Protein AF-A0A917N630-F1 (afdb_monomer_lite)

Sequence (444 aa):
MKKNELKNTNPLFKIFIVFCVVVASSWSIFTVAGTVKESNLKDRLVEKQTMLTKEVNQLFDEEVLEELTIEETQEKLTLLASQMDKIQNEMKNLTDKNQETLRQESDKIVANIQMMEDLVKIRQLQDSLFTVAVFDESGLNKEAQVKEDVTLAKIEEVQKAIEQNPQAEKLVKETKMVMDFAKKQVETKAAVDSWLAKNKNKYTEKNYEAFEKLVKAVTPKAAQEAYKKPLADFKKAVDKQIKKEKEEAKKKAEAKKKAEAEAKEEQQQAAASSRNNQSATGSNAPSSQAPSAGNQSSANGSATNQQKPANQAVQNQAPAAPPVQPAPAPRTDGFNFKGQHFDLSSFSGVGAVPQWTPYIYQWSDDPSHYLIEKASNAGSAIWSVGIGDQVVINGQTYTVFNMMSNVPNDDNAYGILKSQGATVTWQTCDSANPNSTLTLWFAA

pLDDT: mean 77.46, std 22.19, range [26.22, 98.31]

Foldseek 3Di:
DDDDDDDDDDPVVVVVVVVVVVVVVVVVVVVVVLVVVQVVLLVVLVVLLVVLVVLLVCCVDVVSVLVDDLVRLVVSLVVSVVSLVVSLVSLVSHPPVSSVVSVVSSVVSVVSSVLSVLVSVLQVLLCVQWPGRQQDSVGGDQQTAGDPPDDLVSLVVSVVSVVVRVVCPVCPVSSVVSSVLSVQQVVLVCVLVVLCVVCVPPQAPVSLVVNVVSLVSHGDVVVSVVCPVVSVVSVVNNVVVVVVVVVVVVVVVVVVVVVVVVVVVVVVVVVVVPPPDDDDDDDDDDDDDDDDDDDDDDDDDDDDDDDDDDDDDDDDDDDDDDDDDDDDDQDLEAKDFPSDHAHEDEDEDDADDDAADSYWYQYPVHNLEIEDECNYPCVVPCVVDDAQGWMRYRNDIWGWHDKDWQAFPDPCVVVVLVPPPASHKYWYFPDNDRRGTIIMIGID

Structure (mmCIF, N/CA/C/O backbone):
data_AF-A0A917N630-F1
#
_entry.id   AF-A0A917N630-F1
#
loop_
_atom_site.group_PDB
_atom_site.id
_atom_site.type_symbol
_atom_site.label_atom_id
_atom_site.label_alt_id
_atom_site.label_comp_id
_atom_site.label_asym_id
_atom_site.label_entity_id
_atom_site.label_seq_id
_atom_site.pdbx_PDB_ins_code
_atom_site.Cartn_x
_atom_site.Cartn_y
_atom_site.Cartn_z
_atom_site.occupancy
_atom_site.B_iso_or_equiv
_atom_site.auth_seq_id
_atom_site.auth_comp_id
_atom_site.auth_asym_id
_atom_site.auth_atom_id
_atom_site.pdbx_PDB_model_num
ATOM 1 N N . MET A 1 1 ? 77.581 -2.959 -92.129 1.00 39.25 1 MET A N 1
ATOM 2 C CA . MET A 1 1 ? 77.876 -3.872 -90.998 1.00 39.25 1 MET A CA 1
ATOM 3 C C . MET A 1 1 ? 76.586 -4.184 -90.244 1.00 39.25 1 MET A C 1
ATOM 5 O O . MET A 1 1 ? 75.778 -3.284 -90.101 1.00 39.25 1 MET A O 1
ATOM 9 N N . LYS A 1 2 ? 76.429 -5.443 -89.804 1.00 37.84 2 LYS A N 1
ATOM 10 C CA . LYS A 1 2 ? 75.503 -5.990 -88.781 1.00 37.84 2 LYS A CA 1
ATOM 11 C C . LYS A 1 2 ? 74.041 -5.491 -88.706 1.00 37.84 2 LYS A C 1
ATOM 13 O O . LYS A 1 2 ? 73.730 -4.497 -88.062 1.00 37.84 2 LYS A O 1
ATOM 18 N N . LYS A 1 3 ? 73.140 -6.342 -89.219 1.00 41.97 3 LYS A N 1
ATOM 19 C CA . LYS A 1 3 ? 71.832 -6.632 -88.594 1.00 41.97 3 LYS A CA 1
ATOM 20 C C . LYS A 1 3 ? 72.036 -7.290 -87.215 1.00 41.97 3 LYS A C 1
ATOM 22 O O . LYS A 1 3 ? 73.036 -7.976 -87.043 1.00 41.97 3 LYS A O 1
ATOM 27 N N . ASN A 1 4 ? 71.042 -7.156 -86.337 1.00 38.00 4 ASN A N 1
ATOM 28 C CA . ASN A 1 4 ? 70.603 -8.088 -85.278 1.00 38.00 4 ASN A CA 1
ATOM 29 C C . ASN A 1 4 ? 69.125 -7.702 -85.041 1.00 38.00 4 ASN A C 1
ATOM 31 O O . ASN A 1 4 ? 68.862 -6.580 -84.630 1.00 38.00 4 ASN A O 1
ATOM 35 N N . GLU A 1 5 ? 68.103 -8.419 -85.512 1.00 45.88 5 GLU A N 1
ATOM 36 C CA . GLU A 1 5 ? 67.602 -9.695 -84.973 1.00 45.88 5 GLU A CA 1
ATOM 37 C C . GLU A 1 5 ? 67.788 -9.872 -83.459 1.00 45.88 5 GLU A C 1
ATOM 39 O O . GLU A 1 5 ? 68.876 -10.179 -82.981 1.00 45.88 5 GLU A O 1
ATOM 44 N N . LEU A 1 6 ? 66.671 -9.780 -82.733 1.00 38.41 6 LEU A N 1
ATOM 45 C CA . LEU A 1 6 ? 66.460 -10.493 -81.477 1.00 38.41 6 LEU A CA 1
ATOM 46 C C . LEU A 1 6 ? 64.997 -10.961 -81.440 1.00 38.41 6 LEU A C 1
ATOM 48 O O . LEU A 1 6 ? 64.073 -10.221 -81.109 1.00 38.41 6 LEU A O 1
ATOM 52 N N . LYS A 1 7 ? 64.795 -12.198 -81.900 1.00 45.91 7 LYS A N 1
ATOM 53 C CA . LYS A 1 7 ? 63.532 -12.937 -81.797 1.00 45.91 7 LYS A CA 1
ATOM 54 C C . LYS A 1 7 ? 63.354 -13.484 -80.376 1.00 45.91 7 LYS A C 1
ATOM 56 O O . LYS A 1 7 ? 64.311 -13.595 -79.618 1.00 45.91 7 LYS A O 1
ATOM 61 N N . ASN A 1 8 ? 62.145 -13.993 -80.134 1.00 45.25 8 ASN A N 1
ATOM 62 C CA . ASN A 1 8 ? 61.827 -15.019 -79.137 1.00 45.25 8 ASN A CA 1
ATOM 63 C C . ASN A 1 8 ? 61.597 -14.528 -77.690 1.00 45.25 8 ASN A C 1
ATOM 65 O O . ASN A 1 8 ? 62.414 -14.734 -76.796 1.00 45.25 8 ASN A O 1
ATOM 69 N N . THR A 1 9 ? 60.412 -13.955 -77.440 1.00 43.09 9 THR A N 1
ATOM 70 C CA . THR A 1 9 ? 59.825 -13.935 -76.088 1.00 43.09 9 THR A CA 1
ATOM 71 C C . THR A 1 9 ? 59.005 -15.207 -75.865 1.00 43.09 9 THR A C 1
ATOM 73 O O . THR A 1 9 ? 58.130 -15.556 -76.655 1.00 43.09 9 THR A O 1
ATOM 76 N N . ASN A 1 10 ? 59.329 -15.913 -74.783 1.00 40.59 10 ASN A N 1
ATOM 77 C CA . ASN A 1 10 ? 58.848 -17.254 -74.458 1.00 40.59 10 ASN A CA 1
ATOM 78 C C . ASN A 1 10 ? 57.319 -17.270 -74.186 1.00 40.59 10 ASN A C 1
ATOM 80 O O . ASN A 1 10 ? 56.863 -16.494 -73.338 1.00 40.59 10 ASN A O 1
ATOM 84 N N . PRO A 1 11 ? 56.508 -18.131 -74.845 1.00 43.25 11 PRO A N 1
ATOM 85 C CA . PRO A 1 11 ? 55.047 -18.129 -74.689 1.00 43.25 11 PRO A CA 1
ATOM 86 C C . PRO A 1 11 ? 54.572 -18.423 -73.256 1.00 43.25 11 PRO A C 1
ATOM 88 O O . PRO A 1 11 ? 53.522 -17.924 -72.851 1.00 43.25 11 PRO A O 1
ATOM 91 N N . LEU A 1 12 ? 55.369 -19.141 -72.454 1.00 39.59 12 LEU A N 1
ATOM 92 C CA . LEU A 1 12 ? 55.071 -19.413 -71.041 1.00 39.59 12 LEU A CA 1
ATOM 93 C C . LEU A 1 12 ? 54.988 -18.137 -70.183 1.00 39.59 12 LEU A C 1
ATOM 95 O O . LEU A 1 12 ? 54.205 -18.085 -69.236 1.00 39.59 12 LEU A O 1
ATOM 99 N N . PHE A 1 13 ? 55.728 -17.079 -70.531 1.00 36.12 13 PHE A N 1
ATOM 100 C CA . PHE A 1 13 ? 55.749 -15.842 -69.740 1.00 36.12 13 PHE A CA 1
ATOM 101 C C . PHE A 1 13 ? 54.480 -14.992 -69.931 1.00 36.12 13 PHE A C 1
ATOM 103 O O . PHE A 1 13 ? 54.052 -14.292 -69.016 1.00 36.12 13 PHE A O 1
ATOM 110 N N . LYS A 1 14 ? 53.828 -15.086 -71.101 1.00 36.78 14 LYS A N 1
ATOM 111 C CA . LYS A 1 14 ? 52.550 -14.398 -71.360 1.00 36.78 14 LYS A CA 1
ATOM 112 C C . LYS A 1 14 ? 51.376 -15.062 -70.639 1.00 36.78 14 LYS A C 1
ATOM 114 O O . LYS A 1 14 ? 50.490 -14.355 -70.171 1.00 36.78 14 LYS A O 1
ATOM 119 N N . ILE A 1 15 ? 51.394 -16.389 -70.497 1.00 41.53 15 ILE A N 1
ATOM 120 C CA . ILE A 1 15 ? 50.363 -17.128 -69.750 1.00 41.53 15 ILE A CA 1
ATOM 121 C C . ILE A 1 15 ? 50.407 -16.751 -68.261 1.00 41.53 15 ILE A C 1
ATOM 123 O O . ILE A 1 15 ? 49.362 -16.479 -67.676 1.00 41.53 15 ILE A O 1
ATOM 127 N N . PHE A 1 16 ? 51.603 -16.637 -67.672 1.00 36.91 16 PHE A N 1
ATOM 128 C CA . PHE A 1 16 ? 51.759 -16.275 -66.257 1.00 36.91 16 PHE A CA 1
ATOM 129 C C . PHE A 1 16 ? 51.228 -14.866 -65.931 1.00 36.91 16 PHE A C 1
ATOM 131 O O . PHE A 1 16 ? 50.537 -14.681 -64.933 1.00 36.91 16 PHE A O 1
ATOM 138 N N . ILE A 1 17 ? 51.483 -13.878 -66.798 1.00 39.25 17 ILE A N 1
ATOM 139 C CA . ILE A 1 17 ? 51.006 -12.497 -66.596 1.00 39.25 17 ILE A CA 1
ATOM 140 C C . ILE A 1 17 ? 49.475 -12.407 -66.715 1.00 39.25 17 ILE A C 1
ATOM 142 O O . ILE A 1 17 ? 48.844 -11.734 -65.901 1.00 39.25 17 ILE A O 1
ATOM 146 N N . VAL A 1 18 ? 48.859 -13.120 -67.666 1.00 39.59 18 VAL A N 1
ATOM 147 C CA . VAL A 1 18 ? 47.389 -13.165 -67.784 1.00 39.59 18 VAL A CA 1
ATOM 148 C C . VAL A 1 18 ? 46.759 -13.849 -66.564 1.00 39.59 18 VAL A C 1
ATOM 150 O O . VAL A 1 18 ? 45.770 -13.344 -66.037 1.00 39.59 18 VAL A O 1
ATOM 153 N N . PHE A 1 19 ? 47.355 -14.932 -66.052 1.00 35.06 19 PHE A N 1
ATOM 154 C CA . PHE A 1 19 ? 46.848 -15.609 -64.853 1.00 35.06 19 PHE A CA 1
ATOM 155 C C . PHE A 1 19 ? 46.930 -14.717 -63.602 1.00 35.06 19 PHE A C 1
ATOM 157 O O . PHE A 1 19 ? 45.953 -14.613 -62.863 1.00 35.06 19 PHE A O 1
ATOM 164 N N . CYS A 1 20 ? 48.038 -13.993 -63.398 1.00 34.47 20 CYS A N 1
ATOM 165 C CA . CYS A 1 20 ? 48.174 -13.059 -62.273 1.00 34.47 20 CYS A CA 1
ATOM 166 C C . CYS A 1 20 ? 47.170 -11.893 -62.330 1.00 34.47 20 CYS A C 1
ATOM 168 O O . CYS A 1 20 ? 46.631 -11.509 -61.294 1.00 34.47 20 CYS A O 1
ATOM 170 N N . VAL A 1 21 ? 46.869 -11.351 -63.517 1.00 36.12 21 VAL A N 1
ATOM 171 C CA . VAL A 1 21 ? 45.868 -10.275 -63.672 1.00 36.12 21 VAL A CA 1
ATOM 172 C C . VAL A 1 21 ? 44.441 -10.786 -63.431 1.00 36.12 21 VAL A C 1
ATOM 174 O O . VAL A 1 21 ? 43.641 -10.087 -62.807 1.00 36.12 21 VAL A O 1
ATOM 177 N N . VAL A 1 22 ? 44.113 -12.014 -63.849 1.00 36.94 22 VAL A N 1
ATOM 178 C CA . VAL A 1 22 ? 42.795 -12.629 -63.590 1.00 36.94 22 VAL A CA 1
ATOM 179 C C . VAL A 1 22 ? 42.608 -12.975 -62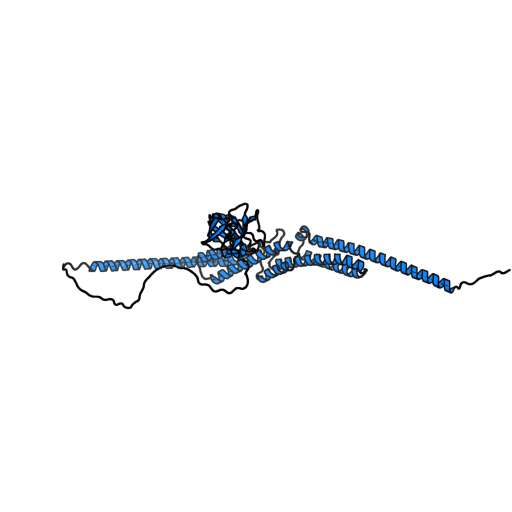.105 1.00 36.94 22 VAL A C 1
ATOM 181 O O . VAL A 1 22 ? 41.539 -12.722 -61.550 1.00 36.94 22 VAL A O 1
ATOM 184 N N . VAL A 1 23 ? 43.642 -13.480 -61.425 1.00 38.56 23 VAL A N 1
ATOM 185 C CA . VAL A 1 23 ? 43.587 -13.757 -59.976 1.00 38.56 23 VAL A CA 1
ATOM 186 C C . VAL A 1 23 ? 43.518 -12.463 -59.154 1.00 38.56 23 VAL A C 1
ATOM 188 O O . VAL A 1 23 ? 42.706 -12.372 -58.238 1.00 38.56 23 VAL A O 1
ATOM 191 N N . ALA A 1 24 ? 44.285 -11.424 -59.501 1.00 35.31 24 ALA A N 1
ATOM 192 C CA . ALA A 1 24 ? 44.219 -10.139 -58.798 1.00 35.31 24 ALA A CA 1
ATOM 193 C C . ALA A 1 24 ? 42.857 -9.440 -58.975 1.00 35.31 24 ALA A C 1
ATOM 195 O O . ALA A 1 24 ? 42.254 -9.004 -57.996 1.00 35.31 24 ALA A O 1
ATOM 196 N N . SER A 1 25 ? 42.338 -9.376 -60.208 1.00 35.00 25 SER A N 1
ATOM 197 C CA . SER A 1 25 ? 41.044 -8.733 -60.490 1.00 35.00 25 SER A CA 1
ATOM 198 C C . SER A 1 25 ? 39.861 -9.468 -59.855 1.00 35.00 25 SER A C 1
ATOM 200 O O . SER A 1 25 ? 38.976 -8.816 -59.303 1.00 35.00 25 SER A O 1
ATOM 202 N N . SER A 1 26 ? 39.861 -10.805 -59.839 1.00 35.97 26 SER A N 1
ATOM 203 C CA . SER A 1 26 ? 38.841 -11.559 -59.099 1.00 35.97 26 SER A CA 1
ATOM 204 C C . SER A 1 26 ? 38.942 -11.335 -57.587 1.00 35.97 26 SER A C 1
ATOM 206 O O . SER A 1 26 ? 37.910 -11.122 -56.956 1.00 35.97 26 SER A O 1
ATOM 208 N N . TRP A 1 27 ? 40.141 -11.266 -56.997 1.00 36.66 27 TRP A N 1
ATOM 209 C CA . TRP A 1 27 ? 40.288 -10.994 -55.558 1.00 36.66 27 TRP A CA 1
ATOM 210 C C . TRP A 1 27 ? 39.802 -9.583 -55.167 1.00 36.66 27 TRP A C 1
ATOM 212 O O . TRP A 1 27 ? 39.151 -9.419 -54.131 1.00 36.66 27 TRP A O 1
ATOM 222 N N . SER A 1 28 ? 40.021 -8.581 -56.029 1.00 37.28 28 SER A N 1
ATOM 223 C CA . SER A 1 28 ? 39.451 -7.231 -55.879 1.00 37.28 28 SER A CA 1
ATOM 224 C C . SER A 1 28 ? 37.923 -7.203 -56.025 1.00 37.28 28 SER A C 1
ATOM 226 O O . SER A 1 28 ? 37.243 -6.528 -55.256 1.00 37.28 28 SER A O 1
ATOM 228 N N . ILE A 1 29 ? 37.353 -7.964 -56.965 1.00 43.03 29 ILE A N 1
ATOM 229 C CA . ILE A 1 29 ? 35.892 -8.078 -57.118 1.00 43.03 29 ILE A CA 1
ATOM 230 C C . ILE A 1 29 ? 35.272 -8.792 -55.907 1.00 43.03 29 ILE A C 1
ATOM 232 O O . ILE A 1 29 ? 34.239 -8.350 -55.412 1.00 43.03 29 ILE A O 1
ATOM 236 N N . PHE A 1 30 ? 35.912 -9.837 -55.371 1.00 43.69 30 PHE A N 1
ATOM 237 C CA . PHE A 1 30 ? 35.454 -10.524 -54.158 1.00 43.69 30 PHE A CA 1
ATOM 238 C C . PHE A 1 30 ? 35.496 -9.626 -52.913 1.00 43.69 30 PHE A C 1
ATOM 240 O O . PHE A 1 30 ? 34.571 -9.680 -52.104 1.00 43.69 30 PHE A O 1
ATOM 247 N N . THR A 1 31 ? 36.512 -8.768 -52.763 1.00 52.59 31 THR A N 1
ATOM 248 C CA . THR A 1 31 ? 36.570 -7.810 -51.642 1.00 52.59 31 THR A CA 1
ATOM 249 C C . THR A 1 31 ? 35.526 -6.700 -51.770 1.00 52.59 31 THR A C 1
ATOM 251 O O . THR A 1 31 ? 34.855 -6.408 -50.784 1.00 52.59 31 THR A O 1
ATOM 254 N N . VAL A 1 32 ? 35.301 -6.142 -52.967 1.00 52.53 32 VAL A N 1
ATOM 255 C CA . VAL A 1 32 ? 34.248 -5.128 -53.194 1.00 52.53 32 VAL A CA 1
ATOM 256 C C . VAL A 1 32 ? 32.836 -5.719 -53.063 1.00 52.53 32 VAL A C 1
ATOM 258 O O . VAL A 1 32 ? 31.959 -5.103 -52.462 1.00 52.53 32 VAL A O 1
ATOM 261 N N . ALA A 1 33 ? 32.594 -6.933 -53.565 1.00 58.03 33 ALA A N 1
ATOM 262 C CA . ALA A 1 33 ? 31.311 -7.614 -53.380 1.00 58.03 33 ALA A CA 1
ATOM 263 C C . ALA A 1 33 ? 31.057 -7.976 -51.905 1.00 58.03 33 ALA A C 1
ATOM 265 O O . ALA A 1 33 ? 29.919 -7.897 -51.438 1.00 58.03 33 ALA A O 1
ATOM 266 N N . GLY A 1 34 ? 32.113 -8.332 -51.163 1.00 62.62 34 GLY A N 1
ATOM 267 C CA . GLY A 1 34 ? 32.062 -8.561 -49.720 1.00 62.62 34 GLY A CA 1
ATOM 268 C C . GLY A 1 34 ? 31.643 -7.311 -48.947 1.00 62.62 34 GLY A C 1
ATOM 269 O O . GLY A 1 34 ? 30.670 -7.366 -48.197 1.00 62.62 34 GLY A O 1
ATOM 270 N N . THR A 1 35 ? 32.304 -6.172 -49.179 1.00 70.75 35 THR A N 1
ATOM 271 C CA . THR A 1 35 ? 32.001 -4.917 -48.468 1.00 70.75 35 THR A CA 1
ATOM 272 C C . THR A 1 35 ? 30.623 -4.349 -4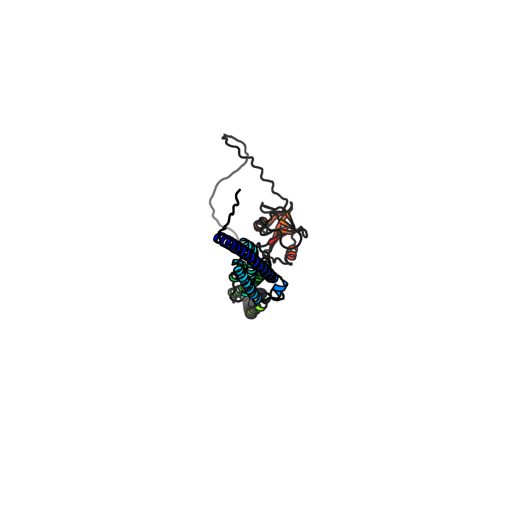8.809 1.00 70.75 35 THR A C 1
ATOM 274 O O . THR A 1 35 ? 29.932 -3.874 -47.911 1.00 70.75 35 THR A O 1
ATOM 277 N N . VAL A 1 36 ? 30.161 -4.455 -50.062 1.00 75.31 36 VAL A N 1
ATOM 278 C CA . VAL A 1 36 ? 28.789 -4.050 -50.437 1.00 75.31 36 VAL A CA 1
ATOM 279 C C . VAL A 1 36 ? 27.740 -4.948 -49.770 1.00 75.31 36 VAL A C 1
ATOM 281 O O . VAL A 1 36 ? 26.742 -4.449 -49.249 1.00 75.31 36 VAL A O 1
ATOM 284 N N . LYS A 1 37 ? 27.961 -6.270 -49.731 1.00 80.62 37 LYS A N 1
ATOM 285 C CA . LYS A 1 37 ? 27.053 -7.208 -49.050 1.00 80.62 37 LYS A CA 1
ATOM 286 C C . LYS A 1 37 ? 27.002 -6.957 -47.539 1.00 80.62 37 LYS A C 1
ATOM 288 O O . LYS A 1 37 ? 25.924 -7.051 -46.955 1.00 80.62 37 LYS A O 1
ATOM 293 N N . GLU A 1 38 ? 28.138 -6.633 -46.924 1.00 82.88 38 GLU A N 1
ATOM 294 C CA . GLU A 1 38 ? 28.218 -6.286 -45.504 1.00 82.88 38 GLU A CA 1
ATOM 295 C C . GLU A 1 38 ? 27.507 -4.960 -45.197 1.00 82.88 38 GLU A C 1
ATOM 297 O O . GLU A 1 38 ? 26.714 -4.917 -44.258 1.00 82.88 38 GLU A O 1
ATOM 302 N N . SER A 1 39 ? 27.705 -3.912 -46.011 1.00 85.06 39 SER A N 1
ATOM 303 C CA . SER A 1 39 ? 26.997 -2.629 -45.845 1.00 85.06 39 SER A CA 1
ATOM 304 C C . SER A 1 39 ? 25.483 -2.820 -45.920 1.00 85.06 39 SER A C 1
ATOM 306 O O . SER A 1 39 ? 24.777 -2.466 -44.984 1.00 85.06 39 SER A O 1
ATOM 308 N N . ASN A 1 40 ? 24.988 -3.504 -46.956 1.00 89.94 40 ASN A N 1
ATOM 309 C CA . ASN A 1 40 ? 23.553 -3.763 -47.114 1.00 89.94 40 ASN A CA 1
ATOM 310 C C . ASN A 1 40 ? 22.963 -4.598 -45.958 1.00 89.94 40 ASN A C 1
ATOM 312 O O . ASN A 1 40 ? 21.795 -4.435 -45.606 1.00 89.94 40 ASN A O 1
ATOM 316 N N . LEU A 1 41 ? 23.743 -5.516 -45.368 1.00 89.81 41 LEU A N 1
ATOM 317 C CA . LEU A 1 41 ? 23.327 -6.250 -44.169 1.00 89.81 41 LEU A CA 1
ATOM 318 C C . LEU A 1 41 ? 23.275 -5.322 -42.948 1.00 89.81 41 LEU A C 1
ATOM 320 O O . LEU A 1 41 ? 22.296 -5.375 -42.207 1.00 89.81 41 LEU A O 1
ATOM 324 N N . LYS A 1 42 ? 24.293 -4.476 -42.759 1.00 89.56 42 LYS A N 1
ATOM 325 C CA . LYS A 1 42 ? 24.368 -3.501 -41.668 1.00 89.56 42 LYS A CA 1
ATOM 326 C C . LYS A 1 42 ? 23.204 -2.514 -41.717 1.00 89.56 42 LYS A C 1
ATOM 328 O O . LYS A 1 42 ? 22.516 -2.373 -40.714 1.00 89.56 42 LYS A O 1
ATOM 333 N N . ASP A 1 43 ? 22.957 -1.885 -42.862 1.00 90.88 43 ASP A N 1
ATOM 334 C CA . ASP A 1 43 ? 21.933 -0.845 -43.010 1.00 90.88 43 ASP A CA 1
ATOM 335 C C . ASP A 1 43 ? 20.530 -1.404 -42.705 1.00 90.88 43 ASP A C 1
ATOM 337 O O . ASP A 1 43 ? 19.774 -0.820 -41.931 1.00 90.88 43 ASP A O 1
ATOM 341 N N . ARG A 1 44 ? 20.235 -2.621 -43.180 1.00 94.19 44 ARG A N 1
ATOM 342 C CA . ARG A 1 44 ? 19.010 -3.362 -42.833 1.00 94.19 44 ARG A CA 1
ATOM 343 C C . ARG A 1 44 ? 18.919 -3.729 -41.345 1.00 94.19 44 ARG A C 1
ATOM 345 O O . ARG A 1 44 ? 17.819 -3.799 -40.803 1.00 94.19 44 ARG A O 1
ATOM 352 N N . LEU A 1 45 ? 20.038 -4.016 -40.677 1.00 92.81 45 LEU A N 1
ATOM 353 C CA . LEU A 1 45 ? 20.044 -4.295 -39.235 1.00 92.81 45 LEU A CA 1
ATOM 354 C C . LEU A 1 45 ? 19.819 -3.018 -38.413 1.00 92.81 45 LEU A C 1
ATOM 356 O O . LEU A 1 45 ? 19.067 -3.077 -37.444 1.00 92.81 45 LEU A O 1
ATOM 360 N N . VAL A 1 46 ? 20.368 -1.872 -38.838 1.00 91.31 46 VAL A N 1
ATOM 361 C CA . VAL A 1 46 ? 20.049 -0.550 -38.263 1.00 91.31 46 VAL A CA 1
ATOM 362 C C . VAL A 1 46 ? 18.559 -0.235 -38.423 1.00 91.31 46 VAL A C 1
ATOM 364 O O . VAL A 1 46 ? 17.919 0.198 -37.468 1.00 91.31 46 VAL A O 1
ATOM 367 N N . GLU A 1 47 ? 17.984 -0.483 -39.602 1.00 92.88 47 GLU A N 1
ATOM 368 C CA . GLU A 1 47 ? 16.555 -0.269 -39.867 1.00 92.88 47 GLU A CA 1
ATOM 369 C C . GLU A 1 47 ? 15.671 -1.141 -38.958 1.00 92.88 47 GLU A C 1
ATOM 371 O O . GLU A 1 47 ? 14.783 -0.623 -38.278 1.00 92.88 47 GLU A O 1
ATOM 376 N N . LYS A 1 48 ? 15.968 -2.447 -38.861 1.00 93.31 48 LYS A N 1
ATOM 377 C CA . LYS A 1 48 ? 15.289 -3.372 -37.935 1.00 93.31 48 LYS A CA 1
ATOM 378 C C . LYS A 1 48 ? 15.393 -2.919 -36.477 1.00 93.31 48 LYS A C 1
ATOM 380 O O . LYS A 1 48 ? 14.382 -2.915 -35.785 1.00 93.31 48 LYS A O 1
ATOM 385 N N . GLN A 1 49 ? 16.581 -2.522 -36.016 1.00 91.81 49 GLN A N 1
ATOM 386 C CA . GLN A 1 49 ? 16.765 -1.989 -34.661 1.00 91.81 49 GLN A CA 1
ATOM 387 C C . GLN A 1 49 ? 15.967 -0.705 -34.442 1.00 91.81 49 GLN A C 1
ATOM 389 O O . GLN A 1 49 ? 15.329 -0.566 -33.412 1.00 91.81 49 GLN A O 1
ATOM 394 N N . THR A 1 50 ? 15.942 0.206 -35.415 1.00 90.62 50 THR A N 1
ATOM 395 C CA . THR A 1 50 ? 15.205 1.477 -35.315 1.00 90.62 50 THR A CA 1
ATOM 396 C C . THR A 1 50 ? 13.697 1.243 -35.194 1.00 90.62 50 THR A C 1
ATOM 398 O O . THR A 1 50 ? 13.042 1.883 -34.371 1.00 90.62 50 THR A O 1
ATOM 401 N N . MET A 1 51 ? 13.143 0.303 -35.970 1.00 90.94 51 MET A N 1
ATOM 402 C CA . MET A 1 51 ? 11.741 -0.111 -35.830 1.00 90.94 51 MET A CA 1
ATOM 403 C C . MET A 1 51 ? 11.485 -0.766 -34.469 1.00 90.94 51 MET A C 1
ATOM 405 O O . MET A 1 51 ? 10.546 -0.378 -33.782 1.00 90.94 51 MET A O 1
ATOM 409 N N . LEU A 1 52 ? 12.357 -1.680 -34.036 1.00 92.06 52 LEU A N 1
ATOM 410 C CA . LEU A 1 52 ? 12.205 -2.389 -32.766 1.00 92.06 52 LEU A CA 1
ATOM 411 C C . LEU A 1 52 ? 12.312 -1.450 -31.551 1.00 92.06 52 LEU A C 1
ATOM 413 O O . LEU A 1 52 ? 11.490 -1.533 -30.645 1.00 92.06 52 LEU A O 1
ATOM 417 N N . THR A 1 53 ? 13.249 -0.496 -31.556 1.00 89.56 53 THR A N 1
ATOM 418 C CA . THR A 1 53 ? 13.339 0.581 -30.555 1.00 89.56 53 THR A CA 1
ATOM 419 C C . THR A 1 53 ? 12.058 1.409 -30.521 1.00 89.56 53 THR A C 1
ATOM 421 O O . THR A 1 53 ? 11.599 1.768 -29.441 1.00 89.56 53 THR A O 1
ATOM 424 N N . LYS A 1 54 ? 11.447 1.703 -31.678 1.00 89.19 54 LYS A N 1
ATOM 425 C CA . LYS A 1 54 ? 10.169 2.421 -31.727 1.00 89.19 54 LYS A CA 1
ATOM 426 C C . LYS A 1 54 ? 9.034 1.595 -31.115 1.00 89.19 54 LYS A C 1
ATOM 428 O O . LYS A 1 54 ? 8.312 2.133 -30.286 1.00 89.19 54 LYS A O 1
ATOM 433 N N . GLU A 1 55 ? 8.891 0.323 -31.487 1.00 90.25 55 GLU A N 1
ATOM 434 C CA . GLU A 1 55 ? 7.845 -0.562 -30.949 1.00 90.25 55 GLU A CA 1
ATOM 435 C C . GLU A 1 55 ? 8.004 -0.782 -29.436 1.00 90.25 55 GLU A C 1
ATOM 437 O O . GLU A 1 55 ? 7.026 -0.701 -28.698 1.00 90.25 55 GLU A O 1
ATOM 442 N N . VAL A 1 56 ? 9.236 -0.967 -28.948 1.00 87.94 56 VAL A N 1
ATOM 443 C CA . VAL A 1 56 ? 9.533 -1.051 -27.509 1.00 87.94 56 VAL A CA 1
ATOM 444 C C . VAL A 1 56 ? 9.204 0.265 -26.803 1.00 87.94 56 VAL A C 1
ATOM 446 O O . VAL A 1 56 ? 8.531 0.243 -25.779 1.00 87.94 56 VAL A O 1
ATOM 449 N N . ASN A 1 57 ? 9.607 1.415 -27.353 1.00 85.31 57 ASN A N 1
ATOM 450 C CA . ASN A 1 57 ? 9.305 2.724 -26.762 1.00 85.31 57 ASN A CA 1
ATOM 451 C C . ASN A 1 57 ? 7.801 3.045 -26.758 1.00 85.31 57 ASN A C 1
ATOM 453 O O . ASN A 1 57 ? 7.346 3.734 -25.852 1.00 85.31 57 ASN A O 1
ATOM 457 N N . GLN A 1 58 ? 7.022 2.522 -27.710 1.00 85.81 58 GLN A N 1
ATOM 458 C CA . GLN A 1 58 ? 5.559 2.633 -27.690 1.00 85.81 58 GLN A CA 1
ATOM 459 C C . GLN A 1 58 ? 4.925 1.874 -26.515 1.00 85.81 58 GLN A C 1
ATOM 461 O O . GLN A 1 58 ? 3.873 2.287 -26.052 1.00 85.81 58 GLN A O 1
ATOM 466 N N . LEU A 1 59 ? 5.561 0.825 -25.978 1.00 82.69 59 LEU A N 1
ATOM 467 C CA . LEU A 1 59 ? 5.094 0.156 -24.753 1.00 82.69 59 LEU A CA 1
ATOM 468 C C . LEU A 1 59 ? 5.409 0.939 -23.464 1.00 82.69 59 LEU A C 1
ATOM 470 O O . LEU A 1 59 ? 4.928 0.558 -22.402 1.00 82.69 59 LEU A O 1
ATOM 474 N N . PHE A 1 60 ? 6.205 2.012 -23.538 1.00 74.38 60 PHE A N 1
ATOM 475 C CA . PHE A 1 60 ? 6.421 2.955 -22.431 1.00 74.38 60 PHE A CA 1
ATOM 476 C C . PHE A 1 60 ? 5.505 4.185 -22.500 1.00 74.38 60 PHE A C 1
ATOM 478 O O . PHE A 1 60 ? 5.564 5.030 -21.601 1.00 74.38 60 PHE A O 1
ATOM 485 N N . ASP A 1 61 ? 4.704 4.310 -23.561 1.00 75.69 61 ASP A N 1
ATOM 486 C CA . ASP A 1 61 ? 3.731 5.387 -23.702 1.00 75.69 61 ASP A CA 1
ATOM 487 C C . ASP A 1 61 ? 2.540 5.123 -22.772 1.00 75.69 61 ASP A C 1
ATOM 489 O O . ASP A 1 61 ? 2.020 4.007 -22.724 1.00 75.69 61 ASP A O 1
ATOM 493 N N . GLU A 1 62 ? 2.133 6.129 -22.000 1.00 64.56 62 GLU A N 1
ATOM 494 C CA . GLU A 1 62 ? 1.114 5.961 -20.953 1.00 64.56 62 GLU A CA 1
ATOM 495 C C . GLU A 1 62 ? -0.262 5.667 -21.575 1.00 64.56 62 GLU A C 1
ATOM 497 O O . GLU A 1 62 ? -0.962 4.780 -21.097 1.00 64.56 62 GLU A O 1
ATOM 502 N N . GLU A 1 63 ? -0.573 6.279 -22.723 1.00 62.50 63 GLU A N 1
ATOM 503 C CA . GLU A 1 63 ? -1.792 6.017 -23.508 1.00 62.50 63 GLU A CA 1
ATOM 504 C C . GLU A 1 63 ? -1.863 4.551 -23.994 1.00 62.50 63 GLU A C 1
ATOM 506 O O . GLU A 1 63 ? -2.913 3.917 -23.947 1.00 62.50 63 GLU A O 1
ATOM 511 N N . VAL A 1 64 ? -0.726 3.959 -24.382 1.00 62.41 64 VAL A N 1
ATOM 512 C CA . VAL A 1 64 ? -0.649 2.560 -24.852 1.00 62.41 64 VAL A CA 1
ATOM 513 C C . VAL A 1 64 ? -0.660 1.560 -23.689 1.00 62.41 64 VAL A C 1
ATOM 515 O O . VAL A 1 64 ? -1.134 0.434 -23.844 1.00 62.41 64 VAL A O 1
ATOM 518 N N . LEU A 1 65 ? -0.142 1.957 -22.524 1.00 62.28 65 LEU A N 1
ATOM 519 C CA . LEU A 1 65 ? -0.184 1.170 -21.288 1.00 62.28 65 LEU A CA 1
ATOM 520 C C . LEU A 1 65 ? -1.578 1.120 -20.652 1.00 62.28 65 LEU A C 1
ATOM 522 O O . LEU A 1 65 ? -1.875 0.148 -19.961 1.00 62.28 65 LEU A O 1
ATOM 526 N N . GLU A 1 66 ? -2.411 2.136 -20.874 1.00 59.53 66 GLU A N 1
ATOM 527 C CA . GLU A 1 66 ? -3.812 2.159 -20.434 1.00 59.53 66 GLU A CA 1
ATOM 528 C C . GLU A 1 66 ? -4.730 1.326 -21.352 1.00 59.53 66 GLU A C 1
ATOM 530 O O . GLU A 1 66 ? -5.695 0.735 -20.869 1.00 59.53 66 GLU A O 1
ATOM 535 N N . GLU A 1 67 ? -4.420 1.212 -22.651 1.00 60.28 67 GLU A N 1
ATOM 536 C CA . GLU A 1 67 ? -5.211 0.415 -23.609 1.00 60.28 67 GLU A CA 1
ATOM 537 C C . GLU A 1 67 ? -4.930 -1.101 -23.583 1.00 60.28 67 GLU A C 1
ATOM 539 O O . GLU A 1 67 ? -5.763 -1.877 -24.056 1.00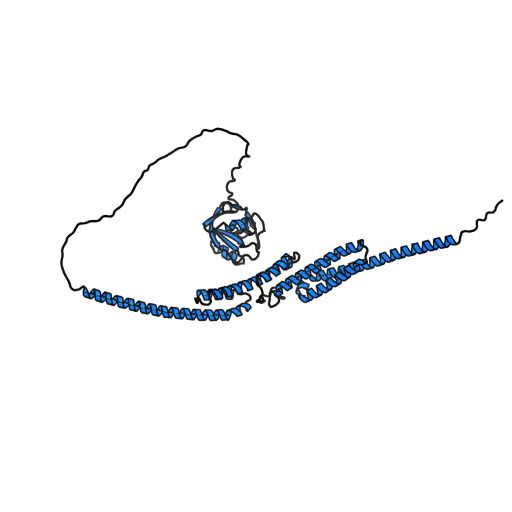 60.28 67 GLU A O 1
ATOM 544 N N . LEU A 1 68 ? -3.766 -1.547 -23.093 1.00 61.56 68 LEU A N 1
ATOM 545 C CA . LEU A 1 68 ? -3.344 -2.952 -23.188 1.00 61.56 68 LEU A CA 1
ATOM 546 C C . LEU A 1 68 ? -3.530 -3.738 -21.895 1.00 61.56 68 LEU A C 1
ATOM 548 O O . LEU A 1 68 ? -3.085 -3.339 -20.820 1.00 61.56 68 LEU A O 1
ATOM 552 N N . THR A 1 69 ? -4.066 -4.952 -22.024 1.00 80.12 69 THR A N 1
ATOM 553 C CA . THR A 1 69 ? -4.046 -5.918 -20.921 1.00 80.12 69 THR A CA 1
ATOM 554 C C . THR A 1 69 ? -2.621 -6.387 -20.601 1.00 80.12 69 THR A C 1
ATOM 556 O O . THR A 1 69 ? -1.684 -6.295 -21.408 1.00 80.12 69 THR A O 1
ATOM 559 N N . ILE A 1 70 ? -2.452 -6.936 -19.397 1.00 81.88 70 ILE A N 1
ATOM 560 C CA . ILE A 1 70 ? -1.198 -7.546 -18.935 1.00 81.88 70 ILE A CA 1
ATOM 561 C C . ILE A 1 70 ? -0.788 -8.697 -19.871 1.00 81.88 70 ILE A C 1
ATOM 563 O O . ILE A 1 70 ? 0.384 -8.810 -20.238 1.00 81.88 70 ILE A O 1
ATOM 567 N N . GLU A 1 71 ? -1.748 -9.520 -20.295 1.00 84.69 71 GLU A N 1
ATOM 568 C CA . GLU A 1 71 ? -1.556 -10.619 -21.239 1.00 84.69 71 GLU A CA 1
ATOM 569 C C . GLU A 1 71 ? -1.099 -10.124 -22.620 1.00 84.69 71 GLU A C 1
ATOM 571 O O . GLU A 1 71 ? -0.072 -10.586 -23.121 1.00 84.69 71 GLU A O 1
ATOM 576 N N . GLU A 1 72 ? -1.789 -9.146 -23.218 1.00 86.75 72 GLU A N 1
ATOM 577 C CA . GLU A 1 72 ? -1.412 -8.590 -24.530 1.00 86.75 72 GLU A CA 1
ATOM 578 C C . GLU A 1 72 ? -0.032 -7.922 -24.501 1.00 86.75 72 GLU A C 1
ATOM 580 O O . GLU A 1 72 ? 0.744 -8.030 -25.456 1.00 86.75 72 GLU A O 1
ATOM 585 N N . THR A 1 73 ? 0.308 -7.261 -23.392 1.00 87.31 73 THR A N 1
ATOM 586 C CA . THR A 1 73 ? 1.638 -6.676 -23.187 1.00 87.31 73 THR A CA 1
ATOM 587 C C . THR A 1 73 ? 2.708 -7.770 -23.132 1.00 87.31 73 THR A C 1
ATOM 589 O O . THR A 1 73 ? 3.740 -7.657 -23.797 1.00 87.31 73 THR A O 1
ATOM 592 N N . GLN A 1 74 ? 2.457 -8.873 -22.417 1.00 90.19 74 GLN A N 1
ATOM 593 C CA . GLN A 1 74 ? 3.374 -10.014 -22.346 1.00 90.19 74 GLN A CA 1
ATOM 594 C C . GLN A 1 74 ? 3.551 -10.717 -23.705 1.00 90.19 74 GLN A C 1
ATOM 596 O O . GLN A 1 74 ? 4.673 -11.099 -24.058 1.00 90.19 74 GLN A O 1
ATOM 601 N N . GLU A 1 75 ? 2.485 -10.870 -24.497 1.00 92.19 75 GLU A N 1
ATOM 602 C CA . GLU A 1 75 ? 2.572 -11.423 -25.856 1.00 92.19 75 GLU A CA 1
ATOM 603 C C . GLU A 1 75 ? 3.411 -10.526 -26.779 1.00 92.19 75 GLU A C 1
ATOM 605 O O . GLU A 1 75 ? 4.310 -11.019 -27.471 1.00 92.19 75 GLU A O 1
ATOM 610 N N . LYS A 1 76 ? 3.193 -9.202 -26.736 1.00 92.69 76 LYS A N 1
ATOM 611 C CA . LYS A 1 76 ? 3.998 -8.229 -27.492 1.00 92.69 76 LYS A CA 1
ATOM 612 C C . LYS A 1 76 ? 5.473 -8.280 -27.094 1.00 92.69 76 LYS A C 1
ATOM 614 O O . LYS A 1 76 ? 6.322 -8.390 -27.975 1.00 92.69 76 LYS A O 1
ATOM 619 N N . LEU A 1 77 ? 5.797 -8.281 -25.799 1.00 93.00 77 LEU A N 1
ATOM 620 C CA . LEU A 1 77 ? 7.185 -8.391 -25.322 1.00 93.00 77 LEU A CA 1
ATOM 621 C C . LEU A 1 77 ? 7.859 -9.684 -25.799 1.00 93.00 77 LEU A C 1
ATOM 623 O O . LEU A 1 77 ? 8.989 -9.645 -26.287 1.00 93.00 77 LEU A O 1
ATOM 627 N N . THR A 1 78 ? 7.139 -10.808 -25.768 1.00 94.56 78 THR A N 1
ATOM 628 C CA . THR A 1 78 ? 7.633 -12.103 -26.270 1.00 94.56 78 THR A CA 1
ATOM 629 C C . THR A 1 78 ? 7.951 -12.048 -27.772 1.00 94.56 78 THR A C 1
ATOM 631 O O . THR A 1 78 ? 8.968 -12.584 -28.228 1.00 94.56 78 THR A O 1
ATOM 634 N N . LEU A 1 79 ? 7.115 -11.363 -28.563 1.00 96.00 79 LEU A N 1
ATOM 635 C CA . LEU A 1 79 ? 7.362 -11.143 -29.988 1.00 96.00 79 LEU A CA 1
ATOM 636 C C . LEU A 1 79 ? 8.588 -10.244 -30.222 1.00 96.00 79 LEU A C 1
ATOM 638 O O . LEU A 1 79 ? 9.433 -10.589 -31.051 1.00 96.00 79 LEU A O 1
ATOM 642 N N . LEU A 1 80 ? 8.708 -9.135 -29.487 1.00 94.50 80 LEU A N 1
ATOM 643 C CA . LEU A 1 80 ? 9.822 -8.183 -29.585 1.00 94.50 80 LEU A CA 1
ATOM 644 C C . LEU A 1 80 ? 11.161 -8.845 -29.214 1.00 94.50 80 LEU A C 1
ATOM 646 O O . LEU A 1 80 ? 12.134 -8.717 -29.960 1.00 94.50 80 LEU A O 1
ATOM 650 N N . ALA A 1 81 ? 11.195 -9.647 -28.145 1.00 94.31 81 ALA A N 1
ATOM 651 C CA . ALA A 1 81 ? 12.355 -10.459 -27.774 1.00 94.31 81 ALA A CA 1
ATOM 652 C C . ALA A 1 81 ? 12.754 -11.430 -28.904 1.00 94.31 81 ALA A C 1
ATOM 654 O O . ALA A 1 81 ? 13.910 -11.459 -29.330 1.00 94.31 81 ALA A O 1
ATOM 655 N N . SER A 1 82 ? 11.786 -12.143 -29.496 1.00 96.62 82 SER A N 1
ATOM 656 C CA . SER A 1 82 ? 12.036 -13.040 -30.638 1.00 96.62 82 SER A CA 1
ATOM 657 C C . SER A 1 82 ? 12.540 -12.313 -31.895 1.00 96.62 82 SER A C 1
ATOM 659 O O . SER A 1 82 ? 13.248 -12.902 -32.719 1.00 96.62 82 SER A O 1
ATOM 661 N N . GLN A 1 83 ? 12.167 -11.046 -32.099 1.00 95.25 83 GLN A N 1
ATOM 662 C CA . GLN A 1 83 ? 12.728 -10.216 -33.169 1.00 95.25 83 GLN A CA 1
ATOM 663 C C . GLN A 1 83 ? 14.169 -9.789 -32.851 1.00 95.25 83 GLN A C 1
ATOM 665 O O . GLN A 1 83 ? 15.034 -9.877 -33.729 1.00 95.25 83 GLN A O 1
ATOM 670 N N . MET A 1 84 ? 14.450 -9.411 -31.601 1.00 95.06 84 MET A N 1
ATOM 671 C CA . MET A 1 84 ? 15.792 -9.058 -31.129 1.00 95.06 84 MET A CA 1
ATOM 672 C C . MET A 1 84 ? 16.773 -10.231 -31.280 1.00 95.06 84 MET A C 1
ATOM 674 O O . MET A 1 84 ? 17.850 -10.060 -31.853 1.00 95.06 84 MET A O 1
ATOM 678 N N . ASP A 1 85 ? 16.372 -11.449 -30.903 1.00 94.94 85 ASP A N 1
ATOM 679 C CA . ASP A 1 85 ? 17.164 -12.671 -31.106 1.00 94.94 85 ASP A CA 1
ATOM 680 C C . ASP A 1 85 ? 17.540 -12.892 -32.580 1.00 94.94 85 ASP A C 1
ATOM 682 O O . ASP A 1 85 ? 18.662 -13.294 -32.903 1.00 94.94 85 ASP A O 1
ATOM 686 N N . LYS A 1 86 ? 16.617 -12.623 -33.513 1.00 96.00 86 LYS A N 1
ATOM 687 C CA . LYS A 1 86 ? 16.881 -12.744 -34.958 1.00 96.00 86 LYS A CA 1
ATOM 688 C C . LYS A 1 86 ? 17.901 -11.703 -35.420 1.00 96.00 86 LYS A C 1
ATOM 690 O O . LYS A 1 86 ? 18.825 -12.058 -36.150 1.00 96.00 86 LYS A O 1
ATOM 695 N N . ILE A 1 87 ? 17.785 -10.457 -34.955 1.00 92.75 87 ILE A N 1
ATOM 696 C CA . ILE A 1 87 ? 18.751 -9.380 -35.232 1.00 92.75 87 ILE A CA 1
ATOM 697 C C . ILE A 1 87 ? 20.142 -9.757 -34.696 1.00 92.75 87 ILE A C 1
ATOM 699 O O . ILE A 1 87 ? 21.109 -9.735 -35.458 1.00 92.75 87 ILE A O 1
ATOM 703 N N . GLN A 1 88 ? 20.251 -10.191 -33.434 1.00 93.19 88 GLN A N 1
ATOM 704 C CA . GLN A 1 88 ? 21.526 -10.606 -32.833 1.00 93.19 88 GLN A CA 1
ATOM 705 C C . GLN A 1 88 ? 22.162 -11.807 -33.551 1.00 93.19 88 GLN A C 1
ATOM 707 O O . GLN A 1 88 ? 23.387 -11.890 -33.665 1.00 93.19 88 GLN A O 1
ATOM 712 N N . ASN A 1 89 ? 21.358 -12.744 -34.061 1.00 94.31 89 ASN A N 1
ATOM 713 C CA . ASN A 1 89 ? 21.860 -13.863 -34.857 1.00 94.31 89 ASN A CA 1
ATOM 714 C C . ASN A 1 89 ? 22.301 -13.437 -36.269 1.00 94.31 89 ASN A C 1
ATOM 716 O O . ASN A 1 89 ? 23.338 -13.905 -36.739 1.00 94.31 89 ASN A O 1
ATOM 720 N N . GLU A 1 90 ? 21.584 -12.525 -36.930 1.00 93.00 90 GLU A N 1
ATOM 721 C CA . GLU A 1 90 ? 22.000 -11.956 -38.220 1.00 93.00 90 GLU A CA 1
ATOM 722 C C . GLU A 1 90 ? 23.297 -11.132 -38.099 1.00 93.00 90 GLU A C 1
ATOM 724 O O . GLU A 1 90 ? 24.163 -11.233 -38.973 1.00 93.00 90 GLU A O 1
ATOM 729 N N . MET A 1 91 ? 23.483 -10.395 -36.996 1.00 91.19 91 MET A N 1
ATOM 730 C CA . MET A 1 91 ? 24.689 -9.604 -36.702 1.00 91.19 91 MET A CA 1
ATOM 731 C C . MET A 1 91 ? 25.988 -10.420 -36.659 1.00 91.19 91 MET A C 1
ATOM 733 O O . MET A 1 91 ? 27.046 -9.869 -36.949 1.00 91.19 91 MET A O 1
ATOM 737 N N . LYS A 1 92 ? 25.929 -11.728 -36.367 1.00 91.81 92 LYS A N 1
ATOM 738 C CA . LYS A 1 92 ? 27.101 -12.634 -36.363 1.00 91.81 92 LYS A CA 1
ATOM 739 C C . LYS A 1 92 ? 27.752 -12.810 -37.746 1.00 91.81 92 LYS A C 1
ATOM 741 O O . LYS A 1 92 ? 28.788 -13.455 -37.851 1.00 91.81 92 LYS A O 1
ATOM 746 N N . ASN A 1 93 ? 27.141 -12.268 -38.805 1.00 90.56 93 ASN A N 1
ATOM 747 C CA . ASN A 1 93 ? 27.652 -12.294 -40.179 1.00 90.56 93 ASN A CA 1
ATOM 748 C C . ASN A 1 93 ? 28.339 -10.975 -40.604 1.00 90.56 93 ASN A C 1
ATOM 750 O O . ASN A 1 93 ? 28.639 -10.805 -41.787 1.00 90.56 93 ASN A O 1
ATOM 754 N N . LEU A 1 94 ? 28.537 -10.030 -39.679 1.00 89.31 94 LEU A N 1
ATOM 755 C CA . LEU A 1 94 ? 29.270 -8.776 -39.894 1.00 89.31 94 LEU A CA 1
ATOM 756 C C . LEU A 1 94 ? 30.723 -8.891 -39.411 1.00 89.31 94 LEU A C 1
ATOM 758 O O . LEU A 1 94 ? 31.066 -9.817 -38.681 1.00 89.31 94 LEU A O 1
ATOM 762 N N . THR A 1 95 ? 31.577 -7.929 -39.773 1.00 87.31 95 THR A N 1
ATOM 763 C CA . THR A 1 95 ? 32.889 -7.781 -39.121 1.00 87.31 95 THR A CA 1
ATOM 764 C C . THR A 1 95 ? 32.753 -7.241 -37.697 1.00 87.31 95 THR A C 1
ATOM 766 O O . THR A 1 95 ? 31.872 -6.420 -37.425 1.00 87.31 95 THR A O 1
ATOM 769 N N . ASP A 1 96 ? 33.687 -7.613 -36.816 1.00 86.06 96 ASP A N 1
ATOM 770 C CA . ASP A 1 96 ? 33.749 -7.212 -35.400 1.00 86.06 96 ASP A CA 1
ATOM 771 C C . ASP A 1 96 ? 33.483 -5.710 -35.184 1.00 86.06 96 ASP A C 1
ATOM 773 O O . ASP A 1 96 ? 32.720 -5.314 -34.304 1.00 86.06 96 ASP A O 1
ATOM 777 N N . LYS A 1 97 ? 34.058 -4.853 -36.043 1.00 83.94 97 LYS A N 1
ATOM 778 C CA . LYS A 1 97 ? 33.896 -3.393 -35.977 1.00 83.94 97 LYS A CA 1
ATOM 779 C C . LYS A 1 97 ? 32.448 -2.941 -36.201 1.00 83.94 97 LYS A C 1
ATOM 781 O O . LYS A 1 97 ? 31.993 -2.014 -35.537 1.00 83.94 97 LYS A O 1
ATOM 786 N N . ASN A 1 98 ? 31.744 -3.547 -37.157 1.00 82.25 98 ASN A N 1
ATOM 787 C CA . ASN A 1 98 ? 30.341 -3.229 -37.435 1.00 82.25 98 ASN A CA 1
ATOM 788 C C . ASN A 1 98 ? 29.402 -3.902 -36.424 1.00 82.25 98 ASN A C 1
ATOM 790 O O . ASN A 1 98 ? 28.389 -3.309 -36.052 1.00 82.25 98 ASN A O 1
ATOM 794 N N . GLN A 1 99 ? 29.759 -5.101 -35.957 1.00 86.12 99 GLN A N 1
ATOM 795 C CA . GLN A 1 99 ? 29.025 -5.826 -34.926 1.00 86.12 99 GLN A CA 1
ATOM 796 C C . GLN A 1 99 ? 29.006 -5.054 -33.600 1.00 86.12 99 GLN A C 1
ATOM 798 O O . GLN A 1 99 ? 27.938 -4.912 -33.014 1.00 86.12 99 GLN A O 1
ATOM 803 N N . GLU A 1 100 ? 30.137 -4.500 -33.154 1.00 85.44 100 GLU A N 1
ATOM 804 C CA . GLU A 1 100 ? 30.232 -3.797 -31.866 1.00 85.44 100 GLU A CA 1
ATOM 805 C C . GLU A 1 100 ? 29.347 -2.535 -31.807 1.00 85.44 100 GLU A C 1
ATOM 807 O O . GLU A 1 100 ? 28.676 -2.301 -30.805 1.00 85.44 100 GLU A O 1
ATOM 812 N N . THR A 1 101 ? 29.246 -1.758 -32.895 1.00 80.00 101 THR A N 1
ATOM 813 C CA . THR A 1 101 ? 28.340 -0.589 -32.941 1.00 80.00 101 THR A CA 1
ATOM 814 C C . THR A 1 101 ? 26.865 -0.995 -32.843 1.00 80.00 101 THR A C 1
ATOM 816 O O . THR A 1 101 ? 26.107 -0.381 -32.099 1.00 80.00 101 THR A O 1
ATOM 819 N N . LEU A 1 102 ? 26.452 -2.043 -33.564 1.00 87.06 102 LEU A N 1
ATOM 820 C CA . LEU A 1 102 ? 25.074 -2.554 -33.517 1.00 87.06 102 LEU A CA 1
ATOM 821 C C . LEU A 1 102 ? 24.758 -3.268 -32.197 1.00 87.06 102 LEU A C 1
ATOM 823 O O . LEU A 1 102 ? 23.603 -3.324 -31.774 1.00 87.06 102 LEU A O 1
ATOM 827 N N . ARG A 1 103 ? 25.769 -3.830 -31.536 1.00 89.31 103 ARG A N 1
ATOM 828 C CA . ARG A 1 103 ? 25.624 -4.504 -30.248 1.00 89.31 103 ARG A CA 1
ATOM 829 C C . ARG A 1 103 ? 25.264 -3.525 -29.140 1.00 89.31 103 ARG A C 1
ATOM 831 O O . ARG A 1 103 ? 24.329 -3.800 -28.405 1.00 89.31 103 ARG A O 1
ATOM 838 N N . GLN A 1 104 ? 25.901 -2.358 -29.088 1.00 86.88 104 GLN A N 1
ATOM 839 C CA . GLN A 1 104 ? 25.563 -1.332 -28.096 1.00 86.88 104 GLN A CA 1
ATOM 840 C C . GLN A 1 104 ? 24.098 -0.876 -28.181 1.00 86.88 104 GLN A C 1
ATOM 842 O O . GLN A 1 104 ? 23.501 -0.575 -27.152 1.00 86.88 104 GLN A O 1
ATOM 847 N N . GLU A 1 105 ? 23.500 -0.848 -29.376 1.00 86.62 105 GLU A N 1
ATOM 848 C CA . GLU A 1 105 ? 22.070 -0.545 -29.527 1.00 86.62 105 GLU A CA 1
ATOM 849 C C . GLU A 1 105 ? 21.184 -1.762 -29.214 1.00 86.62 105 GLU A C 1
ATOM 851 O O . GLU A 1 105 ? 20.173 -1.626 -28.531 1.00 86.62 105 GLU A O 1
ATOM 856 N N . SER A 1 106 ? 21.606 -2.969 -29.616 1.00 90.19 106 SER A N 1
ATOM 857 C CA . SER A 1 106 ? 20.943 -4.229 -29.235 1.00 90.19 106 SER A CA 1
ATOM 858 C C . SER A 1 106 ? 20.816 -4.377 -27.720 1.00 90.19 106 SER A C 1
ATOM 860 O O . SER A 1 106 ? 19.748 -4.722 -27.226 1.00 90.19 106 SER A O 1
ATOM 862 N N . ASP A 1 107 ? 21.895 -4.102 -26.989 1.00 89.94 107 ASP A N 1
ATOM 863 C CA . ASP A 1 107 ? 21.966 -4.279 -25.541 1.00 89.94 107 ASP A CA 1
ATOM 864 C C . ASP A 1 107 ? 21.017 -3.297 -24.816 1.00 89.94 107 ASP A C 1
ATOM 866 O O . ASP A 1 107 ? 20.409 -3.668 -23.813 1.00 89.94 107 ASP A O 1
ATOM 870 N N . LYS A 1 108 ? 20.790 -2.087 -25.363 1.00 89.12 108 LYS A N 1
ATOM 871 C CA . LYS A 1 108 ? 19.751 -1.155 -24.871 1.00 89.12 108 LYS A CA 1
ATOM 872 C C . LYS A 1 108 ? 18.338 -1.667 -25.138 1.00 89.12 108 LYS A C 1
ATOM 874 O O . LYS A 1 108 ? 17.500 -1.607 -24.247 1.00 89.12 108 LYS A O 1
ATOM 879 N N . ILE A 1 109 ? 18.064 -2.164 -26.348 1.00 90.50 109 ILE A N 1
ATOM 880 C CA . ILE A 1 109 ? 16.737 -2.693 -26.700 1.00 90.50 109 ILE A CA 1
ATOM 881 C C . ILE A 1 109 ? 16.396 -3.884 -25.795 1.00 90.50 109 ILE A C 1
ATOM 883 O O . ILE A 1 109 ? 15.300 -3.936 -25.243 1.00 90.50 109 ILE A O 1
ATOM 887 N N . VAL A 1 110 ? 17.351 -4.795 -25.571 1.00 91.38 110 VAL A N 1
ATOM 888 C CA . VAL A 1 110 ? 17.205 -5.914 -24.625 1.00 91.38 110 VAL A CA 1
ATOM 889 C C . VAL A 1 110 ? 16.952 -5.413 -23.201 1.00 91.38 110 VAL A C 1
ATOM 891 O O . VAL A 1 110 ? 16.046 -5.919 -22.545 1.00 91.38 110 VAL A O 1
ATOM 894 N N . ALA A 1 111 ? 17.693 -4.405 -22.727 1.00 88.75 111 ALA A N 1
ATOM 895 C CA . ALA A 1 111 ? 17.472 -3.827 -21.400 1.00 88.75 111 ALA A CA 1
ATOM 896 C C . ALA A 1 111 ? 16.068 -3.208 -21.253 1.00 88.75 111 ALA A C 1
ATOM 898 O O . ALA A 1 111 ? 15.414 -3.424 -20.234 1.00 88.75 111 ALA A O 1
ATOM 899 N N . ASN A 1 112 ? 15.575 -2.506 -22.277 1.00 87.56 112 ASN A N 1
ATOM 900 C CA . ASN A 1 112 ? 14.232 -1.920 -22.285 1.00 87.56 112 ASN A CA 1
ATOM 901 C C . ASN A 1 112 ? 13.126 -2.994 -22.334 1.00 87.56 112 ASN A C 1
ATOM 903 O O . ASN A 1 112 ? 12.125 -2.867 -21.631 1.00 87.56 112 ASN A O 1
ATOM 907 N N . ILE A 1 113 ? 13.308 -4.070 -23.112 1.00 89.81 113 ILE A N 1
ATOM 908 C CA . ILE A 1 113 ? 12.390 -5.224 -23.114 1.00 89.81 113 ILE A CA 1
ATOM 909 C C . ILE A 1 113 ? 12.365 -5.872 -21.723 1.00 89.81 113 ILE A C 1
ATOM 911 O O . ILE A 1 113 ? 11.286 -6.081 -21.172 1.00 89.81 113 ILE A O 1
ATOM 915 N N . GLN A 1 114 ? 13.533 -6.126 -21.121 1.00 88.94 114 GLN A N 1
ATOM 916 C CA . GLN A 1 114 ? 13.618 -6.745 -19.795 1.00 88.94 114 GLN A CA 1
ATOM 917 C C . GLN A 1 114 ? 12.976 -5.876 -18.708 1.00 88.94 114 GLN A C 1
ATOM 919 O O . GLN A 1 114 ? 12.248 -6.400 -17.866 1.00 88.94 114 GLN A O 1
ATOM 924 N N . MET A 1 115 ? 13.196 -4.557 -18.759 1.00 85.06 115 MET A N 1
ATOM 925 C CA . MET A 1 115 ? 12.540 -3.582 -17.886 1.00 85.06 115 MET A CA 1
ATOM 926 C C . MET A 1 115 ? 11.018 -3.735 -17.958 1.00 85.06 115 MET A C 1
ATOM 928 O O . MET A 1 115 ? 10.390 -3.903 -16.916 1.00 85.06 115 MET A O 1
ATOM 932 N N . MET A 1 116 ? 10.439 -3.741 -19.165 1.00 85.38 116 MET A N 1
ATOM 933 C CA . MET A 1 116 ? 8.994 -3.901 -19.362 1.00 85.38 116 MET A CA 1
ATOM 934 C C . MET A 1 116 ? 8.466 -5.253 -18.881 1.00 85.38 116 MET A C 1
ATOM 936 O O . MET A 1 116 ? 7.430 -5.287 -18.220 1.00 85.38 116 MET A O 1
ATOM 940 N N . GLU A 1 117 ? 9.171 -6.356 -19.145 1.00 87.62 117 GLU A N 1
ATOM 941 C CA . GLU A 1 117 ? 8.795 -7.664 -18.594 1.00 87.62 117 GLU A CA 1
ATOM 942 C C . GLU A 1 117 ? 8.744 -7.643 -17.064 1.00 87.62 117 GLU A C 1
ATOM 944 O O . GLU A 1 117 ? 7.860 -8.250 -16.462 1.00 87.62 117 GLU A O 1
ATOM 949 N N . ASP A 1 118 ? 9.682 -6.953 -16.417 1.00 85.88 118 ASP A N 1
ATOM 950 C CA . ASP A 1 118 ? 9.716 -6.856 -14.962 1.00 85.88 118 ASP A CA 1
ATOM 951 C C . ASP A 1 118 ? 8.602 -5.939 -14.425 1.00 85.88 118 ASP A C 1
ATOM 953 O O . ASP A 1 118 ? 8.054 -6.222 -13.359 1.00 85.88 118 ASP A O 1
ATOM 957 N N . LEU A 1 119 ? 8.178 -4.910 -15.175 1.00 84.12 119 LEU A N 1
ATOM 958 C CA . LEU A 1 119 ? 6.971 -4.130 -14.851 1.00 84.12 119 LEU A CA 1
ATOM 959 C C . LEU A 1 119 ? 5.701 -4.995 -14.948 1.00 84.12 119 LEU A C 1
ATOM 961 O O . LEU A 1 119 ? 4.851 -4.954 -14.057 1.00 84.12 119 LEU A O 1
ATOM 965 N N . VAL A 1 120 ? 5.594 -5.818 -15.998 1.00 86.56 120 VAL A N 1
ATOM 966 C CA . VAL A 1 120 ? 4.485 -6.764 -16.206 1.00 86.56 120 VAL A CA 1
ATOM 967 C C . VAL A 1 120 ? 4.436 -7.802 -15.080 1.00 86.56 120 VAL A C 1
ATOM 969 O O . VAL A 1 120 ? 3.372 -8.006 -14.496 1.00 86.56 120 VAL A O 1
ATOM 972 N N . LYS A 1 121 ? 5.578 -8.386 -14.687 1.00 87.56 121 LYS A N 1
ATOM 973 C CA . LYS A 1 121 ? 5.677 -9.298 -13.528 1.00 87.56 121 LYS A CA 1
ATOM 974 C C . LYS A 1 121 ? 5.224 -8.622 -12.229 1.00 87.56 121 LYS A C 1
ATOM 976 O O . LYS A 1 121 ? 4.531 -9.250 -11.433 1.00 87.56 121 LYS A O 1
ATOM 981 N N . ILE A 1 122 ? 5.566 -7.348 -12.010 1.00 87.25 122 ILE A N 1
ATOM 982 C CA . ILE A 1 122 ? 5.106 -6.588 -10.834 1.00 87.25 122 ILE A CA 1
ATOM 983 C C . ILE A 1 122 ? 3.578 -6.419 -10.853 1.00 87.25 122 ILE A C 1
ATOM 985 O O . ILE A 1 122 ? 2.945 -6.701 -9.834 1.00 87.25 122 ILE A O 1
ATOM 989 N N . ARG A 1 123 ? 2.962 -6.038 -11.985 1.00 86.44 123 ARG A N 1
ATOM 990 C CA . ARG A 1 123 ? 1.489 -5.953 -12.096 1.00 86.44 123 ARG A CA 1
ATOM 991 C C . ARG A 1 123 ? 0.813 -7.323 -11.909 1.00 86.44 123 ARG A C 1
ATOM 993 O O . ARG A 1 123 ? -0.145 -7.428 -11.151 1.00 86.44 123 ARG A O 1
ATOM 1000 N N . GLN A 1 124 ? 1.367 -8.399 -12.474 1.00 88.06 124 GLN A N 1
ATOM 1001 C CA . GLN A 1 124 ? 0.883 -9.771 -12.241 1.00 88.06 124 GLN A CA 1
ATOM 1002 C C . GLN A 1 124 ? 0.943 -10.170 -10.760 1.00 88.06 124 GLN A C 1
ATOM 1004 O O . GLN A 1 124 ? 0.000 -10.767 -10.240 1.00 88.06 124 GLN A O 1
ATOM 1009 N N . LEU A 1 125 ? 2.031 -9.834 -10.057 1.00 90.06 125 LEU A N 1
ATOM 1010 C CA . LEU A 1 125 ? 2.162 -10.084 -8.620 1.00 90.06 125 LEU A CA 1
ATOM 1011 C C . LEU A 1 125 ? 1.144 -9.273 -7.809 1.00 90.06 125 LEU A C 1
ATOM 1013 O O . LEU A 1 125 ? 0.542 -9.831 -6.892 1.00 90.06 125 LEU A O 1
ATOM 1017 N N . GLN A 1 126 ? 0.903 -8.007 -8.164 1.00 90.25 126 GLN A N 1
ATOM 1018 C CA . GLN A 1 126 ? -0.147 -7.177 -7.561 1.00 90.25 126 GLN A CA 1
ATOM 1019 C C . GLN A 1 126 ? -1.528 -7.831 -7.711 1.00 90.25 126 GLN A C 1
ATOM 1021 O O . GLN A 1 126 ? -2.170 -8.114 -6.700 1.00 90.25 126 GLN A O 1
ATOM 1026 N N . ASP A 1 127 ? -1.955 -8.148 -8.937 1.00 90.06 127 ASP A N 1
ATOM 1027 C CA . ASP A 1 127 ? -3.255 -8.781 -9.203 1.00 90.06 127 ASP A CA 1
ATOM 1028 C C . ASP A 1 127 ? -3.366 -10.182 -8.588 1.00 90.06 127 ASP A C 1
ATOM 1030 O O . ASP A 1 127 ? -4.443 -10.605 -8.161 1.00 90.06 127 ASP A O 1
ATOM 1034 N N . SER A 1 128 ? -2.248 -10.901 -8.432 1.00 91.69 128 SER A N 1
ATOM 1035 C CA . SER A 1 128 ? -2.240 -12.199 -7.751 1.00 91.69 128 SER A CA 1
ATOM 1036 C C . SER A 1 128 ? -2.749 -12.121 -6.303 1.00 91.69 128 SER A C 1
ATOM 1038 O O . SER A 1 128 ? -3.296 -13.113 -5.810 1.00 91.69 128 SER A O 1
ATOM 1040 N N . LEU A 1 129 ? -2.658 -10.955 -5.648 1.00 94.19 129 LEU A N 1
ATOM 1041 C CA . LEU A 1 129 ? -3.171 -10.732 -4.295 1.00 94.19 129 LEU A CA 1
ATOM 1042 C C . LEU A 1 129 ? -4.707 -10.617 -4.242 1.00 94.19 129 LEU A C 1
ATOM 1044 O O . LEU A 1 129 ? -5.291 -10.842 -3.180 1.00 94.19 129 LEU A O 1
ATOM 1048 N N . PHE A 1 130 ? -5.378 -10.282 -5.350 1.00 94.69 130 PHE A N 1
ATOM 1049 C CA . PHE A 1 130 ? -6.792 -9.894 -5.365 1.00 94.69 130 PHE A CA 1
ATOM 1050 C C . PHE A 1 130 ? -7.670 -10.840 -6.191 1.00 94.69 130 PHE A C 1
ATOM 1052 O O . PHE A 1 130 ? -7.254 -11.483 -7.150 1.00 94.69 130 PHE A O 1
ATOM 1059 N N . THR A 1 131 ? -8.928 -10.960 -5.777 1.00 92.25 131 THR A N 1
ATOM 1060 C CA . THR A 1 131 ? -9.965 -11.796 -6.414 1.00 92.25 131 THR A CA 1
ATOM 1061 C C . THR A 1 131 ? -10.376 -11.326 -7.814 1.00 92.25 131 THR A C 1
ATOM 1063 O O . THR A 1 131 ? -10.943 -12.108 -8.572 1.00 92.25 131 THR A O 1
ATOM 1066 N N . VAL A 1 132 ? -10.074 -10.071 -8.140 1.00 89.88 132 VAL A N 1
ATOM 1067 C CA . VAL A 1 132 ? -10.234 -9.390 -9.432 1.00 89.88 132 VAL A CA 1
ATOM 1068 C C . VAL A 1 132 ? -9.022 -8.472 -9.625 1.00 89.88 132 VAL A C 1
ATOM 1070 O O . VAL A 1 132 ? -8.312 -8.226 -8.648 1.00 89.88 132 VAL A O 1
ATOM 1073 N N . ALA A 1 133 ? -8.804 -7.945 -10.833 1.00 87.50 133 ALA A N 1
ATOM 1074 C CA . ALA A 1 133 ? -7.748 -6.963 -11.079 1.00 87.50 133 ALA A CA 1
ATOM 1075 C C . ALA A 1 133 ? -7.842 -5.781 -10.093 1.00 87.50 133 ALA A C 1
ATOM 1077 O O . ALA A 1 133 ? -8.935 -5.268 -9.813 1.00 87.50 133 ALA A O 1
ATOM 1078 N N . VAL A 1 134 ? -6.698 -5.385 -9.529 1.00 88.00 134 VAL A N 1
ATOM 1079 C CA . VAL A 1 134 ? -6.607 -4.311 -8.528 1.00 88.00 134 VAL A CA 1
ATOM 1080 C C . VAL A 1 134 ? -6.604 -2.923 -9.168 1.00 88.00 134 VAL A C 1
ATOM 1082 O O . VAL A 1 134 ? -6.892 -1.934 -8.494 1.00 88.00 134 VAL A O 1
ATOM 1085 N N . PHE A 1 135 ? -6.330 -2.856 -10.470 1.00 83.31 135 PHE A N 1
ATOM 1086 C CA . PHE A 1 135 ? -6.523 -1.674 -11.298 1.00 83.31 135 PHE A CA 1
ATOM 1087 C C . PHE A 1 135 ? -7.634 -1.906 -12.329 1.00 83.31 135 PHE A C 1
ATOM 1089 O O . PHE A 1 135 ? -7.805 -3.012 -12.839 1.00 83.31 135 PHE A O 1
ATOM 1096 N N . ASP A 1 136 ? -8.381 -0.846 -12.615 1.00 80.56 136 ASP A N 1
ATOM 1097 C CA . ASP A 1 136 ? -9.348 -0.729 -13.706 1.00 80.56 136 ASP A CA 1
ATOM 1098 C C . ASP A 1 136 ? -9.156 0.622 -14.431 1.00 80.56 136 ASP A C 1
ATOM 1100 O O . ASP A 1 136 ? -8.279 1.406 -14.063 1.00 80.56 136 ASP A O 1
ATOM 1104 N N . GLU A 1 137 ? -9.975 0.913 -15.447 1.00 72.81 137 GLU A N 1
ATOM 1105 C CA . GLU A 1 137 ? -9.949 2.171 -16.225 1.00 72.81 137 GLU A CA 1
ATOM 1106 C C . GLU A 1 137 ? -10.067 3.450 -15.359 1.00 72.81 137 GLU A C 1
ATOM 1108 O O . GLU A 1 137 ? -9.752 4.547 -15.813 1.00 72.81 137 GLU A O 1
ATOM 1113 N N . SER A 1 138 ? -10.526 3.342 -14.105 1.00 74.69 138 SER A N 1
ATOM 1114 C CA . SER A 1 138 ? -10.636 4.452 -13.146 1.00 74.69 138 SER A CA 1
ATOM 1115 C C . SER A 1 138 ? -9.495 4.505 -12.115 1.00 74.69 138 SER A C 1
ATOM 1117 O O . SER A 1 138 ? -9.514 5.330 -11.193 1.00 74.69 138 SER A O 1
ATOM 1119 N N . GLY A 1 139 ? -8.484 3.644 -12.265 1.00 79.56 139 GLY A N 1
ATOM 1120 C CA . GLY A 1 139 ? -7.348 3.504 -11.362 1.00 79.56 139 GLY A CA 1
ATOM 1121 C C . GLY A 1 139 ? -7.555 2.383 -10.343 1.00 79.56 139 GLY A C 1
ATOM 1122 O O . GLY A 1 139 ? -7.897 1.261 -10.697 1.00 79.56 139 GLY A O 1
ATOM 1123 N N . LEU A 1 140 ? -7.269 2.643 -9.062 1.00 83.75 140 LEU A N 1
ATOM 1124 C CA . LEU A 1 140 ? -7.311 1.606 -8.021 1.00 83.75 140 LEU A CA 1
ATOM 1125 C C . LEU A 1 140 ? -8.753 1.130 -7.758 1.00 83.75 140 LEU A C 1
ATOM 1127 O O . LEU A 1 140 ? -9.560 1.877 -7.193 1.00 83.75 140 LEU A O 1
ATOM 1131 N N . ASN A 1 141 ? -9.030 -0.139 -8.058 1.00 89.12 141 ASN A N 1
ATOM 1132 C CA . ASN A 1 141 ? -10.311 -0.800 -7.834 1.00 89.12 141 ASN A CA 1
ATOM 1133 C C . ASN A 1 141 ? -10.588 -0.966 -6.328 1.00 89.12 141 ASN A C 1
ATOM 1135 O O . ASN A 1 141 ? -10.117 -1.890 -5.659 1.00 89.12 141 ASN A O 1
ATOM 1139 N N . LYS A 1 142 ? -11.397 -0.058 -5.774 1.00 87.06 142 LYS A N 1
ATOM 1140 C CA . LYS A 1 142 ? -11.702 0.012 -4.331 1.00 87.06 142 LYS A CA 1
ATOM 1141 C C . LYS A 1 142 ? -12.601 -1.113 -3.817 1.00 87.06 142 LYS A C 1
ATOM 1143 O O . LYS A 1 142 ? -12.748 -1.220 -2.601 1.00 87.06 142 LYS A O 1
ATOM 1148 N N . GLU A 1 143 ? -13.189 -1.926 -4.692 1.00 89.25 143 GLU A N 1
ATOM 1149 C CA . GLU A 1 143 ? -14.000 -3.092 -4.313 1.00 89.25 143 GLU A CA 1
ATOM 1150 C C . GLU A 1 143 ? -13.249 -4.425 -4.504 1.00 89.25 143 GLU A C 1
ATOM 1152 O O . GLU A 1 143 ? -13.751 -5.472 -4.084 1.00 89.25 143 GLU A O 1
ATOM 1157 N N . ALA A 1 144 ? -12.026 -4.402 -5.056 1.00 91.38 144 ALA A N 1
ATOM 1158 C CA . ALA A 1 144 ? -11.168 -5.578 -5.152 1.00 91.38 144 ALA A CA 1
ATOM 1159 C C . ALA A 1 144 ? -10.869 -6.151 -3.756 1.00 91.38 144 ALA A C 1
ATOM 1161 O O . ALA A 1 144 ? -10.358 -5.462 -2.870 1.00 91.38 144 ALA A O 1
ATOM 1162 N N . GLN A 1 145 ? -11.183 -7.433 -3.552 1.00 93.56 145 GLN A N 1
ATOM 1163 C CA . GLN A 1 145 ? -10.950 -8.133 -2.286 1.00 93.56 145 GLN A CA 1
ATOM 1164 C C . GLN A 1 145 ? -9.669 -8.955 -2.355 1.00 93.56 145 GLN A C 1
ATOM 1166 O O . GLN A 1 145 ? -9.489 -9.730 -3.296 1.00 93.56 145 GLN A O 1
ATOM 1171 N N . VAL A 1 146 ? -8.818 -8.829 -1.338 1.00 94.12 146 VAL A N 1
ATOM 1172 C CA . VAL A 1 146 ? -7.646 -9.687 -1.134 1.00 94.12 146 VAL A CA 1
ATOM 1173 C C . VAL A 1 146 ? -8.091 -11.147 -0.962 1.00 94.12 146 VAL A C 1
ATOM 1175 O O . VAL A 1 146 ? -9.048 -11.426 -0.235 1.00 94.12 146 VAL A O 1
ATOM 1178 N N . LYS A 1 147 ? -7.410 -12.088 -1.629 1.00 93.38 147 LYS A N 1
ATOM 1179 C CA . LYS A 1 147 ? -7.711 -13.531 -1.533 1.00 93.38 147 LYS A CA 1
ATOM 1180 C C . LYS A 1 147 ? -7.467 -14.054 -0.116 1.00 93.38 147 LYS A C 1
ATOM 1182 O O . LYS A 1 147 ? -6.586 -13.581 0.596 1.00 93.38 147 LYS A O 1
ATOM 1187 N N . GLU A 1 148 ? -8.221 -15.072 0.298 1.00 88.69 148 GLU A N 1
ATOM 1188 C CA . GLU A 1 148 ? -8.160 -15.581 1.678 1.00 88.69 148 GLU A CA 1
ATOM 1189 C C . GLU A 1 148 ? -6.809 -16.198 2.074 1.00 88.69 148 GLU A C 1
ATOM 1191 O O . GLU A 1 148 ? -6.493 -16.257 3.260 1.00 88.69 148 GLU A O 1
ATOM 1196 N N . ASP A 1 149 ? -6.015 -16.647 1.102 1.00 89.69 149 ASP A N 1
ATOM 1197 C CA . ASP A 1 149 ? -4.697 -17.254 1.295 1.00 89.69 149 ASP A CA 1
ATOM 1198 C C . ASP A 1 149 ? -3.538 -16.236 1.271 1.00 89.69 149 ASP A C 1
ATOM 1200 O O . ASP A 1 149 ? -2.367 -16.626 1.369 1.00 89.69 149 ASP A O 1
ATOM 1204 N N . VAL A 1 150 ? -3.833 -14.942 1.112 1.00 91.62 150 VAL A N 1
ATOM 1205 C CA . VAL A 1 150 ? -2.830 -13.872 1.086 1.00 91.62 150 VAL A CA 1
ATOM 1206 C C . VAL A 1 150 ? -2.434 -13.469 2.502 1.00 91.62 150 VAL A C 1
ATOM 1208 O O . VAL A 1 150 ? -3.259 -13.242 3.385 1.00 91.62 150 VAL A O 1
ATOM 1211 N N . THR A 1 151 ? -1.126 -13.371 2.712 1.00 89.38 151 THR A N 1
ATOM 1212 C CA . THR A 1 151 ? -0.497 -13.013 3.984 1.00 89.38 151 THR A CA 1
ATOM 1213 C C . THR A 1 151 ? 0.320 -11.734 3.817 1.00 89.38 151 THR A C 1
ATOM 1215 O O . THR A 1 151 ? 0.641 -11.341 2.696 1.00 89.38 151 THR A O 1
ATOM 1218 N N . LEU A 1 152 ? 0.724 -11.107 4.928 1.00 86.38 152 LEU A N 1
ATOM 1219 C CA . LEU A 1 152 ? 1.642 -9.960 4.881 1.00 86.38 152 LEU A CA 1
ATOM 1220 C C . LEU A 1 152 ? 2.944 -10.293 4.128 1.00 86.38 152 LEU A C 1
ATOM 1222 O O . LEU A 1 152 ? 3.398 -9.473 3.341 1.00 86.38 152 LEU A O 1
ATOM 1226 N N . ALA A 1 153 ? 3.464 -11.519 4.265 1.00 88.50 153 ALA A N 1
ATOM 1227 C CA . ALA A 1 153 ? 4.649 -11.979 3.537 1.00 88.50 153 ALA A CA 1
ATOM 1228 C C . ALA A 1 153 ? 4.446 -11.998 2.007 1.00 88.50 153 ALA A C 1
ATOM 1230 O O . ALA A 1 153 ? 5.307 -11.521 1.276 1.00 88.50 153 ALA A O 1
ATOM 1231 N N . LYS A 1 154 ? 3.285 -12.457 1.511 1.00 90.00 154 LYS A N 1
ATOM 1232 C CA . LYS A 1 154 ? 2.945 -12.382 0.074 1.00 90.00 154 LYS A CA 1
ATOM 1233 C C . LYS A 1 154 ? 2.833 -10.938 -0.429 1.00 90.00 154 LYS A C 1
ATOM 1235 O O . LYS A 1 154 ? 3.145 -10.663 -1.579 1.00 90.00 154 LYS A O 1
ATOM 1240 N N . ILE A 1 155 ? 2.411 -10.000 0.422 1.00 89.06 155 ILE A N 1
ATOM 1241 C CA . ILE A 1 155 ? 2.385 -8.572 0.067 1.00 89.06 155 ILE A CA 1
ATOM 1242 C C . ILE A 1 155 ? 3.815 -7.994 0.054 1.00 89.06 155 ILE A C 1
ATOM 1244 O O . ILE A 1 155 ? 4.148 -7.181 -0.804 1.00 89.06 155 ILE A O 1
ATOM 1248 N N . GLU A 1 156 ? 4.687 -8.436 0.963 1.00 89.38 156 GLU A N 1
ATOM 1249 C CA . GLU A 1 156 ? 6.111 -8.062 0.999 1.00 89.38 156 GLU A CA 1
ATOM 1250 C C . GLU A 1 156 ? 6.914 -8.614 -0.193 1.00 89.38 156 GLU A C 1
ATOM 1252 O O . GLU A 1 156 ? 7.874 -7.974 -0.620 1.00 89.38 156 GLU A O 1
ATOM 1257 N N . GLU A 1 157 ? 6.506 -9.736 -0.796 1.00 89.56 157 GLU A N 1
ATOM 1258 C CA . GLU A 1 157 ? 7.079 -10.220 -2.063 1.00 89.56 157 GLU A CA 1
ATOM 1259 C C . GLU A 1 157 ? 6.906 -9.195 -3.201 1.00 89.56 157 GLU A C 1
ATOM 1261 O O . GLU A 1 157 ? 7.834 -9.002 -3.989 1.00 89.56 157 GLU A O 1
ATOM 1266 N N . VAL A 1 158 ? 5.785 -8.460 -3.237 1.00 87.25 158 VAL A N 1
ATOM 1267 C CA . VAL A 1 158 ? 5.554 -7.374 -4.210 1.00 87.25 158 VAL A CA 1
ATOM 1268 C C . VAL A 1 158 ? 6.476 -6.176 -3.947 1.00 87.25 158 VAL A C 1
ATOM 1270 O O . VAL A 1 158 ? 7.055 -5.632 -4.888 1.00 87.25 158 VAL A O 1
ATOM 1273 N N . GLN A 1 159 ? 6.686 -5.799 -2.677 1.00 86.50 159 GLN A N 1
ATOM 1274 C CA . GLN A 1 159 ? 7.664 -4.759 -2.315 1.00 86.50 159 GLN A CA 1
ATOM 1275 C C . GLN A 1 159 ? 9.075 -5.153 -2.759 1.00 86.50 159 GLN A C 1
ATOM 1277 O O . GLN A 1 159 ? 9.802 -4.355 -3.345 1.00 86.50 159 GLN A O 1
ATOM 1282 N N . LYS A 1 160 ? 9.464 -6.404 -2.510 1.00 87.62 160 LYS A N 1
ATOM 1283 C CA . LYS A 1 160 ? 10.788 -6.899 -2.879 1.00 87.62 160 LYS A CA 1
ATOM 1284 C C . LYS A 1 160 ? 10.991 -6.907 -4.396 1.00 87.62 160 LYS A C 1
ATOM 1286 O O . LYS A 1 160 ? 12.076 -6.559 -4.854 1.00 87.62 160 LYS A O 1
ATOM 1291 N N . ALA A 1 161 ? 9.962 -7.261 -5.167 1.00 85.38 161 ALA A N 1
ATOM 1292 C CA . ALA A 1 161 ? 10.013 -7.213 -6.626 1.00 85.38 161 ALA A CA 1
ATOM 1293 C C . ALA A 1 161 ? 10.270 -5.788 -7.150 1.00 85.38 161 ALA A C 1
ATOM 1295 O O . ALA A 1 161 ? 11.052 -5.626 -8.086 1.00 85.38 161 ALA A O 1
ATOM 1296 N N . ILE A 1 162 ? 9.685 -4.755 -6.525 1.00 83.44 162 ILE A N 1
ATOM 1297 C CA . ILE A 1 162 ? 9.919 -3.369 -6.955 1.00 83.44 162 ILE A CA 1
ATOM 1298 C C . ILE A 1 162 ? 11.254 -2.795 -6.463 1.00 83.44 162 ILE A C 1
ATOM 1300 O O . ILE A 1 162 ? 11.926 -2.100 -7.216 1.00 83.44 162 ILE A O 1
ATOM 1304 N N . GLU A 1 163 ? 11.706 -3.148 -5.257 1.00 83.94 163 GLU A N 1
ATOM 1305 C CA . GLU A 1 163 ? 13.045 -2.780 -4.758 1.00 83.94 163 GLU A CA 1
ATOM 1306 C C . GLU A 1 163 ? 14.178 -3.382 -5.603 1.00 83.94 163 GLU A C 1
ATOM 1308 O O . GLU A 1 163 ? 15.255 -2.796 -5.718 1.00 83.94 163 GLU A O 1
ATOM 1313 N N . GLN A 1 164 ? 13.938 -4.545 -6.213 1.00 82.06 164 GLN A N 1
ATOM 1314 C CA . GLN A 1 164 ? 14.871 -5.199 -7.131 1.00 82.06 164 GLN A CA 1
ATOM 1315 C C . GLN A 1 164 ? 14.825 -4.631 -8.558 1.00 82.06 164 GLN A C 1
ATOM 1317 O O . GLN A 1 164 ? 15.737 -4.910 -9.337 1.00 82.06 164 GLN A O 1
ATOM 1322 N N . ASN A 1 165 ? 13.826 -3.807 -8.892 1.00 75.81 165 ASN A N 1
ATOM 1323 C CA . ASN A 1 165 ? 13.688 -3.160 -10.192 1.00 75.81 165 ASN A CA 1
ATOM 1324 C C . ASN A 1 165 ? 13.790 -1.623 -10.062 1.00 75.81 165 ASN A C 1
ATOM 1326 O O . ASN A 1 165 ? 12.770 -0.931 -10.042 1.00 75.81 165 ASN A O 1
ATOM 1330 N N . PRO A 1 166 ? 15.009 -1.047 -10.029 1.00 69.75 166 PRO A N 1
ATOM 1331 C CA . PRO A 1 166 ? 15.200 0.400 -9.891 1.00 69.75 166 PRO A CA 1
ATOM 1332 C C . PRO A 1 166 ? 14.661 1.213 -11.080 1.00 69.75 166 PRO A C 1
ATOM 1334 O O . PRO A 1 166 ? 14.551 2.430 -10.981 1.00 69.75 166 PRO A O 1
ATOM 1337 N N . GLN A 1 167 ? 14.326 0.564 -12.199 1.00 67.75 167 GLN A N 1
ATOM 1338 C CA . GLN A 1 167 ? 13.710 1.204 -13.361 1.00 67.75 167 GLN A CA 1
ATOM 1339 C C . GLN A 1 167 ? 12.181 1.349 -13.211 1.00 67.75 167 GLN A C 1
ATOM 1341 O O . GLN A 1 167 ? 11.553 2.115 -13.937 1.00 67.75 167 GLN A O 1
ATOM 1346 N N . ALA A 1 168 ? 11.567 0.671 -12.236 1.00 67.19 168 ALA A N 1
ATOM 1347 C CA . ALA A 1 168 ? 10.134 0.728 -11.957 1.00 67.19 168 ALA A CA 1
ATOM 1348 C C . ALA A 1 168 ? 9.698 1.972 -11.150 1.00 67.19 168 ALA A C 1
ATOM 1350 O O . ALA A 1 168 ? 8.644 1.943 -10.517 1.00 67.19 168 ALA A O 1
ATOM 1351 N N . GLU A 1 169 ? 10.465 3.071 -11.159 1.00 67.69 169 GLU A N 1
ATOM 1352 C CA . GLU A 1 169 ? 10.217 4.267 -10.331 1.00 67.69 169 GLU A CA 1
ATOM 1353 C C . GLU A 1 169 ? 8.785 4.816 -10.482 1.00 67.69 169 GLU A C 1
ATOM 1355 O O . GLU A 1 169 ? 8.120 5.086 -9.480 1.00 67.69 169 GLU A O 1
ATOM 1360 N N . LYS A 1 170 ? 8.253 4.872 -11.716 1.00 64.81 170 LYS A N 1
ATOM 1361 C CA . LYS A 1 170 ? 6.849 5.250 -11.984 1.00 64.81 170 LYS A CA 1
ATOM 1362 C C . LYS A 1 170 ? 5.846 4.369 -11.219 1.00 64.81 170 LYS A C 1
ATOM 1364 O O . LYS A 1 170 ? 4.894 4.869 -10.622 1.00 64.81 170 LYS A O 1
ATOM 1369 N N . LEU A 1 171 ? 6.100 3.061 -11.176 1.00 71.50 171 LEU A N 1
ATOM 1370 C CA . LEU A 1 171 ? 5.263 2.056 -10.519 1.00 71.50 171 LEU A CA 1
ATOM 1371 C C . LEU A 1 171 ? 5.435 2.005 -8.996 1.00 71.50 171 LEU A C 1
ATOM 1373 O O . LEU A 1 171 ? 4.591 1.403 -8.331 1.00 71.50 171 LEU A O 1
ATOM 1377 N N . VAL A 1 172 ? 6.463 2.631 -8.406 1.00 76.06 172 VAL A N 1
ATOM 1378 C CA . VAL A 1 172 ? 6.673 2.634 -6.940 1.00 76.06 172 VAL A CA 1
ATOM 1379 C C . VAL A 1 172 ? 5.460 3.219 -6.219 1.00 76.06 172 VAL A C 1
ATOM 1381 O O . VAL A 1 172 ? 4.996 2.662 -5.221 1.00 76.06 172 VAL A O 1
ATOM 1384 N N . LYS A 1 173 ? 4.893 4.310 -6.748 1.00 78.25 173 LYS A N 1
ATOM 1385 C CA . LYS A 1 173 ? 3.718 4.970 -6.165 1.00 78.25 173 LYS A CA 1
ATOM 1386 C C . LYS A 1 173 ? 2.459 4.102 -6.269 1.00 78.25 173 LYS A C 1
ATOM 1388 O O . LYS A 1 173 ? 1.763 3.931 -5.271 1.00 78.25 173 LYS A O 1
ATOM 1393 N N . GLU A 1 174 ? 2.188 3.534 -7.443 1.00 78.81 174 GLU A N 1
ATOM 1394 C CA . GLU A 1 174 ? 1.063 2.615 -7.681 1.00 78.81 174 GLU A CA 1
ATOM 1395 C C . GLU A 1 174 ? 1.150 1.365 -6.805 1.00 78.81 174 GLU A C 1
ATOM 1397 O O . GLU A 1 174 ? 0.216 1.050 -6.067 1.00 78.81 174 GLU A O 1
ATOM 1402 N N . THR A 1 175 ? 2.310 0.709 -6.805 1.00 83.00 175 THR A N 1
ATOM 1403 C CA . THR A 1 175 ? 2.581 -0.492 -6.007 1.00 83.00 175 THR A CA 1
ATOM 1404 C C . THR A 1 175 ? 2.400 -0.218 -4.522 1.00 83.00 175 THR A C 1
ATOM 1406 O O . THR A 1 175 ? 1.767 -1.005 -3.822 1.00 83.00 175 THR A O 1
ATOM 1409 N N . LYS A 1 176 ? 2.880 0.932 -4.032 1.00 85.06 176 LYS A N 1
ATOM 1410 C CA . LYS A 1 176 ? 2.664 1.342 -2.644 1.00 85.06 176 LYS A CA 1
ATOM 1411 C C . LYS A 1 176 ? 1.177 1.489 -2.311 1.00 85.06 176 LYS A C 1
ATOM 1413 O O . LYS A 1 176 ? 0.759 1.010 -1.260 1.00 85.06 176 LYS A O 1
ATOM 1418 N N . MET A 1 177 ? 0.373 2.091 -3.193 1.00 85.38 177 MET A N 1
ATOM 1419 C CA . MET A 1 177 ? -1.080 2.189 -2.995 1.00 85.38 177 MET A CA 1
ATOM 1420 C C . MET A 1 177 ? -1.746 0.806 -2.953 1.00 85.38 177 MET A C 1
ATOM 1422 O O . MET A 1 177 ? -2.542 0.553 -2.049 1.00 85.38 177 MET A O 1
ATOM 1426 N N . VAL A 1 178 ? -1.379 -0.104 -3.863 1.00 87.38 178 VAL A N 1
ATOM 1427 C CA . VAL A 1 178 ? -1.874 -1.494 -3.882 1.00 87.38 178 VAL A CA 1
ATOM 1428 C C . VAL A 1 178 ? -1.519 -2.242 -2.599 1.00 87.38 178 VAL A C 1
ATOM 1430 O O . VAL A 1 178 ? -2.381 -2.873 -1.989 1.00 87.38 178 VAL A O 1
ATOM 1433 N N . MET A 1 179 ? -0.265 -2.159 -2.155 1.00 89.38 179 MET A N 1
ATOM 1434 C CA . MET A 1 179 ? 0.185 -2.827 -0.936 1.00 89.38 179 MET A CA 1
ATOM 1435 C C . MET A 1 179 ? -0.475 -2.270 0.320 1.00 89.38 179 MET A C 1
ATOM 1437 O O . MET A 1 179 ? -0.895 -3.047 1.172 1.00 89.38 179 MET A O 1
ATOM 1441 N N . ASP A 1 180 ? -0.554 -0.946 0.460 1.00 87.94 180 ASP A N 1
ATOM 1442 C CA . ASP A 1 180 ? -1.153 -0.316 1.638 1.00 87.94 180 ASP A CA 1
ATOM 1443 C C . ASP A 1 180 ? -2.671 -0.602 1.675 1.00 87.94 180 ASP A C 1
ATOM 1445 O O . ASP A 1 180 ? -3.232 -0.846 2.746 1.00 87.94 180 ASP A O 1
ATOM 1449 N N . PHE A 1 181 ? -3.325 -0.700 0.508 1.00 88.88 181 PHE A N 1
ATOM 1450 C CA . PHE A 1 181 ? -4.692 -1.212 0.381 1.00 88.88 181 PHE A CA 1
ATOM 1451 C C . PHE A 1 181 ? -4.791 -2.682 0.820 1.00 88.88 181 PHE A C 1
ATOM 1453 O O . PHE A 1 181 ? -5.600 -2.987 1.698 1.00 88.88 181 PHE A O 1
ATOM 1460 N N . ALA A 1 182 ? -3.942 -3.575 0.295 1.00 90.25 182 ALA A N 1
ATOM 1461 C CA . ALA A 1 182 ? -3.933 -5.001 0.637 1.00 90.25 182 ALA A CA 1
ATOM 1462 C C . ALA A 1 182 ? -3.687 -5.250 2.137 1.00 90.25 182 ALA A C 1
ATOM 1464 O O . ALA A 1 182 ? -4.447 -5.977 2.782 1.00 90.25 182 ALA A O 1
ATOM 1465 N N . LYS A 1 183 ? -2.665 -4.599 2.712 1.00 89.25 183 LYS A N 1
ATOM 1466 C CA . LYS A 1 183 ? -2.324 -4.669 4.144 1.00 89.25 183 LYS A CA 1
ATOM 1467 C C . LYS A 1 183 ? -3.508 -4.251 5.000 1.00 89.25 183 LYS A C 1
ATOM 1469 O O . LYS A 1 183 ? -3.886 -4.991 5.903 1.00 89.25 183 LYS A O 1
ATOM 1474 N N . LYS A 1 184 ? -4.171 -3.143 4.656 1.00 87.88 184 LYS A N 1
ATOM 1475 C CA . LYS A 1 184 ? -5.362 -2.672 5.369 1.00 87.88 184 LYS A CA 1
ATOM 1476 C C . LYS A 1 184 ? -6.502 -3.696 5.361 1.00 87.88 184 LYS A C 1
ATOM 1478 O O . LYS A 1 184 ? -7.174 -3.837 6.384 1.00 87.88 184 LYS A O 1
ATOM 1483 N N . GLN A 1 185 ? -6.722 -4.437 4.270 1.00 91.38 185 GLN A N 1
ATOM 1484 C CA . GLN A 1 185 ? -7.729 -5.514 4.260 1.00 91.38 185 GLN A CA 1
ATOM 1485 C C . GLN A 1 185 ? -7.344 -6.641 5.230 1.00 91.38 185 GLN A C 1
ATOM 1487 O O . GLN A 1 185 ? -8.144 -7.023 6.085 1.00 91.38 185 GLN A O 1
ATOM 1492 N N . VAL A 1 186 ? -6.098 -7.125 5.146 1.00 88.00 186 VAL A N 1
ATOM 1493 C CA . VAL A 1 186 ? -5.570 -8.207 5.997 1.00 88.00 186 VAL A CA 1
ATOM 1494 C C . VAL A 1 186 ? -5.609 -7.822 7.480 1.00 88.00 186 VAL A C 1
ATOM 1496 O O . VAL A 1 186 ? -6.117 -8.581 8.305 1.00 88.00 186 VAL A O 1
ATOM 1499 N N . GLU A 1 187 ? -5.129 -6.629 7.827 1.00 88.94 187 GLU A N 1
ATOM 1500 C CA . GLU A 1 187 ? -5.075 -6.122 9.200 1.00 88.94 187 GLU A CA 1
ATOM 1501 C C . GLU A 1 187 ? -6.466 -5.899 9.797 1.00 88.94 187 GLU A C 1
ATOM 1503 O O . GLU A 1 187 ? -6.713 -6.286 10.940 1.00 88.94 187 GLU A O 1
ATOM 1508 N N . THR A 1 188 ? -7.402 -5.316 9.038 1.00 88.69 188 THR A N 1
ATOM 1509 C CA . THR A 1 188 ? -8.763 -5.068 9.541 1.00 88.69 188 THR A CA 1
ATOM 1510 C C . THR A 1 188 ? -9.563 -6.363 9.697 1.00 88.69 188 THR A C 1
ATOM 1512 O O . THR A 1 188 ? -10.228 -6.524 10.725 1.00 88.69 188 THR A O 1
ATOM 1515 N N . LYS A 1 189 ? -9.426 -7.329 8.771 1.00 89.50 189 LYS A N 1
ATOM 1516 C CA . LYS A 1 189 ? -9.970 -8.697 8.910 1.00 89.50 189 LYS A CA 1
ATOM 1517 C C . LYS A 1 189 ? -9.410 -9.373 10.171 1.00 89.50 189 LYS A C 1
ATOM 1519 O O . LYS A 1 189 ? -10.163 -9.759 11.067 1.00 89.50 189 LYS A O 1
ATOM 1524 N N . ALA A 1 190 ? -8.082 -9.396 10.318 1.00 89.69 190 ALA A N 1
ATOM 1525 C CA . ALA A 1 190 ? -7.404 -9.992 11.470 1.00 89.69 190 ALA A CA 1
ATOM 1526 C C . ALA A 1 190 ? -7.763 -9.317 12.809 1.00 89.69 190 ALA A C 1
ATOM 1528 O O . ALA A 1 190 ? -7.884 -9.997 13.833 1.00 89.69 190 ALA A O 1
ATOM 1529 N N . ALA A 1 191 ? -7.968 -7.996 12.828 1.00 89.81 191 ALA A N 1
ATOM 1530 C CA . ALA A 1 191 ? -8.393 -7.264 14.019 1.00 89.81 191 ALA A CA 1
ATOM 1531 C C . ALA A 1 191 ? -9.802 -7.676 14.474 1.00 89.81 191 ALA A C 1
ATOM 1533 O O . ALA A 1 191 ? -10.008 -7.910 15.670 1.00 89.81 191 ALA A O 1
ATOM 1534 N N . VAL A 1 192 ? -10.752 -7.821 13.540 1.00 93.00 192 VAL A N 1
ATOM 1535 C CA . VAL A 1 192 ? -12.104 -8.315 13.842 1.00 93.00 192 VAL A CA 1
ATOM 1536 C C . VAL A 1 192 ? -12.060 -9.759 14.346 1.00 93.00 192 VAL A C 1
ATOM 1538 O O . VAL A 1 192 ? -12.627 -10.051 15.403 1.00 93.00 192 VAL A O 1
ATOM 1541 N N . ASP A 1 193 ? -11.343 -10.647 13.658 1.00 92.38 193 ASP A N 1
ATOM 1542 C CA . ASP A 1 193 ? -11.261 -12.069 14.015 1.00 92.38 193 ASP A CA 1
ATOM 1543 C C . ASP A 1 193 ? -10.595 -12.275 15.390 1.00 92.38 193 ASP A C 1
ATOM 1545 O O . ASP A 1 193 ? -11.094 -13.020 16.242 1.00 92.38 193 ASP A O 1
ATOM 1549 N N . SER A 1 194 ? -9.509 -11.541 15.665 1.00 93.44 194 SER A N 1
ATOM 1550 C CA . SER A 1 194 ? -8.816 -11.533 16.962 1.00 93.44 194 SER A CA 1
ATOM 1551 C C . SER A 1 194 ? -9.703 -10.983 18.083 1.00 93.44 194 SER A C 1
ATOM 1553 O O . SER A 1 194 ? -9.700 -11.512 19.202 1.00 93.44 194 SER A O 1
ATOM 1555 N N . TRP A 1 195 ? -10.492 -9.940 17.802 1.00 94.56 195 TRP A N 1
ATOM 1556 C CA . TRP A 1 195 ? -11.446 -9.387 18.760 1.00 94.56 195 TRP A CA 1
ATOM 1557 C C . TRP A 1 195 ? -12.564 -10.386 19.075 1.00 94.56 195 TRP A C 1
ATOM 1559 O O . TRP A 1 195 ? -12.843 -10.630 20.254 1.00 94.56 195 TRP A O 1
ATOM 1569 N N . LEU A 1 196 ? -13.149 -11.014 18.049 1.00 92.75 196 LEU A N 1
ATOM 1570 C CA . LEU A 1 196 ? -14.180 -12.044 18.186 1.00 92.75 196 LEU A CA 1
ATOM 1571 C C . LEU A 1 196 ? -13.671 -13.221 19.023 1.00 92.75 196 LEU A C 1
ATOM 1573 O O . LEU A 1 196 ? -14.313 -13.598 20.004 1.00 92.75 196 LEU A O 1
ATOM 1577 N N . ALA A 1 197 ? -12.483 -13.748 18.720 1.00 93.69 197 ALA A N 1
ATOM 1578 C CA . ALA A 1 197 ? -11.881 -14.845 19.477 1.00 93.69 197 ALA A CA 1
ATOM 1579 C C . ALA A 1 197 ? -11.749 -14.532 20.984 1.00 93.69 197 ALA A C 1
ATOM 1581 O O . ALA A 1 197 ? -12.037 -15.391 21.823 1.00 93.69 197 ALA A O 1
ATOM 1582 N N . LYS A 1 198 ? -11.371 -13.292 21.335 1.00 94.69 198 LYS A N 1
ATOM 1583 C CA . LYS A 1 198 ? -11.150 -12.827 22.721 1.00 94.69 198 LYS A CA 1
ATOM 1584 C C . LYS A 1 198 ? -12.426 -12.426 23.474 1.00 94.69 198 LYS A C 1
ATOM 1586 O O . LYS A 1 198 ? -12.421 -12.424 24.714 1.00 94.69 198 LYS A O 1
ATOM 1591 N N . ASN A 1 199 ? -13.491 -12.053 22.759 1.00 92.69 199 ASN A N 1
ATOM 1592 C CA . ASN A 1 199 ? -14.680 -11.418 23.340 1.00 92.69 199 ASN A CA 1
ATOM 1593 C C . ASN A 1 199 ? -16.014 -12.112 23.029 1.00 92.69 199 ASN A C 1
ATOM 1595 O O . ASN A 1 199 ? -17.021 -11.692 23.591 1.00 92.69 199 ASN A O 1
ATOM 1599 N N . LYS A 1 200 ? -16.038 -13.207 22.251 1.00 88.62 200 LYS A N 1
ATOM 1600 C CA . LYS A 1 200 ? -17.260 -13.932 21.828 1.00 88.62 200 LYS A CA 1
ATOM 1601 C C . LYS A 1 200 ? -18.305 -14.224 22.912 1.00 88.62 200 LYS A C 1
ATOM 1603 O O . LYS A 1 200 ? -19.473 -14.322 22.579 1.00 88.62 200 LYS A O 1
ATOM 1608 N N . ASN A 1 201 ? -17.902 -14.341 24.181 1.00 90.88 201 ASN A N 1
ATOM 1609 C CA . ASN A 1 201 ? -18.786 -14.630 25.320 1.00 90.88 201 ASN A CA 1
ATOM 1610 C C . ASN A 1 201 ? -18.907 -13.465 26.332 1.00 90.88 201 ASN A C 1
ATOM 1612 O O . ASN A 1 201 ? -19.455 -13.651 27.416 1.00 90.88 201 ASN A O 1
ATOM 1616 N N . LYS A 1 202 ? -18.352 -12.281 26.035 1.00 93.50 202 LYS A N 1
ATOM 1617 C CA . LYS A 1 202 ? -18.299 -11.118 26.941 1.00 93.50 202 LYS A CA 1
ATOM 1618 C C . LYS A 1 202 ? -19.316 -10.064 26.505 1.00 93.50 202 LYS A C 1
ATOM 1620 O O . LYS A 1 202 ? -18.956 -9.037 25.934 1.00 93.50 202 LYS A O 1
ATOM 1625 N N . TYR A 1 203 ? -20.589 -10.344 26.741 1.00 94.56 203 TYR A N 1
ATOM 1626 C CA . TYR A 1 203 ? -21.691 -9.537 26.226 1.00 94.56 203 TYR A CA 1
ATOM 1627 C C . TYR A 1 203 ? -21.907 -8.258 27.052 1.00 94.56 203 TYR A C 1
ATOM 1629 O O . TYR A 1 203 ? -22.533 -8.290 28.106 1.00 94.56 203 TYR A O 1
ATOM 1637 N N . THR A 1 204 ? -21.392 -7.129 26.563 1.00 93.69 204 THR A N 1
ATOM 1638 C CA . THR A 1 204 ? -21.621 -5.781 27.114 1.00 93.69 204 THR A CA 1
ATOM 1639 C C . THR A 1 204 ? -21.826 -4.780 25.976 1.00 93.69 204 THR A C 1
ATOM 1641 O O . THR A 1 204 ? -21.326 -5.006 24.872 1.00 93.69 204 THR A O 1
ATOM 1644 N N . GLU A 1 205 ? -22.509 -3.659 26.235 1.00 92.44 205 GLU A N 1
ATOM 1645 C CA . GLU A 1 205 ? -22.740 -2.620 25.212 1.00 92.44 205 GLU A CA 1
ATOM 1646 C C . GLU A 1 205 ? -21.413 -2.071 24.664 1.00 92.44 205 GLU A C 1
ATOM 1648 O O . GLU A 1 205 ? -21.190 -2.079 23.459 1.00 92.44 205 GLU A O 1
ATOM 1653 N N . LYS A 1 206 ? -20.457 -1.757 25.551 1.00 93.50 206 LYS A N 1
ATOM 1654 C CA . LYS A 1 206 ? -19.097 -1.321 25.187 1.00 93.50 206 LYS A CA 1
ATOM 1655 C C . LYS A 1 206 ? -18.367 -2.314 24.269 1.00 93.50 206 LYS A C 1
ATOM 1657 O O . LYS A 1 206 ? -17.581 -1.908 23.414 1.00 93.50 206 LYS A O 1
ATOM 1662 N N . ASN A 1 207 ? -18.595 -3.617 24.444 1.00 93.56 207 ASN A N 1
ATOM 1663 C CA . ASN A 1 207 ? -18.018 -4.629 23.562 1.00 93.56 207 ASN A CA 1
ATOM 1664 C C . ASN A 1 207 ? -18.745 -4.686 22.212 1.00 93.56 207 ASN A C 1
ATOM 1666 O O . ASN A 1 207 ? -18.087 -4.864 21.193 1.00 93.56 207 ASN A O 1
ATOM 1670 N N . TYR A 1 208 ? -20.065 -4.492 22.181 1.00 94.94 208 TYR A N 1
ATOM 1671 C CA . TYR A 1 208 ? -20.804 -4.369 20.925 1.00 94.94 208 TYR A CA 1
ATOM 1672 C C . TYR A 1 208 ? -20.362 -3.129 20.125 1.00 94.94 208 TYR A C 1
ATOM 1674 O O . TYR A 1 208 ? -20.027 -3.267 18.954 1.00 94.94 208 TYR A O 1
ATOM 1682 N N . GLU A 1 209 ? -20.245 -1.960 20.761 1.00 93.50 209 GLU A N 1
ATOM 1683 C CA . GLU A 1 209 ? -19.735 -0.726 20.139 1.00 93.50 209 GLU A CA 1
ATOM 1684 C C . GLU A 1 209 ? -18.322 -0.911 19.559 1.00 93.50 209 GLU A C 1
ATOM 1686 O O . GLU A 1 209 ? -18.036 -0.498 18.433 1.00 93.50 209 GLU A O 1
ATOM 1691 N N . ALA A 1 210 ? -17.429 -1.568 20.312 1.00 93.00 210 ALA A N 1
ATOM 1692 C CA . ALA A 1 210 ? -16.077 -1.877 19.852 1.00 93.00 210 ALA A CA 1
ATOM 1693 C C . ALA A 1 210 ? -16.081 -2.821 18.637 1.00 93.00 210 ALA A C 1
ATOM 1695 O O . ALA A 1 210 ? -15.321 -2.604 17.693 1.00 93.00 210 ALA A O 1
ATOM 1696 N N . PHE A 1 211 ? -16.946 -3.838 18.637 1.00 95.50 211 PHE A N 1
ATOM 1697 C CA . PHE A 1 211 ? -17.094 -4.761 17.515 1.00 95.50 211 PHE A CA 1
ATOM 1698 C C . PHE A 1 211 ? -17.671 -4.062 16.278 1.00 95.50 211 PHE A C 1
ATOM 1700 O O . PHE A 1 211 ? -17.103 -4.180 15.195 1.00 95.50 211 PHE A O 1
ATOM 1707 N N . GLU A 1 212 ? -18.733 -3.269 16.435 1.00 94.81 212 GLU A N 1
ATOM 1708 C CA . GLU A 1 212 ? -19.332 -2.484 15.351 1.00 94.81 212 GLU A CA 1
ATOM 1709 C C . GLU A 1 212 ? -18.305 -1.527 14.723 1.00 94.81 212 GLU A C 1
ATOM 1711 O O . GLU A 1 212 ? -18.215 -1.435 13.498 1.00 94.81 212 GLU A O 1
ATOM 1716 N N . LYS A 1 213 ? -17.478 -0.861 15.544 1.00 93.94 213 LYS A N 1
ATOM 1717 C CA . LYS A 1 213 ? -16.398 0.012 15.060 1.00 93.94 213 LYS A CA 1
ATOM 1718 C C . LYS A 1 213 ? -15.343 -0.753 14.253 1.00 93.94 213 LYS A C 1
ATOM 1720 O O . LYS A 1 213 ? -14.905 -0.245 13.224 1.00 93.94 213 LYS A O 1
ATOM 1725 N N . LEU A 1 214 ? -14.948 -1.951 14.691 1.00 93.19 214 LEU A N 1
ATOM 1726 C CA . LEU A 1 214 ? -13.988 -2.786 13.957 1.00 93.19 214 LEU A CA 1
ATOM 1727 C C . LEU A 1 214 ? -14.571 -3.285 12.627 1.00 93.19 214 LEU A C 1
ATOM 1729 O O . LEU A 1 214 ? -13.903 -3.183 11.605 1.00 93.19 214 LEU A O 1
ATOM 1733 N N . VAL A 1 215 ? -15.831 -3.735 12.605 1.00 92.75 215 VAL A N 1
ATOM 1734 C CA . VAL A 1 215 ? -16.509 -4.160 11.364 1.00 92.75 215 VAL A CA 1
ATOM 1735 C C . VAL A 1 215 ? -16.636 -3.002 10.372 1.00 92.75 215 VAL A C 1
ATOM 1737 O O . VAL A 1 215 ? -16.365 -3.188 9.190 1.00 92.75 215 VAL A O 1
ATOM 1740 N N . LYS A 1 216 ? -16.960 -1.788 10.837 1.00 93.06 216 LYS A N 1
ATOM 1741 C CA . LYS A 1 216 ? -16.996 -0.583 9.986 1.00 93.06 216 LYS A CA 1
ATOM 1742 C C . LYS A 1 216 ? -15.632 -0.192 9.405 1.00 93.06 216 LYS A C 1
ATOM 1744 O O . LYS A 1 216 ? -15.605 0.510 8.397 1.00 93.06 216 LYS A O 1
ATOM 1749 N N . ALA A 1 217 ? -14.528 -0.617 10.023 1.00 89.31 217 ALA A N 1
ATOM 1750 C CA . ALA A 1 217 ? -13.174 -0.374 9.526 1.00 89.31 217 ALA A CA 1
ATOM 1751 C C . ALA A 1 217 ? -12.717 -1.400 8.469 1.00 89.31 217 ALA A C 1
ATOM 1753 O O . ALA A 1 217 ? -11.777 -1.112 7.725 1.00 89.31 217 ALA A O 1
ATOM 1754 N N . VAL A 1 218 ? -13.375 -2.565 8.371 1.00 88.81 218 VAL A N 1
ATOM 1755 C CA . VAL A 1 218 ? -13.064 -3.575 7.347 1.00 88.81 218 VAL A CA 1
ATOM 1756 C C . VAL A 1 218 ? -13.250 -2.981 5.954 1.00 88.81 218 VAL A C 1
ATOM 1758 O O . VAL A 1 218 ? -14.267 -2.355 5.650 1.00 88.81 218 VAL A O 1
ATOM 1761 N N . THR A 1 219 ? -12.228 -3.163 5.123 1.00 82.25 219 THR A N 1
ATOM 1762 C CA . THR A 1 219 ? -12.138 -2.645 3.755 1.00 82.25 219 THR A CA 1
ATOM 1763 C C . THR A 1 219 ? -11.858 -3.828 2.813 1.00 82.25 219 THR A C 1
ATOM 1765 O O . THR A 1 219 ? -11.026 -4.656 3.184 1.00 82.25 219 THR A O 1
ATOM 1768 N N . PRO A 1 220 ? -12.500 -3.939 1.632 1.00 87.94 220 PRO A N 1
ATOM 1769 C CA . PRO A 1 220 ? -13.548 -3.070 1.087 1.00 87.94 220 PRO A CA 1
ATOM 1770 C C . PRO A 1 220 ? -14.895 -3.264 1.798 1.00 87.94 220 PRO A C 1
ATOM 1772 O O . PRO A 1 220 ? -15.042 -4.134 2.659 1.00 87.94 220 PRO A O 1
ATOM 1775 N N . LYS A 1 221 ? -15.908 -2.467 1.434 1.00 87.12 221 LYS A N 1
ATOM 1776 C CA . LYS A 1 221 ? -17.251 -2.579 2.033 1.00 87.12 221 LYS A CA 1
ATOM 1777 C C . LYS A 1 221 ? -17.868 -3.957 1.800 1.00 87.12 221 LYS A C 1
ATOM 1779 O O . LYS A 1 221 ? -18.496 -4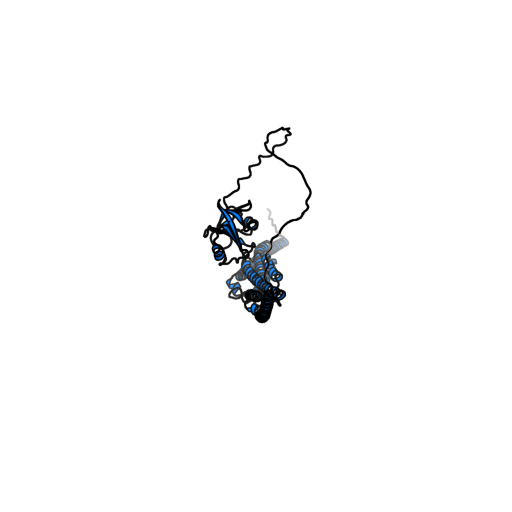.488 2.712 1.00 87.12 221 LYS A O 1
ATOM 1784 N N . ALA A 1 222 ? -17.636 -4.561 0.635 1.00 88.06 222 ALA A N 1
ATOM 1785 C CA . ALA A 1 222 ? -18.095 -5.915 0.332 1.00 88.06 222 ALA A CA 1
ATOM 1786 C C . ALA A 1 222 ? -17.583 -6.977 1.334 1.00 88.06 222 ALA A C 1
ATOM 1788 O O . ALA A 1 222 ? -18.316 -7.904 1.676 1.00 88.06 222 ALA A O 1
ATOM 1789 N N . ALA A 1 223 ? -16.381 -6.809 1.902 1.00 88.94 223 ALA A N 1
ATOM 1790 C CA . ALA A 1 223 ? -15.848 -7.720 2.919 1.00 88.94 223 ALA A CA 1
ATOM 1791 C C . ALA A 1 223 ? -16.557 -7.594 4.290 1.00 88.94 223 ALA A C 1
ATOM 1793 O O . ALA A 1 223 ? -16.471 -8.501 5.121 1.00 88.94 223 ALA A O 1
ATOM 1794 N N . GLN A 1 224 ? -17.319 -6.518 4.535 1.00 91.44 224 GLN A N 1
ATOM 1795 C CA . GLN A 1 224 ? -18.110 -6.350 5.764 1.00 91.44 224 GLN A CA 1
ATOM 1796 C C . GLN A 1 224 ? -19.304 -7.319 5.837 1.00 91.44 224 GLN A C 1
ATOM 1798 O O . GLN A 1 224 ? -19.783 -7.618 6.934 1.00 91.44 224 GLN A O 1
ATOM 1803 N N . GLU A 1 225 ? -19.775 -7.848 4.698 1.00 91.38 225 GLU A N 1
ATOM 1804 C CA . GLU A 1 225 ? -20.903 -8.793 4.634 1.00 91.38 225 GLU A CA 1
ATOM 1805 C C . GLU A 1 225 ? -20.663 -10.044 5.494 1.00 91.38 225 GLU A C 1
ATOM 1807 O O . GLU A 1 225 ? -21.565 -10.480 6.216 1.00 91.38 225 GLU A O 1
ATOM 1812 N N . ALA A 1 226 ? -19.426 -10.558 5.509 1.00 91.94 226 ALA A N 1
ATOM 1813 C CA . ALA A 1 226 ? -19.017 -11.705 6.324 1.00 91.94 226 ALA A CA 1
ATOM 1814 C C . ALA A 1 226 ? -19.264 -11.494 7.833 1.00 91.94 226 ALA A C 1
ATOM 1816 O O . ALA A 1 226 ? -19.538 -12.445 8.570 1.00 91.94 226 ALA A O 1
ATOM 1817 N N . TYR A 1 227 ? -19.228 -10.240 8.293 1.00 94.69 227 TYR A N 1
ATOM 1818 C CA . TYR A 1 227 ? -19.339 -9.876 9.704 1.00 94.69 227 TYR A CA 1
ATOM 1819 C C . TYR A 1 227 ? -20.731 -9.401 10.136 1.00 94.69 227 TYR A C 1
ATOM 1821 O O . TYR A 1 227 ? -21.004 -9.369 11.339 1.00 94.69 227 TYR A O 1
ATOM 1829 N N . LYS A 1 228 ? -21.653 -9.113 9.204 1.00 94.12 228 LYS A N 1
ATOM 1830 C CA . LYS A 1 228 ? -23.019 -8.662 9.542 1.00 94.12 228 LYS A CA 1
ATOM 1831 C C . LYS A 1 228 ? -23.771 -9.646 10.437 1.00 94.12 228 LYS A C 1
ATOM 1833 O O . LYS A 1 228 ? -24.387 -9.237 11.421 1.00 94.12 228 LYS A O 1
ATOM 1838 N N . LYS A 1 229 ? -23.717 -10.946 10.121 1.00 95.44 229 LYS A N 1
ATOM 1839 C CA . LYS A 1 229 ? -24.380 -11.983 10.927 1.00 95.44 229 LYS A CA 1
ATOM 1840 C C . LYS A 1 229 ? -23.735 -12.120 12.321 1.00 95.44 229 LYS A C 1
ATOM 1842 O O . LYS A 1 229 ? -24.477 -11.988 13.294 1.00 95.44 229 LYS A O 1
ATOM 1847 N N . PRO A 1 230 ? -22.402 -12.300 12.458 1.00 95.81 230 PRO A N 1
ATOM 1848 C CA . PRO A 1 230 ? -21.720 -12.234 13.753 1.00 95.81 230 PRO A CA 1
ATOM 1849 C C . PRO A 1 230 ? -22.082 -11.004 14.599 1.00 95.81 230 PRO A C 1
ATOM 1851 O O . PRO A 1 230 ? -22.361 -11.151 15.789 1.00 95.81 230 PRO A O 1
ATOM 1854 N N . LEU A 1 231 ? -22.139 -9.809 13.999 1.00 95.44 231 LEU A N 1
ATOM 1855 C CA . LEU A 1 231 ? -22.490 -8.563 14.689 1.00 95.44 231 LEU A CA 1
ATOM 1856 C C . LEU A 1 231 ? -23.939 -8.567 15.203 1.00 95.44 231 LEU A C 1
ATOM 1858 O O . LEU A 1 231 ? -24.188 -8.254 16.370 1.00 95.44 231 LEU A O 1
ATOM 1862 N N . ALA A 1 232 ? -24.892 -8.989 14.366 1.00 96.56 232 ALA A N 1
ATOM 1863 C CA . ALA A 1 232 ? -26.300 -9.098 14.743 1.00 96.56 232 ALA A CA 1
ATOM 1864 C C . ALA A 1 232 ? -26.539 -10.146 15.845 1.00 96.56 232 ALA A C 1
ATOM 1866 O O . ALA A 1 232 ? -27.339 -9.922 16.756 1.00 96.56 232 ALA A O 1
ATOM 1867 N N . ASP A 1 233 ? -25.845 -11.285 15.792 1.00 95.81 233 ASP A N 1
ATOM 1868 C CA . ASP A 1 233 ? -25.959 -12.330 16.811 1.00 95.81 233 ASP A CA 1
ATOM 1869 C C . ASP A 1 233 ? -25.291 -11.909 18.135 1.00 95.81 233 ASP A C 1
ATOM 1871 O O . ASP A 1 233 ? -25.849 -12.166 19.206 1.00 95.81 233 ASP A O 1
ATOM 1875 N N . PHE A 1 234 ? -24.181 -11.157 18.085 1.00 96.25 234 PHE A N 1
ATOM 1876 C CA . PHE A 1 234 ? -23.577 -10.548 19.275 1.00 96.25 234 PHE A CA 1
ATOM 1877 C C . PHE A 1 234 ? -24.515 -9.525 19.934 1.00 96.25 234 PHE A C 1
ATOM 1879 O O . PHE A 1 234 ? -24.707 -9.576 21.150 1.00 96.25 234 PHE A O 1
ATOM 1886 N N . LYS A 1 235 ? -25.174 -8.647 19.157 1.00 96.25 235 LYS A N 1
ATOM 1887 C CA . LYS A 1 235 ? -26.125 -7.661 19.706 1.00 96.25 235 LYS A CA 1
ATOM 1888 C C . LYS A 1 235 ? -27.288 -8.325 20.446 1.00 96.25 235 LYS A C 1
ATOM 1890 O O . LYS A 1 235 ? -27.577 -7.957 21.582 1.00 96.25 235 LYS A O 1
ATOM 1895 N N . LYS A 1 236 ? -27.892 -9.369 19.861 1.00 96.81 236 LYS A N 1
ATOM 1896 C CA . LYS A 1 236 ? -28.957 -10.160 20.515 1.00 96.81 236 LYS A CA 1
ATOM 1897 C C . LYS A 1 236 ? -28.499 -10.757 21.850 1.00 96.81 236 LYS A C 1
ATOM 1899 O O . LYS A 1 236 ? -29.287 -10.829 22.794 1.00 96.81 236 LYS A O 1
ATOM 1904 N N . ALA A 1 237 ? -27.244 -11.200 21.938 1.00 95.81 237 ALA A N 1
ATOM 1905 C CA . ALA A 1 237 ? -26.682 -11.742 23.171 1.00 95.81 237 ALA A CA 1
ATOM 1906 C C . ALA A 1 237 ? -26.447 -10.654 24.238 1.00 95.81 237 ALA A C 1
ATOM 1908 O O . ALA A 1 237 ? -26.764 -10.884 25.406 1.00 95.81 237 ALA A O 1
ATOM 1909 N N . VAL A 1 238 ? -25.994 -9.457 23.840 1.00 95.12 238 VAL A N 1
ATOM 1910 C CA . VAL A 1 238 ? -25.899 -8.271 24.716 1.00 95.12 238 VAL A CA 1
ATOM 1911 C C . VAL A 1 238 ? -27.268 -7.863 25.256 1.00 95.12 238 VAL A C 1
ATOM 1913 O O . VAL A 1 238 ? -27.431 -7.759 26.471 1.00 95.12 238 VAL A O 1
ATOM 1916 N N . ASP A 1 239 ? -28.285 -7.745 24.401 1.00 95.12 239 ASP A N 1
ATOM 1917 C CA . ASP A 1 239 ? -29.642 -7.379 24.830 1.00 95.12 239 ASP A CA 1
ATOM 1918 C C . ASP A 1 239 ? -30.239 -8.402 25.813 1.00 95.12 239 ASP A C 1
ATOM 1920 O O . ASP A 1 239 ? -30.873 -8.040 26.811 1.00 95.12 239 ASP A O 1
ATOM 1924 N N . LYS A 1 240 ? -29.976 -9.696 25.586 1.00 95.88 240 LYS A N 1
ATO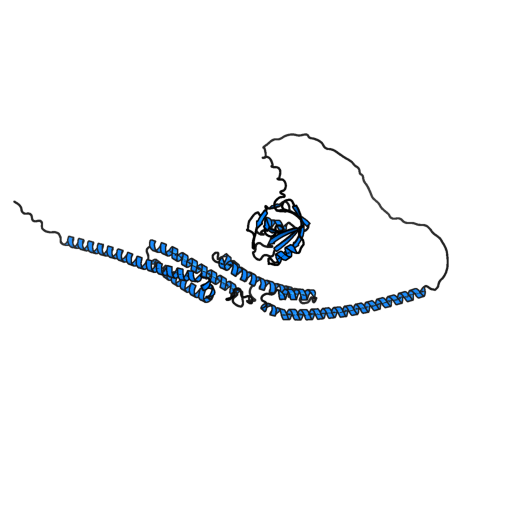M 1925 C CA . LYS A 1 240 ? -30.367 -10.777 26.502 1.00 95.88 240 LYS A CA 1
ATOM 1926 C C . LYS A 1 240 ? -29.645 -10.684 27.853 1.00 95.88 240 LYS A C 1
ATOM 1928 O O . LYS A 1 240 ? -30.285 -10.895 28.886 1.00 95.88 240 LYS A O 1
ATOM 1933 N N . GLN A 1 241 ? -28.352 -10.360 27.856 1.00 94.38 241 GLN A N 1
ATOM 1934 C CA . GLN A 1 241 ? -27.557 -10.192 29.076 1.00 94.38 241 GLN A CA 1
ATOM 1935 C C . GLN A 1 241 ? -28.032 -8.978 29.890 1.00 94.38 241 GLN A C 1
ATOM 1937 O O . GLN A 1 241 ? -28.351 -9.127 31.069 1.00 94.38 241 GLN A O 1
ATOM 1942 N N . ILE A 1 242 ? -28.201 -7.814 29.251 1.00 92.12 242 ILE A N 1
ATOM 1943 C CA . ILE A 1 242 ? -28.704 -6.586 29.893 1.00 92.12 242 ILE A CA 1
ATOM 1944 C C . ILE A 1 242 ? -30.098 -6.811 30.495 1.00 92.12 242 ILE A C 1
ATOM 1946 O O . ILE A 1 242 ? -30.378 -6.353 31.606 1.00 92.12 242 ILE A O 1
ATOM 1950 N N . LYS A 1 243 ? -30.986 -7.538 29.800 1.00 94.44 243 LYS A N 1
ATOM 1951 C CA . LYS A 1 243 ? -32.306 -7.888 30.345 1.00 94.44 243 LYS A CA 1
ATOM 1952 C C . LYS A 1 243 ? -32.188 -8.744 31.612 1.00 94.44 243 LYS A C 1
ATOM 1954 O O . LYS A 1 243 ? -32.846 -8.436 32.606 1.00 94.44 243 LYS A O 1
ATOM 1959 N N . LYS A 1 244 ? -31.330 -9.771 31.602 1.00 94.12 244 LYS A N 1
ATOM 1960 C CA . LYS A 1 244 ? -31.091 -10.641 32.765 1.00 94.12 244 LYS A CA 1
ATOM 1961 C C . LYS A 1 244 ? -30.545 -9.855 33.961 1.00 94.12 244 LYS A C 1
ATOM 1963 O O . LYS A 1 244 ? -31.058 -9.993 35.068 1.00 94.12 244 LYS A O 1
ATOM 1968 N N . GLU A 1 245 ? -29.561 -8.989 33.734 1.00 91.12 245 GLU A N 1
ATOM 1969 C CA . GLU A 1 245 ? -28.961 -8.152 34.780 1.00 91.12 245 GLU A CA 1
ATOM 1970 C C . GLU A 1 245 ? -29.970 -7.165 35.384 1.00 91.12 245 GLU A C 1
ATOM 1972 O O . GLU A 1 245 ? -30.011 -7.007 36.604 1.00 91.12 245 GLU A O 1
ATOM 1977 N N . LYS A 1 246 ? -30.853 -6.565 34.570 1.00 90.56 246 LYS A N 1
ATOM 1978 C CA . LYS A 1 246 ? -31.954 -5.717 35.065 1.00 90.56 246 LYS A CA 1
ATOM 1979 C C . LYS A 1 246 ? -32.951 -6.494 35.933 1.00 90.56 246 LYS A C 1
ATOM 1981 O O . LYS A 1 246 ? -33.383 -5.979 36.966 1.00 90.56 246 LYS A O 1
ATOM 1986 N N . GLU A 1 247 ? -33.304 -7.723 35.558 1.00 92.38 247 GLU A N 1
ATOM 1987 C CA . GLU A 1 247 ? -34.188 -8.583 36.360 1.00 92.38 247 GLU A CA 1
ATOM 1988 C C . GLU A 1 247 ? -33.534 -9.016 37.687 1.00 92.38 247 GLU A C 1
ATOM 1990 O O . GLU A 1 247 ? -34.184 -8.985 38.735 1.00 92.38 247 GLU A O 1
ATOM 1995 N N . GLU A 1 248 ? -32.243 -9.363 37.680 1.00 90.94 248 GLU A N 1
ATOM 1996 C CA . GLU A 1 248 ? -31.482 -9.686 38.896 1.00 90.94 248 GLU A CA 1
ATOM 1997 C C . GLU A 1 248 ? -31.299 -8.465 39.813 1.00 90.94 248 GLU A C 1
ATOM 1999 O O . GLU A 1 248 ? -31.468 -8.576 41.030 1.00 90.94 248 GLU A O 1
ATOM 2004 N N . ALA A 1 249 ? -31.020 -7.285 39.249 1.00 88.88 249 ALA A N 1
ATOM 2005 C CA . ALA A 1 249 ? -30.915 -6.035 39.998 1.00 88.88 249 ALA A CA 1
ATOM 2006 C C . ALA A 1 249 ? -32.248 -5.651 40.658 1.00 88.88 249 ALA A C 1
ATOM 2008 O O . ALA A 1 249 ? -32.260 -5.281 41.834 1.00 88.88 249 ALA A O 1
ATOM 2009 N N . LYS A 1 250 ? -33.379 -5.811 39.951 1.00 90.31 250 LYS A N 1
ATOM 2010 C CA . LYS A 1 250 ? -34.717 -5.596 40.521 1.00 90.31 250 LYS A CA 1
ATOM 2011 C C . LYS A 1 250 ? -34.975 -6.528 41.712 1.00 90.31 250 LYS A C 1
ATOM 2013 O O . LYS A 1 250 ? -35.342 -6.045 42.780 1.00 90.31 250 LYS A O 1
ATOM 2018 N N . LYS A 1 251 ? -34.695 -7.831 41.570 1.00 90.44 251 LYS A N 1
ATOM 2019 C CA . LYS A 1 251 ? -34.836 -8.814 42.663 1.00 90.44 251 LYS A CA 1
ATOM 2020 C C . LYS A 1 251 ? -33.954 -8.475 43.872 1.00 90.44 251 LYS A C 1
ATOM 2022 O O . LYS A 1 251 ? -34.423 -8.547 45.004 1.00 90.44 251 LYS A O 1
ATOM 2027 N N . LYS A 1 252 ? -32.700 -8.053 43.654 1.00 85.62 252 LYS A N 1
ATOM 2028 C CA . LYS A 1 252 ? -31.803 -7.600 44.736 1.00 85.62 252 LYS A CA 1
ATOM 2029 C C . LYS A 1 252 ? -32.313 -6.332 45.430 1.00 85.62 252 LYS A C 1
ATOM 2031 O O . LYS A 1 252 ? -32.223 -6.240 46.651 1.00 85.62 252 LYS A O 1
ATOM 2036 N N . ALA A 1 253 ? -32.873 -5.378 44.685 1.00 84.62 253 ALA A N 1
ATOM 2037 C CA . ALA A 1 253 ? -33.448 -4.159 45.253 1.00 84.62 253 ALA A CA 1
ATOM 2038 C C . ALA A 1 253 ? -34.714 -4.439 46.087 1.00 84.62 253 ALA A C 1
ATOM 2040 O O . ALA A 1 253 ? -34.875 -3.865 47.163 1.00 84.62 253 ALA A O 1
ATOM 2041 N N . GLU A 1 254 ? -35.585 -5.343 45.630 1.00 83.75 254 GLU A N 1
ATOM 2042 C CA . GLU A 1 254 ? -36.765 -5.797 46.382 1.00 83.75 254 GLU A CA 1
ATOM 2043 C C . GLU A 1 254 ? -36.363 -6.549 47.662 1.00 83.75 254 GLU A C 1
ATOM 2045 O O . GLU A 1 254 ? -36.872 -6.236 48.739 1.00 83.75 254 GLU A O 1
ATOM 2050 N N . ALA A 1 255 ? -35.379 -7.454 47.584 1.00 81.81 255 ALA A N 1
ATOM 2051 C CA . ALA A 1 255 ? -34.838 -8.147 48.755 1.00 81.81 255 ALA A CA 1
ATOM 2052 C C . ALA A 1 255 ? -34.211 -7.179 49.776 1.00 81.81 255 ALA A C 1
ATOM 2054 O O . ALA A 1 255 ? -34.483 -7.290 50.972 1.00 81.81 255 ALA A O 1
ATOM 2055 N N . LYS A 1 256 ? -33.432 -6.183 49.320 1.00 85.06 256 LYS A N 1
ATOM 2056 C CA . LYS A 1 256 ? -32.850 -5.166 50.210 1.00 85.06 256 LYS A CA 1
ATOM 2057 C C . LYS A 1 256 ? -33.929 -4.333 50.910 1.00 85.06 256 LYS A C 1
ATOM 2059 O O . LYS A 1 256 ? -33.822 -4.104 52.111 1.00 85.06 256 LYS A O 1
ATOM 2064 N N . LYS A 1 257 ? -34.980 -3.917 50.193 1.00 80.75 257 LYS A N 1
ATOM 2065 C CA . LYS A 1 257 ? -36.109 -3.180 50.789 1.00 80.75 257 LYS A CA 1
ATOM 2066 C C . LYS A 1 257 ? -36.841 -3.989 51.860 1.00 80.75 257 LYS A C 1
ATOM 2068 O O . LYS A 1 257 ? -37.267 -3.404 52.848 1.00 80.75 257 LYS A O 1
ATOM 2073 N N . LYS A 1 258 ? -36.971 -5.309 51.682 1.00 78.94 258 LYS A N 1
ATOM 2074 C CA . LYS A 1 258 ? -37.575 -6.197 52.688 1.00 78.94 258 LYS A CA 1
ATOM 2075 C C . LYS A 1 258 ? -36.708 -6.283 53.951 1.00 78.94 258 LYS A C 1
ATOM 2077 O O . LYS A 1 258 ? -37.222 -6.060 55.040 1.00 78.94 258 LYS A O 1
ATOM 2082 N N . ALA A 1 259 ? -35.396 -6.468 53.798 1.00 77.81 259 ALA A N 1
ATOM 2083 C CA . ALA A 1 259 ? -34.456 -6.492 54.923 1.00 77.81 259 ALA A CA 1
ATOM 2084 C C . ALA A 1 259 ? -34.366 -5.142 55.676 1.00 77.81 259 ALA A C 1
ATOM 2086 O O . ALA A 1 259 ? -34.317 -5.121 56.902 1.00 77.81 259 ALA A O 1
ATOM 2087 N N . GLU A 1 260 ? -34.393 -4.002 54.970 1.00 76.56 260 GLU A N 1
ATOM 2088 C CA . GLU A 1 260 ? -34.447 -2.665 55.597 1.00 76.56 260 GLU A CA 1
ATOM 2089 C C . GLU A 1 260 ? -35.787 -2.373 56.303 1.00 76.56 260 GLU A C 1
ATOM 2091 O O . GLU A 1 260 ? -35.832 -1.495 57.167 1.00 76.56 260 GLU A O 1
ATOM 2096 N N . ALA A 1 261 ? -36.872 -3.074 55.951 1.00 75.38 261 ALA A N 1
ATOM 2097 C CA . ALA A 1 261 ? -38.150 -2.985 56.657 1.00 75.38 261 ALA A CA 1
ATOM 2098 C C . ALA A 1 261 ? -38.143 -3.837 57.937 1.00 75.38 261 ALA A C 1
ATOM 2100 O O . ALA A 1 261 ? -38.449 -3.316 59.007 1.00 75.38 261 ALA A O 1
ATOM 2101 N N . GLU A 1 262 ? -37.702 -5.095 57.845 1.00 75.88 262 GLU A N 1
ATOM 2102 C CA . GLU A 1 262 ? -37.596 -6.023 58.984 1.00 75.88 262 GLU A CA 1
ATOM 2103 C C . GLU A 1 262 ? -36.660 -5.463 60.080 1.00 75.88 262 GLU A C 1
ATOM 2105 O O . GLU A 1 262 ? -37.034 -5.409 61.252 1.00 75.88 262 GLU A O 1
ATOM 2110 N N . ALA A 1 263 ? -35.509 -4.888 59.705 1.00 70.62 263 ALA A N 1
ATOM 2111 C CA . ALA A 1 263 ? -34.590 -4.241 60.652 1.00 70.62 263 ALA A CA 1
ATOM 2112 C C . ALA A 1 263 ? -35.175 -2.995 61.361 1.00 70.62 263 ALA A C 1
ATOM 2114 O O . ALA A 1 263 ? -34.716 -2.615 62.441 1.00 70.62 263 ALA A O 1
ATOM 2115 N N . LYS A 1 264 ? -36.184 -2.333 60.771 1.00 69.75 264 LYS A N 1
ATOM 2116 C CA . LYS A 1 264 ? -36.882 -1.199 61.403 1.00 69.75 264 LYS A CA 1
ATOM 2117 C C . LYS A 1 264 ? -37.961 -1.650 62.385 1.00 69.75 264 LYS A C 1
ATOM 2119 O O . LYS A 1 264 ? -38.184 -0.946 63.369 1.00 69.75 264 LYS A O 1
ATOM 2124 N N . GLU A 1 265 ? -38.596 -2.800 62.159 1.00 64.38 265 GLU A N 1
ATOM 2125 C CA . GLU A 1 265 ? -39.529 -3.387 63.129 1.00 64.38 265 GLU A CA 1
ATOM 2126 C C . GLU A 1 265 ? -38.796 -3.859 64.396 1.00 64.38 265 GLU A C 1
ATOM 2128 O O . GLU A 1 265 ? -39.245 -3.548 65.502 1.00 64.38 265 GLU A O 1
ATOM 2133 N N . GLU A 1 266 ? -37.620 -4.490 64.270 1.00 60.34 266 GLU A N 1
ATOM 2134 C CA . GLU A 1 266 ? -36.802 -4.883 65.434 1.00 60.34 266 GLU A CA 1
ATOM 2135 C C . GLU A 1 266 ? -36.380 -3.677 66.296 1.00 60.34 266 GLU A C 1
ATOM 2137 O O . GLU A 1 266 ? -36.493 -3.721 67.525 1.00 60.34 266 GLU A O 1
ATOM 2142 N N . GLN A 1 267 ? -35.970 -2.556 65.684 1.00 58.22 267 GLN A N 1
ATOM 2143 C CA . GLN A 1 267 ? -35.644 -1.334 66.436 1.00 58.22 267 GLN A CA 1
ATOM 2144 C C . GLN A 1 267 ? -36.856 -0.729 67.166 1.00 58.22 267 GLN A C 1
ATOM 2146 O O . GLN A 1 267 ? -36.696 -0.172 68.255 1.00 58.22 267 GLN A O 1
ATOM 2151 N N . GLN A 1 268 ? -38.066 -0.839 66.610 1.00 58.50 268 GLN A N 1
ATOM 2152 C CA . GLN A 1 268 ? -39.279 -0.346 67.271 1.00 58.50 268 GLN A CA 1
ATOM 2153 C C . GLN A 1 268 ? -39.715 -1.242 68.439 1.00 58.50 268 GLN A C 1
ATOM 2155 O O . GLN A 1 268 ? -40.144 -0.719 69.470 1.00 58.50 268 GLN A O 1
ATOM 2160 N N . GLN A 1 269 ? -39.537 -2.564 68.336 1.00 58.09 269 GLN A N 1
ATOM 2161 C CA . GLN A 1 269 ? -39.779 -3.477 69.459 1.00 58.09 269 GLN A CA 1
ATOM 2162 C C . GLN A 1 269 ? -38.764 -3.271 70.594 1.00 58.09 269 GLN A C 1
ATOM 2164 O O . GLN A 1 269 ? -39.164 -3.203 71.756 1.00 58.09 269 GLN A O 1
ATOM 2169 N N . ALA A 1 270 ? -37.482 -3.054 70.278 1.00 55.00 270 ALA A N 1
ATOM 2170 C CA . ALA A 1 270 ? -36.462 -2.738 71.281 1.00 55.00 270 ALA A CA 1
ATOM 2171 C C . ALA A 1 270 ? -36.767 -1.435 72.052 1.00 55.00 270 ALA A C 1
ATOM 2173 O O . ALA A 1 270 ? -36.616 -1.383 73.274 1.00 55.00 270 ALA A O 1
ATOM 2174 N N . ALA A 1 271 ? -37.260 -0.395 71.367 1.00 52.72 271 ALA A N 1
ATOM 2175 C CA . ALA A 1 271 ? -37.628 0.877 71.997 1.00 52.72 271 ALA A CA 1
ATOM 2176 C C . ALA A 1 271 ? -38.857 0.777 72.926 1.00 52.72 271 ALA A C 1
ATOM 2178 O O . ALA A 1 271 ? -38.972 1.545 73.885 1.00 52.72 271 ALA A O 1
ATOM 2179 N N . ALA A 1 272 ? -39.770 -0.171 72.680 1.00 51.56 272 ALA A N 1
ATOM 2180 C CA . ALA A 1 272 ? -40.936 -0.399 73.534 1.00 51.56 272 ALA A CA 1
ATOM 2181 C C . ALA A 1 272 ? -40.567 -1.017 74.899 1.00 51.56 272 ALA A C 1
ATOM 2183 O O . ALA A 1 272 ? -41.236 -0.748 75.898 1.00 51.56 272 ALA A O 1
ATOM 2184 N N . SER A 1 273 ? -39.478 -1.791 74.971 1.00 48.72 273 SER A N 1
ATOM 2185 C CA . SER A 1 273 ? -39.034 -2.469 76.199 1.00 48.72 273 SER A CA 1
ATOM 2186 C C . SER A 1 273 ? -38.353 -1.552 77.227 1.00 48.72 273 SER A C 1
ATOM 2188 O O . SER A 1 273 ? -38.202 -1.944 78.381 1.00 48.72 273 SER A O 1
ATOM 2190 N N . SER A 1 274 ? -37.968 -0.323 76.863 1.00 46.22 274 SER A N 1
ATOM 2191 C CA . SER A 1 274 ? -37.211 0.590 77.742 1.00 46.22 274 SER A CA 1
ATOM 2192 C C . SER A 1 274 ? -38.066 1.560 78.574 1.00 46.22 274 SER A C 1
ATOM 2194 O O . SER A 1 274 ? -37.523 2.469 79.198 1.00 46.22 274 SER A O 1
ATOM 2196 N N . ARG A 1 275 ? -39.398 1.404 78.607 1.00 43.44 275 ARG A N 1
ATOM 2197 C CA . ARG A 1 275 ? -40.309 2.329 79.319 1.00 43.44 275 ARG A CA 1
ATOM 2198 C C . ARG A 1 275 ? -40.612 1.985 80.782 1.00 43.44 275 ARG A C 1
ATOM 2200 O O . ARG A 1 275 ? -41.441 2.659 81.381 1.00 43.44 275 ARG A O 1
ATOM 2207 N N . ASN A 1 276 ? -39.944 0.983 81.357 1.00 41.50 276 ASN A N 1
ATOM 2208 C CA . ASN A 1 276 ? -40.222 0.501 82.713 1.00 41.50 276 ASN A CA 1
ATOM 2209 C C . ASN A 1 276 ? -38.955 0.396 83.586 1.00 41.50 276 ASN A C 1
ATOM 2211 O O . ASN A 1 276 ? -38.544 -0.692 83.979 1.00 41.50 276 ASN A O 1
ATOM 2215 N N . ASN A 1 277 ? -38.328 1.538 83.887 1.00 36.09 277 ASN A N 1
ATOM 2216 C CA . ASN A 1 277 ? -37.847 1.843 85.243 1.00 36.09 277 ASN A CA 1
ATOM 2217 C C . ASN A 1 277 ? -37.398 3.305 85.355 1.00 36.09 277 ASN A C 1
ATOM 2219 O O . ASN A 1 277 ? -36.741 3.844 84.467 1.00 36.09 277 ASN A O 1
ATOM 2223 N N . GLN A 1 278 ? -37.761 3.943 86.466 1.00 36.38 278 GLN A N 1
ATOM 2224 C CA . GLN A 1 278 ? -37.539 5.362 86.725 1.00 36.38 278 GLN A CA 1
ATOM 2225 C C . GLN A 1 278 ? -36.752 5.535 88.030 1.00 36.38 278 GLN A C 1
ATOM 2227 O O . GLN A 1 278 ? -37.005 4.822 88.994 1.00 36.38 278 GLN A O 1
ATOM 2232 N N . SER A 1 279 ? -35.894 6.562 88.070 1.00 33.28 279 SER A N 1
ATOM 2233 C CA . SER A 1 279 ? -35.236 7.113 89.269 1.00 33.28 279 SER A CA 1
ATOM 2234 C C . SER A 1 279 ? -34.073 6.314 89.886 1.00 33.28 279 SER A C 1
ATOM 2236 O O . SER A 1 279 ? -34.269 5.251 90.462 1.00 33.28 279 SER A O 1
ATOM 2238 N N . ALA A 1 280 ? -32.869 6.903 89.882 1.00 30.58 280 ALA A N 1
ATOM 2239 C CA . ALA A 1 280 ? -32.295 7.503 91.098 1.00 30.58 280 ALA A CA 1
ATOM 2240 C C . ALA A 1 280 ? -30.968 8.244 90.814 1.00 30.58 280 ALA A C 1
ATOM 2242 O O . ALA A 1 280 ? -30.161 7.845 89.980 1.00 30.58 280 ALA A O 1
ATOM 2243 N N . THR A 1 281 ? -30.754 9.337 91.544 1.00 30.20 281 THR A N 1
ATOM 2244 C CA . THR A 1 281 ? -29.518 10.136 91.641 1.00 30.20 281 THR A CA 1
ATOM 2245 C C . THR A 1 281 ? -28.356 9.394 92.313 1.00 30.20 281 THR A C 1
ATOM 2247 O O . THR A 1 281 ? -28.605 8.625 93.238 1.00 30.20 281 THR A O 1
ATOM 2250 N N . GLY A 1 282 ? -27.098 9.758 92.017 1.00 27.72 282 GLY A N 1
ATOM 2251 C CA . GLY A 1 282 ? -25.991 9.494 92.955 1.00 27.72 282 GLY A CA 1
ATOM 2252 C C . GLY A 1 282 ? -24.575 9.533 92.373 1.00 27.72 282 GLY A C 1
ATOM 2253 O O . GLY A 1 282 ? -24.167 8.629 91.656 1.00 27.72 282 GLY A O 1
ATOM 2254 N N . SER A 1 283 ? -23.810 10.561 92.735 1.00 32.88 283 SER A N 1
ATOM 2255 C CA . SER A 1 283 ? -22.376 10.728 92.458 1.00 32.88 283 SER A CA 1
ATOM 2256 C C . SER A 1 283 ? -21.495 9.603 93.027 1.00 32.88 283 SER A C 1
ATOM 2258 O O . SER A 1 283 ? -21.706 9.209 94.171 1.00 32.88 283 SER A O 1
ATOM 2260 N N . ASN A 1 284 ? -20.436 9.195 92.307 1.00 29.77 284 ASN A N 1
ATOM 2261 C CA . ASN A 1 284 ? -19.051 9.172 92.826 1.00 29.77 284 ASN A CA 1
ATOM 2262 C C . ASN A 1 284 ? -18.002 8.711 91.789 1.00 29.77 284 ASN A C 1
ATOM 2264 O O . ASN A 1 284 ? -18.256 7.866 90.938 1.00 29.77 284 ASN A O 1
ATOM 2268 N N . ALA A 1 285 ? -16.794 9.257 91.931 1.00 29.84 285 ALA A N 1
ATOM 2269 C CA . ALA A 1 285 ? -15.516 8.802 91.363 1.00 29.84 285 ALA A CA 1
ATOM 2270 C C . ALA A 1 285 ? -14.508 8.683 92.549 1.00 29.84 285 ALA A C 1
ATOM 2272 O O . ALA A 1 285 ? -14.936 8.988 93.668 1.00 29.84 285 ALA A O 1
ATOM 2273 N N . PRO A 1 286 ? -13.200 8.341 92.404 1.00 51.19 286 PRO A N 1
ATOM 2274 C CA . PRO A 1 286 ? -12.408 8.020 91.203 1.00 51.19 286 PRO A CA 1
ATOM 2275 C C . PRO A 1 286 ? -11.426 6.814 91.402 1.00 51.19 286 PRO A C 1
ATOM 2277 O O . PRO A 1 286 ? -11.639 5.973 92.270 1.00 51.19 286 PRO A O 1
ATOM 2280 N N . SER A 1 287 ? -10.299 6.821 90.659 1.00 28.56 287 SER A N 1
ATOM 2281 C CA . SER A 1 287 ? -9.054 6.005 90.769 1.00 28.56 287 SER A CA 1
ATOM 2282 C C . SER A 1 287 ? -9.058 4.674 89.976 1.00 28.56 287 SER A C 1
ATOM 2284 O O . SER A 1 287 ? -9.903 3.819 90.190 1.00 28.56 287 SER A O 1
ATOM 2286 N N . SER A 1 288 ? -8.326 4.576 88.849 1.00 32.06 288 SER A N 1
ATOM 2287 C CA . SER A 1 288 ? -6.878 4.265 88.653 1.00 32.06 288 SER A CA 1
ATOM 2288 C C . SER A 1 288 ? -6.671 2.764 88.337 1.00 32.06 288 SER A C 1
ATOM 2290 O O . SER A 1 288 ? -7.396 1.949 88.882 1.00 32.06 288 SER A O 1
ATOM 2292 N N . GLN A 1 289 ? -5.746 2.298 87.485 1.00 29.61 289 GLN A N 1
ATOM 2293 C CA . GLN A 1 289 ? -4.481 2.875 87.002 1.00 29.61 289 GLN A CA 1
ATOM 2294 C C . GLN A 1 289 ? -4.038 2.186 85.679 1.00 29.61 289 GLN A C 1
ATOM 2296 O O . GLN A 1 289 ? -4.446 1.059 85.412 1.00 29.61 289 GLN A O 1
ATOM 2301 N N . ALA A 1 290 ? -3.192 2.834 84.866 1.00 34.47 290 ALA A N 1
ATOM 2302 C CA . ALA A 1 290 ? -2.472 2.204 83.738 1.00 34.47 290 ALA A CA 1
ATOM 2303 C C . ALA A 1 290 ? -1.109 1.621 84.217 1.00 34.47 290 ALA A C 1
ATOM 2305 O O . ALA A 1 290 ? -0.794 1.798 85.398 1.00 34.47 290 ALA A O 1
ATOM 2306 N N . PRO A 1 291 ? -0.279 0.961 83.370 1.00 45.78 291 PRO A N 1
ATOM 2307 C CA . PRO A 1 291 ? 0.568 1.732 82.442 1.00 45.78 291 PRO A CA 1
ATOM 2308 C C . PRO A 1 291 ? 0.913 1.063 81.089 1.00 45.78 291 PRO A C 1
ATOM 2310 O O . PRO A 1 291 ? 0.764 -0.139 80.885 1.00 45.78 291 PRO A O 1
ATOM 2313 N N . SER A 1 292 ? 1.456 1.880 80.181 1.00 32.34 292 SER A N 1
ATOM 2314 C CA . SER A 1 292 ? 2.200 1.450 78.987 1.00 32.34 292 SER A CA 1
ATOM 2315 C C . SER A 1 292 ? 3.700 1.339 79.305 1.00 32.34 292 SER A C 1
ATOM 2317 O O . SER A 1 292 ? 4.181 2.022 80.211 1.00 32.34 292 SER A O 1
ATOM 2319 N N . ALA A 1 293 ? 4.444 0.522 78.555 1.00 31.77 293 ALA A N 1
ATOM 2320 C CA . ALA A 1 293 ? 5.888 0.338 78.714 1.00 31.77 293 ALA A CA 1
ATOM 2321 C C . ALA A 1 293 ? 6.656 0.774 77.456 1.00 31.77 293 ALA A C 1
ATOM 2323 O O . ALA A 1 293 ? 6.221 0.528 76.333 1.00 31.77 293 ALA A O 1
ATOM 2324 N N . GLY A 1 294 ? 7.829 1.378 77.653 1.00 28.88 294 GLY A N 1
ATOM 2325 C CA . GLY A 1 294 ? 8.789 1.707 76.598 1.00 28.88 294 GLY A CA 1
ATOM 2326 C C . GLY A 1 294 ? 10.230 1.574 77.099 1.00 28.88 294 GLY A C 1
ATOM 2327 O O . GLY A 1 294 ? 10.447 1.536 78.306 1.00 28.88 294 GLY A O 1
ATOM 2328 N N . ASN A 1 295 ? 11.172 1.450 76.157 1.00 32.44 295 ASN A N 1
ATOM 2329 C CA . ASN A 1 295 ? 12.651 1.496 76.244 1.00 32.44 295 ASN A CA 1
ATOM 2330 C C . ASN A 1 295 ? 13.186 1.103 74.835 1.00 32.44 295 ASN A C 1
ATOM 2332 O O . ASN A 1 295 ? 12.423 0.509 74.077 1.00 32.44 295 ASN A O 1
ATOM 2336 N N . GLN A 1 296 ? 14.415 1.337 74.347 1.00 33.12 296 GLN A N 1
ATOM 2337 C CA . GLN A 1 296 ? 15.670 2.008 74.768 1.00 33.12 296 GLN A CA 1
ATOM 2338 C C . GLN A 1 296 ? 16.530 2.183 73.475 1.00 33.12 296 GLN A C 1
ATOM 2340 O O . GLN A 1 296 ? 16.323 1.426 72.532 1.00 33.12 296 GLN A O 1
ATOM 2345 N N . SER A 1 297 ? 17.562 3.029 73.331 1.00 30.06 297 SER A N 1
ATOM 2346 C CA . SER A 1 297 ? 17.930 4.331 73.931 1.00 30.06 297 SER A CA 1
ATOM 2347 C C . SER A 1 297 ? 19.264 4.828 73.327 1.00 30.06 297 SER A C 1
ATOM 2349 O O . SER A 1 297 ? 20.155 4.002 73.142 1.00 30.06 297 SER A O 1
ATOM 2351 N N . SER A 1 298 ? 19.456 6.153 73.206 1.00 29.11 298 SER A N 1
ATOM 2352 C CA . SER A 1 298 ? 20.773 6.826 73.030 1.00 29.11 298 SER A CA 1
ATOM 2353 C C . SER A 1 298 ? 21.448 6.697 71.636 1.00 29.11 298 SER A C 1
ATOM 2355 O O . SER A 1 298 ? 21.157 5.773 70.891 1.00 29.11 298 SER A O 1
ATOM 2357 N N . ALA A 1 299 ? 22.343 7.597 71.193 1.00 32.78 299 ALA A N 1
ATOM 2358 C CA . ALA A 1 299 ? 22.999 8.730 71.869 1.00 32.78 299 ALA A CA 1
ATOM 2359 C C . ALA A 1 299 ? 23.303 9.921 70.919 1.00 32.78 299 ALA A C 1
ATOM 2361 O O . ALA A 1 299 ? 23.229 9.780 69.704 1.00 32.78 299 ALA A O 1
ATOM 2362 N N . ASN A 1 300 ? 23.677 11.057 71.529 1.00 30.66 300 ASN A N 1
ATOM 2363 C CA . ASN A 1 300 ? 24.431 12.239 71.054 1.00 30.66 300 ASN A CA 1
ATOM 2364 C C . ASN A 1 300 ? 25.001 12.268 69.610 1.00 30.66 300 ASN A C 1
ATOM 2366 O O . ASN A 1 300 ? 25.557 11.288 69.135 1.00 30.66 300 ASN A O 1
ATOM 2370 N N . GLY A 1 301 ? 25.082 13.420 68.931 1.00 30.14 301 GLY A N 1
ATOM 2371 C CA . GLY A 1 301 ? 24.716 14.790 69.332 1.00 30.14 301 GLY A CA 1
ATOM 2372 C C . GLY A 1 301 ? 25.711 15.848 68.819 1.00 30.14 301 GLY A C 1
ATOM 2373 O O . GLY A 1 301 ? 26.900 15.569 68.767 1.00 30.14 301 GLY A O 1
ATOM 2374 N N . SER A 1 302 ? 25.206 17.059 68.530 1.00 28.84 302 SER A N 1
ATOM 2375 C CA . SER A 1 302 ? 25.936 18.343 68.373 1.00 28.84 302 SER A CA 1
ATOM 2376 C C . SER A 1 302 ? 27.008 18.445 67.255 1.00 28.84 302 SER A C 1
ATOM 2378 O O . SER A 1 302 ? 27.974 17.701 67.227 1.00 28.84 302 SER A O 1
ATOM 2380 N N . ALA A 1 303 ? 26.843 19.300 66.232 1.00 27.09 303 ALA A N 1
ATOM 2381 C CA . ALA A 1 303 ? 27.013 20.774 66.249 1.00 27.09 303 ALA A CA 1
ATOM 2382 C C . ALA A 1 303 ? 28.499 21.223 66.352 1.00 27.09 303 ALA A C 1
ATOM 2384 O O . ALA A 1 303 ? 29.216 20.698 67.191 1.00 27.09 303 ALA A O 1
ATOM 2385 N N . THR A 1 304 ? 29.042 22.207 65.610 1.00 26.30 304 THR A N 1
ATOM 2386 C CA . THR A 1 304 ? 28.513 23.096 64.545 1.00 26.30 304 THR A CA 1
ATOM 2387 C C . THR A 1 304 ? 29.681 23.843 63.839 1.00 26.30 304 THR A C 1
ATOM 2389 O O . THR A 1 304 ? 30.668 24.161 64.486 1.00 26.30 304 THR A O 1
ATOM 2392 N N . ASN A 1 305 ? 29.509 24.197 62.553 1.00 26.58 305 ASN A N 1
ATOM 2393 C CA . ASN A 1 305 ? 30.165 25.281 61.774 1.00 26.58 305 ASN A CA 1
ATOM 2394 C C . ASN A 1 305 ? 31.674 25.314 61.381 1.00 26.58 305 ASN A C 1
ATOM 2396 O O . ASN A 1 305 ? 32.570 25.423 62.204 1.00 26.58 305 ASN A O 1
ATOM 2400 N N . GLN A 1 306 ? 31.838 25.543 60.063 1.00 26.86 306 GLN A N 1
ATOM 2401 C CA . GLN A 1 306 ? 32.625 26.605 59.385 1.00 26.86 306 GLN A CA 1
ATOM 2402 C C . GLN A 1 306 ? 34.111 26.440 58.962 1.00 26.86 306 GLN A C 1
ATOM 2404 O O . GLN A 1 306 ? 35.018 26.207 59.745 1.00 26.86 306 GLN A O 1
ATOM 2409 N N . GLN A 1 307 ? 34.295 26.775 57.671 1.00 28.14 307 GLN A N 1
ATOM 2410 C CA . GLN A 1 307 ? 35.419 27.460 56.996 1.00 28.14 307 GLN A CA 1
ATOM 2411 C C . GLN A 1 307 ? 36.750 26.737 56.646 1.00 28.14 307 GLN A C 1
ATOM 2413 O O . GLN A 1 307 ? 37.667 26.572 57.439 1.00 28.14 307 GLN A O 1
ATOM 2418 N N . LYS A 1 308 ? 36.878 26.494 55.328 1.00 29.05 308 LYS A N 1
ATOM 2419 C CA . LYS A 1 308 ? 38.078 26.561 54.447 1.00 29.05 308 LYS A CA 1
ATOM 2420 C C . LYS A 1 308 ? 38.982 27.777 54.819 1.00 29.05 308 LYS A C 1
ATOM 2422 O O . LYS A 1 308 ? 38.377 28.820 55.076 1.00 29.05 308 LYS A O 1
ATOM 2427 N N . PRO A 1 309 ? 40.350 27.742 54.757 1.00 39.03 309 PRO A N 1
ATOM 2428 C CA . PRO A 1 309 ? 41.074 27.464 53.497 1.00 39.03 309 PRO A CA 1
ATOM 2429 C C . PRO A 1 309 ? 42.526 26.885 53.496 1.00 39.03 309 PRO A C 1
ATOM 2431 O O . PRO A 1 309 ? 43.228 26.869 54.494 1.00 39.03 309 PRO A O 1
ATOM 2434 N N . ALA A 1 310 ? 42.972 26.576 52.263 1.00 26.22 310 ALA A N 1
ATOM 2435 C CA . ALA A 1 310 ? 44.332 26.715 51.687 1.00 26.22 310 ALA A CA 1
ATOM 2436 C C . ALA A 1 310 ? 45.464 25.674 51.930 1.00 26.22 310 ALA A C 1
ATOM 2438 O O . ALA A 1 310 ? 46.089 25.614 52.977 1.00 26.22 310 ALA A O 1
ATOM 2439 N N . ASN A 1 311 ? 45.806 24.995 50.821 1.00 28.62 311 ASN A N 1
ATOM 2440 C CA . ASN A 1 311 ? 47.132 24.636 50.275 1.00 28.62 311 ASN A CA 1
ATOM 2441 C C . ASN A 1 311 ? 48.301 24.155 51.165 1.00 28.62 311 ASN A C 1
ATOM 2443 O O . ASN A 1 311 ? 48.942 24.944 51.851 1.00 28.62 311 ASN A O 1
ATOM 2447 N N . GLN A 1 312 ? 48.804 22.963 50.818 1.00 29.81 312 GLN A N 1
ATOM 2448 C CA . GLN A 1 312 ? 50.216 22.771 50.442 1.00 29.81 312 GLN A CA 1
ATOM 2449 C C . GLN A 1 312 ? 50.307 21.942 49.148 1.00 29.81 312 GLN A C 1
ATOM 2451 O O . GLN A 1 312 ? 49.402 21.169 48.841 1.00 29.81 312 GLN A O 1
ATOM 2456 N N . ALA A 1 313 ? 51.376 22.140 48.374 1.00 28.67 313 ALA A N 1
ATOM 2457 C CA . ALA A 1 313 ? 51.594 21.518 47.068 1.00 28.67 313 ALA A CA 1
ATOM 2458 C C . ALA A 1 313 ? 52.956 20.813 47.016 1.00 28.67 313 ALA A C 1
ATOM 2460 O O . ALA A 1 313 ? 53.913 21.300 47.613 1.00 28.67 313 ALA A O 1
ATOM 2461 N N . VAL A 1 314 ? 53.061 19.740 46.225 1.00 29.81 314 VAL A N 1
ATOM 2462 C CA . VAL A 1 314 ? 54.334 19.260 45.657 1.00 29.81 314 VAL A CA 1
ATOM 2463 C C . VAL A 1 314 ? 54.097 18.878 44.193 1.00 29.81 314 VAL A C 1
ATOM 2465 O O . VAL A 1 314 ? 53.033 18.379 43.831 1.00 29.81 314 VAL A O 1
ATOM 2468 N N . GLN A 1 315 ? 55.072 19.192 43.344 1.00 27.80 315 GLN A N 1
ATOM 2469 C CA . GLN A 1 315 ? 54.999 19.101 41.887 1.00 27.80 315 GLN A CA 1
ATOM 2470 C C . GLN A 1 315 ? 55.343 17.698 41.364 1.00 27.80 315 GLN A C 1
ATOM 2472 O O . GLN A 1 315 ? 56.176 17.005 41.938 1.00 27.80 315 GLN A O 1
ATOM 2477 N N . ASN A 1 316 ? 54.815 17.362 40.184 1.00 30.19 316 ASN A N 1
ATOM 2478 C CA . ASN A 1 316 ? 55.587 16.689 39.136 1.00 30.19 316 ASN A CA 1
ATOM 2479 C C . ASN A 1 316 ? 55.023 17.090 37.761 1.00 30.19 316 ASN A C 1
ATOM 2481 O O . ASN A 1 316 ? 53.808 17.136 37.580 1.00 30.19 316 ASN A O 1
ATOM 2485 N N . GLN A 1 317 ? 55.896 17.442 36.814 1.00 30.34 317 GLN A N 1
ATOM 2486 C CA . GLN A 1 317 ? 55.527 17.980 35.496 1.00 30.34 317 GLN A CA 1
ATOM 2487 C C . GLN A 1 317 ? 55.815 16.979 34.370 1.00 30.34 317 GLN A C 1
ATOM 2489 O O . GLN A 1 317 ? 56.953 16.536 34.256 1.00 30.34 317 GLN A O 1
ATOM 2494 N N . ALA A 1 318 ? 54.822 16.716 33.509 1.00 27.70 318 ALA A N 1
ATOM 2495 C CA . ALA A 1 318 ? 54.947 16.418 32.067 1.00 27.70 318 ALA A CA 1
ATOM 2496 C C . ALA A 1 318 ? 53.573 16.024 31.474 1.00 27.70 318 ALA A C 1
ATOM 2498 O O . ALA A 1 318 ? 52.787 15.390 32.175 1.00 27.70 318 ALA A O 1
ATOM 2499 N N . PRO A 1 319 ? 53.330 16.225 30.165 1.00 36.62 319 PRO A N 1
ATOM 2500 C CA . PRO A 1 319 ? 53.516 17.427 29.349 1.00 36.62 319 PRO A CA 1
ATOM 2501 C C . PRO A 1 319 ? 52.183 18.204 29.203 1.00 36.62 319 PRO A C 1
ATOM 2503 O O . PRO A 1 319 ? 51.139 17.770 29.683 1.00 36.62 319 PRO A O 1
ATOM 2506 N N . ALA A 1 320 ? 52.198 19.369 28.550 1.00 36.03 320 ALA A N 1
ATOM 2507 C CA . ALA A 1 320 ? 51.016 20.228 28.435 1.00 36.03 320 ALA A CA 1
ATOM 2508 C C . ALA A 1 320 ? 49.878 19.596 27.606 1.00 36.03 320 ALA A C 1
ATOM 2510 O O . ALA A 1 320 ? 50.036 19.341 26.412 1.00 36.03 320 ALA A O 1
ATOM 2511 N N . ALA A 1 321 ? 48.706 19.424 28.224 1.00 43.91 321 ALA A N 1
ATOM 2512 C CA . ALA A 1 321 ? 47.454 19.238 27.497 1.00 43.91 321 ALA A CA 1
ATOM 2513 C C . ALA A 1 321 ? 47.049 20.559 26.805 1.00 43.91 321 ALA A C 1
ATOM 2515 O O . ALA A 1 321 ? 47.293 21.631 27.372 1.00 43.91 321 ALA A O 1
ATOM 2516 N N . PRO A 1 322 ? 46.428 20.520 25.610 1.00 43.03 322 PRO A N 1
ATOM 2517 C CA . PRO A 1 322 ? 45.885 21.722 24.982 1.00 43.03 322 PRO A CA 1
ATOM 2518 C C . PRO A 1 322 ? 44.823 22.367 25.891 1.00 43.03 322 PRO A C 1
ATOM 2520 O O . PRO A 1 322 ? 44.153 21.654 26.646 1.00 43.03 322 PRO A O 1
ATOM 2523 N N . PRO A 1 323 ? 44.653 23.702 25.846 1.00 44.09 323 PRO A N 1
ATOM 2524 C CA . PRO A 1 323 ? 43.704 24.389 26.709 1.00 44.09 323 PRO A CA 1
ATOM 2525 C C . PRO A 1 323 ? 42.289 23.869 26.452 1.00 44.09 323 PRO A C 1
ATOM 2527 O O . PRO A 1 323 ? 41.764 23.984 25.344 1.00 44.09 323 PRO A O 1
ATOM 2530 N N . VAL A 1 324 ? 41.673 23.309 27.494 1.00 47.94 324 VAL A N 1
ATOM 2531 C CA . VAL A 1 324 ? 40.262 22.920 27.476 1.00 47.94 324 VAL A CA 1
ATOM 2532 C C . VAL A 1 324 ? 39.450 24.190 27.240 1.00 47.94 324 VAL A C 1
ATOM 2534 O O . VAL A 1 324 ? 39.396 25.062 28.110 1.00 47.94 324 VAL A O 1
ATOM 2537 N N . GLN A 1 325 ? 38.852 24.314 26.052 1.00 41.09 325 GLN A N 1
ATOM 2538 C CA . GLN A 1 325 ? 37.887 25.376 25.789 1.00 41.09 325 GLN A CA 1
ATOM 2539 C C . GLN A 1 325 ? 36.782 25.301 26.853 1.00 41.09 325 GLN A C 1
ATOM 2541 O O . GLN A 1 325 ? 36.311 24.198 27.150 1.00 41.09 325 GLN A O 1
ATOM 2546 N N . PRO A 1 326 ? 36.342 26.439 27.421 1.00 49.81 326 PRO A N 1
ATOM 2547 C CA . PRO A 1 326 ? 35.118 26.463 28.204 1.00 49.81 326 PRO A CA 1
ATOM 2548 C C . PRO A 1 326 ? 33.998 25.833 27.378 1.00 49.81 326 PRO A C 1
ATOM 2550 O O . PRO A 1 326 ? 33.860 26.155 26.195 1.00 49.81 326 PRO A O 1
ATOM 2553 N N . ALA A 1 327 ? 33.214 24.939 27.987 1.00 51.31 327 ALA A N 1
ATOM 2554 C CA . ALA A 1 327 ? 32.021 24.416 27.335 1.00 51.31 327 ALA A CA 1
ATOM 2555 C C . ALA A 1 327 ? 31.173 25.611 26.854 1.00 51.31 327 ALA A C 1
ATOM 2557 O O . ALA A 1 327 ? 30.961 26.533 27.652 1.00 51.31 327 ALA A O 1
ATOM 2558 N N . PRO A 1 328 ? 30.734 25.643 25.580 1.00 59.12 328 PRO A N 1
ATOM 2559 C CA . PRO A 1 328 ? 29.911 26.734 25.080 1.00 59.12 328 PRO A CA 1
ATOM 2560 C C . PRO A 1 328 ? 28.711 26.957 25.999 1.00 59.12 328 PRO A C 1
ATOM 2562 O O . PRO A 1 328 ? 28.116 25.993 26.490 1.00 59.12 328 PRO A O 1
ATOM 2565 N N . ALA A 1 329 ? 28.355 28.221 26.236 1.00 64.94 329 ALA A N 1
ATOM 2566 C CA . ALA A 1 329 ? 27.111 28.529 26.931 1.00 64.94 329 ALA A CA 1
ATOM 2567 C C . ALA A 1 329 ? 25.946 27.835 26.194 1.00 64.94 329 ALA A C 1
ATOM 2569 O O . ALA A 1 329 ? 25.979 27.792 24.959 1.00 64.94 329 ALA A O 1
ATOM 2570 N N . PRO A 1 330 ? 24.944 27.278 26.904 1.00 70.62 330 PRO A N 1
ATOM 2571 C CA . PRO A 1 330 ? 23.832 26.596 26.253 1.00 70.62 330 PRO A CA 1
ATOM 2572 C C . PRO A 1 330 ? 23.190 27.512 25.210 1.00 70.62 330 PRO A C 1
ATOM 2574 O O . PRO A 1 330 ? 22.784 28.627 25.545 1.00 70.62 330 PRO A O 1
ATOM 2577 N N . ARG A 1 331 ? 23.120 27.054 23.953 1.00 82.94 331 ARG A N 1
ATOM 2578 C CA . ARG A 1 331 ? 22.371 27.766 22.913 1.00 82.94 331 ARG A CA 1
ATOM 2579 C C . ARG A 1 331 ? 20.910 27.855 23.348 1.00 82.94 331 ARG A C 1
ATOM 2581 O O . ARG A 1 331 ? 20.351 26.905 23.893 1.00 82.94 331 ARG A O 1
ATOM 2588 N N . THR A 1 332 ? 20.326 29.027 23.151 1.00 85.19 332 THR A N 1
ATOM 2589 C CA . THR A 1 332 ? 18.906 29.302 23.412 1.00 85.19 332 THR A CA 1
ATOM 2590 C C . THR A 1 332 ? 18.176 29.711 22.137 1.00 85.19 332 THR A C 1
ATOM 2592 O O . THR A 1 332 ? 16.952 29.634 22.080 1.00 85.19 332 THR A O 1
ATOM 2595 N N . ASP A 1 333 ? 18.918 30.092 21.098 1.00 91.12 333 ASP A N 1
ATOM 2596 C CA . ASP A 1 333 ? 18.455 30.218 19.724 1.00 91.12 333 ASP A CA 1
ATOM 2597 C C . ASP A 1 333 ? 18.134 28.843 19.110 1.00 91.12 333 ASP A C 1
ATOM 2599 O O . ASP A 1 333 ? 18.517 27.807 19.656 1.00 91.12 333 ASP A O 1
ATOM 2603 N N . GLY A 1 334 ? 17.408 28.811 17.989 1.00 94.19 334 GLY A N 1
ATOM 2604 C CA . GLY A 1 334 ? 16.971 27.558 17.366 1.00 94.19 334 GLY A CA 1
ATOM 2605 C C . GLY A 1 334 ? 15.914 26.834 18.205 1.00 94.19 334 GLY A C 1
ATOM 2606 O O . GLY A 1 334 ? 15.099 27.476 18.867 1.00 94.19 334 GLY A O 1
ATOM 2607 N N . PHE A 1 335 ? 15.919 25.502 18.178 1.00 97.44 335 PHE A N 1
ATOM 2608 C CA . PHE A 1 335 ? 14.980 24.640 18.898 1.00 97.44 335 PHE A CA 1
ATOM 2609 C C . PHE A 1 335 ? 15.765 23.684 19.810 1.00 97.44 335 PHE A C 1
ATOM 2611 O O . PHE A 1 335 ? 16.568 22.878 19.339 1.00 97.44 335 PHE A O 1
ATOM 2618 N N . ASN A 1 336 ? 15.556 23.777 21.126 1.00 96.25 336 ASN A N 1
ATOM 2619 C CA . ASN A 1 336 ? 16.405 23.139 22.135 1.00 96.25 336 ASN A CA 1
ATOM 2620 C C . ASN A 1 336 ? 15.582 22.303 23.116 1.00 96.25 336 ASN A C 1
ATOM 2622 O O . ASN A 1 336 ? 14.610 22.791 23.691 1.00 96.25 336 ASN A O 1
ATOM 2626 N N . PHE A 1 337 ? 16.006 21.071 23.382 1.00 95.31 337 PHE A N 1
ATOM 2627 C CA . PHE A 1 337 ? 15.398 20.206 24.398 1.00 95.31 337 PHE A CA 1
ATOM 2628 C C . PHE A 1 337 ? 16.403 19.173 24.904 1.00 95.31 337 PHE A C 1
ATOM 2630 O O . PHE A 1 337 ? 17.286 18.740 24.168 1.00 95.31 337 PHE A O 1
ATOM 2637 N N . LYS A 1 338 ? 16.285 18.763 26.175 1.00 92.50 338 LYS A N 1
ATOM 2638 C CA . LYS A 1 338 ? 17.124 17.711 26.796 1.00 92.50 338 LYS A CA 1
ATOM 2639 C C . LYS A 1 338 ? 18.647 17.896 26.608 1.00 92.50 338 LYS A C 1
ATOM 2641 O O . LYS A 1 338 ? 19.390 16.922 26.544 1.00 92.50 338 LYS A O 1
ATOM 2646 N N . GLY A 1 339 ? 19.116 19.144 26.524 1.00 90.12 339 GLY A N 1
ATOM 2647 C CA . GLY A 1 339 ? 20.528 19.477 26.286 1.00 90.12 339 GLY A CA 1
ATOM 2648 C C . GLY A 1 339 ? 20.995 19.341 24.829 1.00 90.12 339 GLY A C 1
ATOM 2649 O O . GLY A 1 339 ? 22.182 19.501 24.565 1.00 90.12 339 GLY A O 1
ATOM 2650 N N . GLN A 1 340 ? 20.085 19.063 23.895 1.00 92.88 340 GLN A N 1
ATOM 2651 C CA . GLN A 1 340 ? 20.326 19.065 22.453 1.00 92.88 340 GLN A CA 1
ATOM 2652 C C . GLN A 1 340 ? 19.807 20.365 21.828 1.00 92.88 340 GLN A C 1
ATOM 2654 O O . GLN A 1 340 ? 18.858 20.970 22.332 1.00 92.88 340 GLN A O 1
ATOM 2659 N N . HIS A 1 341 ? 20.433 20.770 20.727 1.00 94.56 341 HIS A N 1
ATOM 2660 C CA . HIS A 1 341 ? 20.131 21.983 19.976 1.00 94.56 341 HIS A CA 1
ATOM 2661 C C . HIS A 1 341 ? 19.990 21.636 18.492 1.00 94.56 341 HIS A C 1
ATOM 2663 O O . HIS A 1 341 ? 20.835 20.920 17.950 1.00 94.56 341 HIS A O 1
ATOM 2669 N N . PHE A 1 342 ? 18.977 22.203 17.840 1.00 95.50 342 PHE A N 1
ATOM 2670 C CA . PHE A 1 342 ? 18.750 22.097 16.403 1.00 95.50 342 PHE A CA 1
ATOM 2671 C C . PHE A 1 342 ? 18.525 23.491 15.814 1.00 95.50 342 PHE A C 1
ATOM 2673 O O . PHE A 1 342 ? 17.686 24.253 16.305 1.00 95.50 342 PHE A O 1
ATOM 2680 N N . ASP A 1 343 ? 19.263 23.824 14.755 1.00 95.25 343 ASP A N 1
ATOM 2681 C CA . ASP A 1 343 ? 19.058 25.075 14.027 1.00 95.25 343 ASP A CA 1
ATOM 2682 C C . ASP A 1 343 ? 17.681 25.056 13.335 1.00 95.25 343 ASP A C 1
ATOM 2684 O O . ASP A 1 343 ? 17.217 24.020 12.843 1.00 95.25 343 ASP A O 1
ATOM 2688 N N . LEU A 1 344 ? 17.018 26.213 13.290 1.00 95.56 344 LEU A N 1
ATOM 2689 C CA . LEU A 1 344 ? 15.731 26.360 12.613 1.00 95.56 344 LEU A CA 1
ATOM 2690 C C . LEU A 1 344 ? 15.923 26.711 11.136 1.00 95.56 344 LEU A C 1
ATOM 2692 O O . LEU A 1 344 ? 16.713 27.588 10.788 1.00 95.56 344 LEU A O 1
ATOM 2696 N N . SER A 1 345 ? 15.143 26.062 10.278 1.00 94.19 345 SER A N 1
ATOM 2697 C CA . SER A 1 345 ? 14.963 26.437 8.875 1.00 94.19 345 SER A CA 1
ATOM 2698 C C . SER A 1 345 ? 13.496 26.775 8.603 1.00 94.19 345 SER A C 1
ATOM 2700 O O . SER A 1 345 ? 12.633 26.540 9.447 1.00 94.19 345 SER A O 1
ATOM 2702 N N . SER A 1 346 ? 13.203 27.339 7.435 1.00 91.81 346 SER A N 1
ATOM 2703 C CA . SER A 1 346 ? 11.842 27.684 7.019 1.00 91.81 346 SER A CA 1
ATOM 2704 C C . SER A 1 346 ? 11.309 26.660 6.016 1.00 91.81 346 SER A C 1
ATOM 2706 O O . SER A 1 346 ? 12.042 26.217 5.131 1.00 91.81 346 SER A O 1
ATOM 2708 N N . PHE A 1 347 ? 10.037 26.291 6.150 1.00 90.38 347 PHE A N 1
ATOM 2709 C CA . PHE A 1 347 ? 9.303 25.459 5.196 1.00 90.38 347 PHE A CA 1
ATOM 2710 C C . PHE A 1 347 ? 8.009 26.161 4.774 1.00 90.38 347 PHE A C 1
ATOM 2712 O O . PHE A 1 347 ? 7.349 26.801 5.595 1.00 90.38 347 PHE A O 1
ATOM 2719 N N . SER A 1 348 ? 7.634 26.049 3.502 1.00 83.69 348 SER A N 1
ATOM 2720 C CA . SER A 1 348 ? 6.375 26.564 2.958 1.00 83.69 348 SER A CA 1
ATOM 2721 C C . SER A 1 348 ? 5.758 25.554 1.992 1.00 83.69 348 SER A C 1
ATOM 2723 O O . SER A 1 348 ? 6.470 24.793 1.334 1.00 83.69 348 SER A O 1
ATOM 2725 N N . GLY A 1 349 ? 4.427 25.557 1.903 1.00 73.44 349 GLY A N 1
ATOM 2726 C CA . GLY A 1 349 ? 3.670 24.605 1.091 1.00 73.44 349 GLY A CA 1
ATOM 2727 C C . GLY A 1 349 ? 3.236 23.346 1.848 1.00 73.44 349 GLY A C 1
ATOM 2728 O O . GLY A 1 349 ? 3.174 23.321 3.075 1.00 73.44 349 GLY A O 1
ATOM 2729 N N . VAL A 1 350 ? 2.884 22.307 1.088 1.00 66.69 350 VAL A N 1
ATOM 2730 C CA . VAL A 1 350 ? 2.331 21.036 1.584 1.00 66.69 350 VAL A CA 1
ATOM 2731 C C . VAL A 1 350 ? 3.215 19.861 1.168 1.00 66.69 350 VAL A C 1
ATOM 2733 O O . VAL A 1 350 ? 3.821 19.888 0.097 1.00 66.69 350 VAL A O 1
ATOM 2736 N N . GLY A 1 351 ? 3.265 18.812 1.992 1.00 68.00 351 GLY A N 1
ATOM 2737 C CA . GLY A 1 351 ? 4.050 17.601 1.735 1.00 68.00 351 GLY A CA 1
ATOM 2738 C C . GLY A 1 351 ? 5.110 17.342 2.805 1.00 68.00 351 GLY A C 1
ATOM 2739 O O . GLY A 1 351 ? 4.951 17.736 3.958 1.00 68.00 351 GLY A O 1
ATOM 2740 N N . ALA A 1 352 ? 6.181 16.645 2.424 1.00 72.31 352 ALA A N 1
ATOM 2741 C CA . ALA A 1 352 ? 7.283 16.313 3.322 1.00 72.31 352 ALA A CA 1
ATOM 2742 C C . ALA A 1 352 ? 8.339 17.427 3.370 1.00 72.31 352 ALA A C 1
ATOM 2744 O O . ALA A 1 352 ? 8.675 18.034 2.351 1.00 72.31 352 ALA A O 1
ATOM 2745 N N . VAL A 1 353 ? 8.914 17.639 4.553 1.00 80.81 353 VAL A N 1
ATOM 2746 C CA . VAL A 1 353 ? 10.147 18.418 4.713 1.00 80.81 353 VAL A CA 1
ATOM 2747 C C . VAL A 1 353 ? 11.354 17.653 4.134 1.00 80.81 353 VAL A C 1
ATOM 2749 O O . VAL A 1 353 ? 11.307 16.425 4.033 1.00 80.81 353 VAL A O 1
ATOM 2752 N N . PRO A 1 354 ? 12.447 18.337 3.743 1.00 79.94 354 PRO A N 1
ATOM 2753 C CA . PRO A 1 354 ? 13.642 17.673 3.222 1.00 79.94 354 PRO A CA 1
ATOM 2754 C C . PRO A 1 354 ? 14.233 16.632 4.186 1.00 79.94 354 PRO A C 1
ATOM 2756 O O . PRO A 1 354 ? 14.430 16.902 5.372 1.00 79.94 354 PRO A O 1
ATOM 2759 N N . GLN A 1 355 ? 14.567 15.455 3.652 1.00 79.50 355 GLN A N 1
ATOM 2760 C CA . GLN A 1 355 ? 15.139 14.350 4.422 1.00 79.50 355 GLN A CA 1
ATOM 2761 C C . GLN A 1 355 ? 16.622 14.549 4.763 1.00 79.50 355 GLN A C 1
ATOM 2763 O O . GLN A 1 355 ? 17.352 15.238 4.051 1.00 79.50 355 GLN A O 1
ATOM 2768 N N . TRP A 1 356 ? 17.070 13.890 5.838 1.00 70.44 356 TRP A N 1
ATOM 2769 C CA . TRP A 1 356 ? 18.478 13.819 6.271 1.00 70.44 356 TRP A CA 1
ATOM 2770 C C . TRP A 1 356 ? 19.139 15.171 6.596 1.00 70.44 356 TRP A C 1
ATOM 2772 O O . TRP A 1 356 ? 20.364 15.294 6.573 1.00 70.44 356 TRP A O 1
ATOM 2782 N N . THR A 1 357 ? 18.347 16.189 6.933 1.00 74.88 357 THR A N 1
ATOM 2783 C CA . THR A 1 357 ? 18.847 17.519 7.297 1.00 74.88 357 THR A CA 1
ATOM 2784 C C . THR A 1 357 ? 19.069 17.664 8.811 1.00 74.88 357 THR A C 1
ATOM 2786 O O . THR A 1 357 ? 18.451 16.954 9.607 1.00 74.88 357 THR A O 1
ATOM 2789 N N . PRO A 1 358 ? 19.955 18.581 9.251 1.00 76.62 358 PRO A N 1
ATOM 2790 C CA . PRO A 1 358 ? 20.176 18.861 10.674 1.00 76.62 358 PRO A CA 1
ATOM 2791 C C . PRO A 1 358 ? 19.114 19.794 11.289 1.00 76.62 358 PRO A C 1
ATOM 2793 O O . PRO A 1 358 ? 19.223 20.137 12.466 1.00 76.62 358 PRO A O 1
ATOM 2796 N N . TYR A 1 359 ? 18.129 20.239 10.502 1.00 90.62 359 TYR A N 1
ATOM 2797 C CA . TYR A 1 359 ? 17.224 21.331 10.852 1.00 90.62 359 TYR A CA 1
ATOM 2798 C C . TYR A 1 359 ? 15.885 20.848 11.412 1.00 90.62 359 TYR A C 1
ATOM 2800 O O . TYR A 1 359 ? 15.367 19.802 11.020 1.00 90.62 359 TYR A O 1
ATOM 2808 N N . ILE A 1 360 ? 15.281 21.678 12.262 1.00 96.50 360 ILE A N 1
ATOM 2809 C CA . ILE A 1 360 ? 13.835 21.656 12.513 1.00 96.50 360 ILE A CA 1
ATOM 2810 C C . ILE A 1 360 ? 13.201 22.761 11.662 1.00 96.50 360 ILE A C 1
ATOM 2812 O O . ILE A 1 360 ? 13.731 23.869 11.575 1.00 96.50 360 ILE A O 1
ATOM 2816 N N . TYR A 1 361 ? 12.079 22.470 11.009 1.00 96.88 361 TYR A N 1
ATOM 2817 C CA . TYR A 1 361 ? 11.448 23.398 10.073 1.00 96.88 361 TYR A CA 1
ATOM 2818 C C . TYR A 1 361 ? 10.313 24.163 10.744 1.00 96.88 361 TYR A C 1
ATOM 2820 O O . TYR A 1 361 ? 9.334 23.563 11.171 1.00 96.88 361 TYR A O 1
ATOM 2828 N N . GLN A 1 362 ? 10.409 25.486 10.815 1.00 96.50 362 GLN A N 1
ATOM 2829 C CA . GLN A 1 362 ? 9.278 26.345 11.153 1.00 96.50 362 GLN A CA 1
ATOM 2830 C C . GLN A 1 362 ? 8.383 26.504 9.919 1.00 96.50 362 GLN A C 1
ATOM 2832 O O . GLN A 1 362 ? 8.879 26.796 8.826 1.00 96.50 362 GLN A O 1
ATOM 2837 N N . TRP A 1 363 ? 7.073 26.320 10.076 1.00 93.81 363 TRP A N 1
ATOM 2838 C CA . TRP A 1 363 ? 6.138 26.515 8.971 1.00 93.81 363 TRP A CA 1
ATOM 2839 C C . TRP A 1 363 ? 5.915 28.014 8.724 1.00 93.81 363 TRP A C 1
ATOM 2841 O O . TRP A 1 363 ? 5.556 28.760 9.631 1.00 93.81 363 TRP A O 1
ATOM 2851 N N . SER A 1 364 ? 6.126 28.464 7.488 1.00 91.88 364 SER A N 1
ATOM 2852 C CA . SER A 1 364 ? 5.973 29.870 7.085 1.00 91.88 364 SER A CA 1
ATOM 2853 C C . SER A 1 364 ? 4.538 30.377 7.221 1.00 91.88 364 SER A C 1
ATOM 2855 O O . SER A 1 364 ? 4.330 31.519 7.624 1.00 91.88 364 SER A O 1
ATOM 2857 N N . ASP A 1 365 ? 3.561 29.528 6.895 1.00 86.75 365 ASP A N 1
ATOM 2858 C CA . ASP A 1 365 ? 2.136 29.874 6.920 1.00 86.75 365 ASP A CA 1
ATOM 2859 C C . ASP A 1 365 ? 1.567 29.864 8.354 1.00 86.75 365 ASP A C 1
ATOM 2861 O O . ASP A 1 365 ? 0.541 30.483 8.634 1.00 86.75 365 ASP A O 1
ATOM 2865 N N . ASP A 1 366 ? 2.263 29.196 9.280 1.00 90.56 366 ASP A N 1
ATOM 2866 C CA . ASP A 1 366 ? 1.909 29.087 10.694 1.00 90.56 366 ASP A CA 1
ATOM 2867 C C . ASP A 1 366 ? 3.168 29.041 11.582 1.00 90.56 366 ASP A C 1
ATOM 2869 O O . ASP A 1 366 ? 3.593 27.965 12.012 1.00 90.56 366 ASP A O 1
ATOM 2873 N N . PRO A 1 367 ? 3.767 30.200 11.917 1.00 92.44 367 PRO A N 1
ATOM 2874 C CA . PRO A 1 367 ? 5.029 30.243 12.659 1.00 92.44 367 PRO A CA 1
ATOM 2875 C C . PRO A 1 367 ? 4.985 29.667 14.085 1.00 92.44 367 PRO A C 1
ATOM 2877 O O . PRO A 1 367 ? 6.035 29.553 14.715 1.00 92.44 367 PRO A O 1
ATOM 2880 N N . SER A 1 368 ? 3.804 29.309 14.609 1.00 94.69 368 SER A N 1
ATOM 2881 C CA . SER A 1 368 ? 3.650 28.574 15.877 1.00 94.69 368 SER A CA 1
ATOM 2882 C C . SER A 1 368 ? 3.839 27.057 15.740 1.00 94.69 368 SER A C 1
ATOM 2884 O O . SER A 1 368 ? 3.827 26.343 16.748 1.00 94.69 368 SER A O 1
ATOM 2886 N N . HIS A 1 369 ? 3.980 26.556 14.509 1.00 95.88 369 HIS A N 1
ATOM 2887 C CA . HIS A 1 369 ? 4.089 25.139 14.197 1.00 95.88 369 HIS A CA 1
ATOM 2888 C C . HIS A 1 369 ? 5.466 24.773 13.631 1.00 95.88 369 HIS A C 1
ATOM 2890 O O . HIS A 1 369 ? 6.005 25.457 12.754 1.00 95.88 369 HIS A O 1
ATOM 2896 N N . TYR A 1 370 ? 6.013 23.654 14.111 1.00 97.31 370 TYR A N 1
ATOM 2897 C CA . TYR A 1 370 ? 7.311 23.133 13.687 1.00 97.31 370 TYR A CA 1
ATOM 2898 C C . TYR A 1 370 ? 7.216 21.683 13.195 1.00 97.31 370 TYR A C 1
ATOM 2900 O O . TYR A 1 370 ? 6.613 20.821 13.835 1.00 97.31 370 TYR A O 1
ATOM 2908 N N . LEU A 1 371 ? 7.866 21.396 12.072 1.00 95.56 371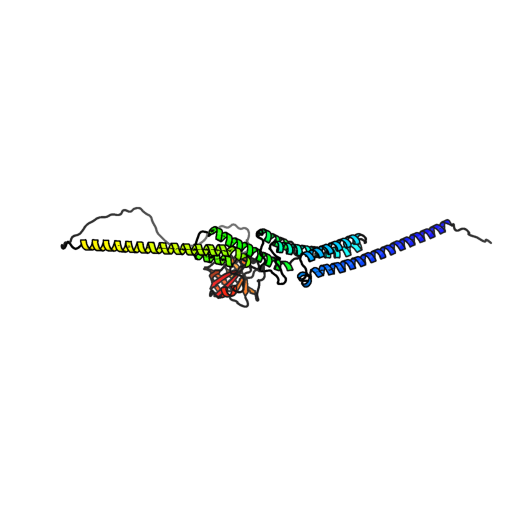 LEU A N 1
ATOM 2909 C CA . LEU A 1 371 ? 7.948 20.075 11.467 1.00 95.56 371 LEU A CA 1
ATOM 2910 C C . LEU A 1 371 ? 9.333 19.474 11.725 1.00 95.56 371 LEU A C 1
ATOM 2912 O O . LEU A 1 371 ? 10.366 20.086 11.435 1.00 95.56 371 LEU A O 1
ATOM 2916 N N . ILE A 1 372 ? 9.348 18.258 12.264 1.00 95.25 372 ILE A N 1
ATOM 2917 C CA . ILE A 1 372 ? 10.560 17.512 12.592 1.00 95.25 372 ILE A CA 1
ATOM 2918 C C . ILE A 1 372 ? 10.596 16.263 11.713 1.00 95.25 372 ILE A C 1
ATOM 2920 O O . ILE A 1 372 ? 9.778 15.358 11.874 1.00 95.25 372 ILE A O 1
ATOM 2924 N N . GLU A 1 373 ? 11.556 16.194 10.793 1.00 92.75 373 GLU A N 1
ATOM 2925 C CA . GLU A 1 373 ? 11.717 15.038 9.909 1.00 92.75 373 GLU A CA 1
ATOM 2926 C C . GLU A 1 373 ? 12.112 13.791 10.707 1.00 92.75 373 GLU A C 1
ATOM 2928 O O . GLU A 1 373 ? 13.116 13.808 11.420 1.00 92.75 373 GLU A O 1
ATOM 2933 N N . LYS A 1 374 ? 11.366 12.690 10.571 1.00 90.94 374 LYS A N 1
ATOM 2934 C CA . LYS A 1 374 ? 11.592 11.460 11.346 1.00 90.94 374 LYS A CA 1
ATOM 2935 C C . LYS A 1 374 ? 12.942 10.800 11.043 1.00 90.94 374 LYS A C 1
ATOM 2937 O O . LYS A 1 374 ? 13.563 10.267 11.959 1.00 90.94 374 LYS A O 1
ATOM 2942 N N . ALA A 1 375 ? 13.418 10.864 9.801 1.00 86.94 375 ALA A N 1
ATOM 2943 C CA . ALA A 1 375 ? 14.735 10.374 9.390 1.00 86.94 375 ALA A CA 1
ATOM 2944 C C . ALA A 1 375 ? 15.906 11.298 9.800 1.00 86.94 375 ALA A C 1
ATOM 2946 O O . ALA A 1 375 ? 17.056 11.006 9.484 1.00 86.94 375 ALA A O 1
ATOM 2947 N N . SER A 1 376 ? 15.651 12.413 10.495 1.00 88.62 376 SER A N 1
ATOM 2948 C CA . SER A 1 376 ? 16.703 13.314 10.986 1.00 88.62 376 SER A CA 1
ATOM 2949 C C . SER A 1 376 ? 17.195 12.960 12.397 1.00 88.62 376 SER A C 1
ATOM 2951 O O . SER A 1 376 ? 16.555 12.223 13.158 1.00 88.62 376 SER A O 1
ATOM 2953 N N . ASN A 1 377 ? 18.313 13.575 12.795 1.00 88.88 377 ASN A N 1
ATOM 2954 C CA . ASN A 1 377 ? 18.800 13.533 14.177 1.00 88.88 377 ASN A CA 1
ATOM 2955 C C . ASN A 1 377 ? 17.751 14.088 15.161 1.00 88.88 377 ASN A C 1
ATOM 2957 O O . ASN A 1 377 ? 17.539 13.505 16.225 1.00 88.88 377 ASN A O 1
ATOM 2961 N N . ALA A 1 378 ? 17.044 15.159 14.783 1.00 91.50 378 ALA A N 1
ATOM 2962 C CA . ALA A 1 378 ? 15.960 15.734 15.578 1.00 91.50 378 ALA A CA 1
ATOM 2963 C C . ALA A 1 378 ? 14.773 14.765 15.711 1.00 91.50 378 ALA A C 1
ATOM 2965 O O . ALA A 1 378 ? 14.270 14.550 16.813 1.00 91.50 378 ALA A O 1
ATOM 2966 N N . GLY A 1 379 ? 14.379 14.109 14.614 1.00 91.94 379 GLY A N 1
ATOM 2967 C CA . GLY A 1 379 ? 13.308 13.105 14.585 1.00 91.94 379 GLY A CA 1
ATOM 2968 C C . GLY A 1 379 ? 13.617 11.835 15.372 1.00 91.94 379 GLY A C 1
ATOM 2969 O O . GLY A 1 379 ? 12.696 11.161 15.829 1.00 91.94 379 GLY A O 1
ATOM 2970 N N . SER A 1 380 ? 14.899 11.538 15.590 1.00 89.12 380 SER A N 1
ATOM 2971 C CA . SER A 1 380 ? 15.351 10.487 16.507 1.00 89.12 380 SER A CA 1
ATOM 2972 C C . SER A 1 380 ? 15.359 10.961 17.966 1.00 89.12 380 SER A C 1
ATOM 2974 O O . SER A 1 380 ? 14.939 10.226 18.859 1.00 89.12 380 SER A O 1
ATOM 2976 N N . ALA A 1 381 ? 15.793 12.199 18.223 1.00 93.19 381 ALA A N 1
ATOM 2977 C CA . ALA A 1 381 ? 15.919 12.755 19.569 1.00 93.19 381 ALA A CA 1
ATOM 2978 C C . ALA A 1 381 ? 14.580 13.142 20.223 1.00 93.19 381 ALA A C 1
ATOM 2980 O O . ALA A 1 381 ? 14.447 13.033 21.446 1.00 93.19 381 ALA A O 1
ATOM 2981 N N . ILE A 1 382 ? 13.590 13.588 19.440 1.00 95.56 382 ILE A N 1
ATOM 2982 C CA . ILE A 1 382 ? 12.347 14.186 19.960 1.00 95.56 382 ILE A CA 1
ATOM 2983 C C . ILE A 1 382 ? 11.519 13.231 20.834 1.00 95.56 382 ILE A C 1
ATOM 2985 O O . ILE A 1 382 ? 10.849 13.669 21.763 1.00 95.56 382 ILE A O 1
ATOM 2989 N N . TRP A 1 383 ? 11.655 11.918 20.637 1.00 94.81 383 TRP A N 1
ATOM 2990 C CA . TRP A 1 383 ? 11.013 10.873 21.451 1.00 94.81 383 TRP A CA 1
ATOM 2991 C C . TRP A 1 383 ? 11.468 10.840 22.916 1.00 94.81 383 TRP A C 1
ATOM 2993 O O . TRP A 1 383 ? 10.859 10.156 23.734 1.00 94.81 383 TRP A O 1
ATOM 3003 N N . SER A 1 384 ? 12.524 11.582 23.264 1.00 94.19 384 SER A N 1
ATOM 3004 C CA . SER A 1 384 ? 12.922 11.812 24.655 1.00 94.19 384 SER A CA 1
ATOM 3005 C C . SER A 1 384 ? 12.080 12.879 25.371 1.00 94.19 384 SER A C 1
ATOM 3007 O O . SER A 1 384 ? 12.163 12.973 26.596 1.00 94.19 384 SER A O 1
ATOM 3009 N N . VAL A 1 385 ? 11.285 13.674 24.643 1.00 96.06 385 VAL A N 1
ATOM 3010 C CA . VAL A 1 385 ? 10.460 14.772 25.172 1.00 96.06 385 VAL A CA 1
ATOM 3011 C C . VAL A 1 385 ? 9.043 14.279 25.471 1.00 96.06 385 VAL A C 1
ATOM 3013 O O . VAL A 1 385 ? 8.277 13.957 24.562 1.00 96.06 385 VAL A O 1
ATOM 3016 N N . GLY A 1 386 ? 8.691 14.242 26.756 1.00 95.38 386 GLY A N 1
ATOM 3017 C CA . GLY A 1 386 ? 7.365 13.870 27.248 1.00 95.38 386 GLY A CA 1
ATOM 3018 C C . GLY A 1 386 ? 6.569 15.050 27.810 1.00 95.38 386 GLY A C 1
ATOM 3019 O O . GLY A 1 386 ? 7.013 16.195 27.823 1.00 95.38 386 GLY A O 1
ATOM 3020 N N . ILE A 1 387 ? 5.370 14.758 28.316 1.00 96.75 387 ILE A N 1
ATOM 3021 C CA . ILE A 1 387 ? 4.538 15.738 29.027 1.00 96.75 387 ILE A CA 1
ATOM 3022 C C . ILE A 1 387 ? 5.240 16.162 30.327 1.00 96.75 387 ILE A C 1
ATOM 3024 O O . ILE A 1 387 ? 5.717 15.320 31.086 1.00 96.75 387 ILE A O 1
ATOM 3028 N N . GLY A 1 388 ? 5.284 17.470 30.582 1.00 93.38 388 GLY A N 1
ATOM 3029 C CA . GLY A 1 388 ? 5.996 18.105 31.692 1.00 93.38 388 GLY A CA 1
ATOM 3030 C C . GLY A 1 388 ? 7.426 18.546 31.364 1.00 93.38 388 GLY A C 1
ATOM 3031 O O . GLY A 1 388 ? 8.021 19.273 32.158 1.00 93.38 388 GLY A O 1
ATOM 3032 N N . ASP A 1 389 ? 7.978 18.157 30.211 1.00 97.44 389 ASP A N 1
ATOM 3033 C CA . ASP A 1 389 ? 9.300 18.616 29.782 1.00 97.44 389 ASP A CA 1
ATOM 3034 C C . ASP A 1 389 ? 9.280 20.044 29.227 1.00 97.44 389 ASP A C 1
ATOM 3036 O O . ASP A 1 389 ? 8.290 20.506 28.654 1.00 97.44 389 ASP A O 1
ATOM 3040 N N . GLN A 1 390 ? 10.417 20.728 29.371 1.00 97.19 390 GLN A N 1
ATOM 3041 C CA . GLN A 1 390 ? 10.645 22.059 28.814 1.00 97.19 390 GLN A CA 1
ATOM 3042 C C . GLN A 1 390 ? 11.401 21.996 27.485 1.00 97.19 390 GLN A C 1
ATOM 3044 O O . GLN A 1 390 ? 12.367 21.241 27.330 1.00 97.19 390 GLN A O 1
ATOM 3049 N N . VAL A 1 391 ? 10.981 22.852 26.558 1.00 97.25 391 VAL A N 1
ATOM 3050 C CA . VAL A 1 391 ? 11.602 23.083 25.250 1.00 97.25 391 VAL A CA 1
ATOM 3051 C C . VAL A 1 391 ? 11.869 24.581 25.117 1.00 97.25 391 VAL A C 1
ATOM 3053 O O . VAL A 1 391 ? 10.992 25.386 25.420 1.00 97.25 391 VAL A O 1
ATOM 3056 N N . VAL A 1 392 ? 13.070 24.968 24.682 1.00 97.75 392 VAL A N 1
ATOM 3057 C CA . VAL A 1 392 ? 13.441 26.375 24.462 1.00 97.75 392 VAL A CA 1
ATOM 3058 C C . VAL A 1 392 ? 13.545 26.641 22.967 1.00 97.75 392 VAL A C 1
ATOM 3060 O O . VAL A 1 392 ? 14.415 26.078 22.301 1.00 97.75 392 VAL A O 1
ATOM 3063 N N . ILE A 1 393 ? 12.678 27.504 22.442 1.00 97.38 393 ILE A N 1
ATOM 3064 C CA . ILE A 1 393 ? 12.644 27.881 21.027 1.00 97.38 393 ILE A CA 1
ATOM 3065 C C . ILE A 1 393 ? 12.921 29.382 20.915 1.00 97.38 393 ILE A C 1
ATOM 3067 O O . ILE A 1 393 ? 12.174 30.191 21.463 1.00 97.38 393 ILE A O 1
ATOM 3071 N N . ASN A 1 394 ? 14.005 29.764 20.235 1.00 95.12 394 ASN A N 1
ATOM 3072 C CA . ASN A 1 394 ? 14.439 31.158 20.053 1.00 95.12 394 ASN A CA 1
ATOM 3073 C C . ASN A 1 394 ? 14.404 32.008 21.346 1.00 95.12 394 ASN A C 1
ATOM 3075 O O . ASN A 1 394 ? 13.926 33.142 21.368 1.00 95.12 394 ASN A O 1
ATOM 3079 N N . GLY A 1 395 ? 14.911 31.442 22.442 1.00 94.06 395 GLY A N 1
ATOM 3080 C CA . GLY A 1 395 ? 15.005 32.075 23.758 1.00 94.06 395 GLY A CA 1
ATOM 3081 C C . GLY A 1 395 ? 13.740 32.001 24.616 1.00 94.06 395 GLY A C 1
ATOM 3082 O O . GLY A 1 395 ? 13.800 32.394 25.778 1.00 94.06 395 GLY A O 1
ATOM 3083 N N . GLN A 1 396 ? 12.624 31.490 24.088 1.00 96.88 396 GLN A N 1
ATOM 3084 C CA . GLN A 1 396 ? 11.372 31.313 24.828 1.00 96.88 396 GLN A CA 1
ATOM 3085 C C . GLN A 1 396 ? 11.226 29.871 25.314 1.00 96.88 396 GLN A C 1
ATOM 3087 O O . GLN A 1 396 ? 11.386 28.935 24.533 1.00 96.88 396 GLN A O 1
ATOM 3092 N N . THR A 1 397 ? 10.917 29.692 26.598 1.00 97.25 397 THR A N 1
ATOM 3093 C CA . THR A 1 397 ? 10.704 28.372 27.207 1.00 97.25 397 THR A CA 1
ATOM 3094 C C . THR A 1 397 ? 9.223 28.020 27.209 1.00 97.25 397 THR A C 1
ATOM 3096 O O . THR A 1 397 ? 8.427 28.745 27.799 1.00 97.25 397 THR A O 1
ATOM 3099 N N . TYR A 1 398 ? 8.885 26.869 26.636 1.00 98.12 398 TYR A N 1
ATOM 3100 C CA . TYR A 1 398 ? 7.540 26.296 26.620 1.00 98.12 398 TYR A CA 1
ATOM 3101 C C . TYR A 1 398 ? 7.523 24.977 27.391 1.00 98.12 398 TYR A C 1
ATOM 3103 O O . TYR A 1 398 ? 8.502 24.225 27.359 1.00 98.12 398 TYR A O 1
ATOM 3111 N N . THR A 1 399 ? 6.413 24.668 28.062 1.00 98.31 399 THR A N 1
ATOM 3112 C CA . THR A 1 399 ? 6.235 23.383 28.765 1.00 98.31 399 THR A CA 1
ATOM 3113 C C . THR A 1 399 ? 5.245 22.501 28.014 1.00 98.31 399 THR A C 1
ATOM 3115 O O . THR A 1 399 ? 4.122 22.921 27.738 1.00 98.31 399 THR A O 1
ATOM 3118 N N . VAL A 1 400 ? 5.640 21.265 27.696 1.00 98.06 400 VAL A N 1
ATOM 3119 C CA . VAL A 1 400 ? 4.762 20.290 27.030 1.00 98.06 400 VAL A CA 1
ATOM 3120 C C . VAL A 1 400 ? 3.634 19.892 27.974 1.00 98.06 400 VAL A C 1
ATOM 3122 O O . VAL A 1 400 ? 3.886 19.346 29.047 1.00 98.06 400 VAL A O 1
ATOM 3125 N N . PHE A 1 401 ? 2.386 20.111 27.567 1.00 97.50 401 PHE A N 1
ATOM 3126 C CA . PHE A 1 401 ? 1.205 19.764 28.364 1.00 97.50 401 PHE A CA 1
ATOM 3127 C C . PHE A 1 401 ? 0.363 18.635 27.754 1.00 97.50 401 PHE A C 1
ATOM 3129 O O . PHE A 1 401 ? -0.394 17.990 28.476 1.00 97.50 401 PHE A O 1
ATOM 3136 N N . ASN A 1 402 ? 0.500 18.363 26.452 1.00 96.81 402 ASN A N 1
ATOM 3137 C CA . ASN A 1 402 ? -0.171 17.246 25.786 1.00 96.81 402 ASN A CA 1
ATOM 3138 C C . ASN A 1 402 ? 0.719 16.650 24.678 1.00 96.81 402 ASN A C 1
ATOM 3140 O O . ASN A 1 402 ? 1.563 17.337 24.100 1.00 96.81 402 ASN A O 1
ATOM 3144 N N . MET A 1 403 ? 0.515 15.367 24.382 1.00 95.88 403 MET A N 1
ATOM 3145 C CA . MET A 1 403 ? 1.175 14.627 23.308 1.00 95.88 403 MET A CA 1
ATOM 3146 C C . MET A 1 403 ? 0.195 13.589 22.748 1.00 95.88 403 MET A C 1
ATOM 3148 O O . MET A 1 403 ? -0.365 12.792 23.501 1.00 95.88 403 MET A O 1
ATOM 3152 N N . MET A 1 404 ? -0.018 13.591 21.433 1.00 94.62 404 MET A N 1
ATOM 3153 C CA . MET A 1 404 ? -0.959 12.705 20.741 1.00 94.62 404 MET A CA 1
ATOM 3154 C C . MET A 1 404 ? -0.231 11.921 19.650 1.00 94.62 404 MET A C 1
ATOM 3156 O O . MET A 1 404 ? 0.176 12.513 18.660 1.00 94.62 404 MET A O 1
ATOM 3160 N N . SER A 1 405 ? -0.095 10.605 19.819 1.00 93.75 405 SER A N 1
ATOM 3161 C CA . SER A 1 405 ? 0.512 9.687 18.836 1.00 93.75 405 SER A CA 1
ATOM 3162 C C . SER A 1 405 ? -0.537 8.923 18.030 1.00 93.75 405 SER A C 1
ATOM 3164 O O . SER A 1 405 ? -1.671 8.761 18.488 1.00 93.75 405 SER A O 1
ATOM 3166 N N . ASN A 1 406 ? -0.144 8.362 16.882 1.00 91.44 406 ASN A N 1
ATOM 3167 C CA . ASN A 1 406 ? -1.037 7.678 15.940 1.00 91.44 406 ASN A CA 1
ATOM 3168 C C . ASN A 1 406 ? -2.141 8.592 15.367 1.00 91.44 406 ASN A C 1
ATOM 3170 O O . ASN A 1 406 ? -3.234 8.125 15.038 1.00 91.44 406 ASN A O 1
ATOM 3174 N N . VAL A 1 407 ? -1.880 9.900 15.257 1.00 93.62 407 VAL A N 1
ATOM 3175 C CA . VAL A 1 407 ? -2.803 10.836 14.600 1.00 93.62 407 VAL A CA 1
ATOM 3176 C C . VAL A 1 407 ? -2.723 10.606 13.085 1.00 93.62 407 VAL A C 1
ATOM 3178 O O . VAL A 1 407 ? -1.614 10.589 12.551 1.00 93.62 407 VAL A O 1
ATOM 3181 N N . PRO A 1 408 ? -3.843 10.407 12.365 1.00 91.06 408 PRO A N 1
ATOM 3182 C CA . PRO A 1 408 ? -3.822 10.313 10.907 1.00 91.06 408 PRO A CA 1
ATOM 3183 C C . PRO A 1 408 ? -3.136 11.528 10.277 1.00 91.06 408 PRO A C 1
ATOM 3185 O O . PRO A 1 408 ? -3.455 12.664 10.621 1.00 91.06 408 PRO A O 1
ATOM 3188 N N . ASN A 1 409 ? -2.198 11.290 9.359 1.00 89.62 409 ASN A N 1
ATOM 3189 C CA . ASN A 1 409 ? -1.563 12.342 8.567 1.00 89.62 409 ASN A CA 1
ATOM 3190 C C . ASN A 1 409 ? -2.471 12.701 7.379 1.00 89.62 409 ASN A C 1
ATOM 3192 O O . ASN A 1 409 ? -2.191 12.356 6.233 1.00 89.62 409 ASN A O 1
ATOM 3196 N N . ASP A 1 410 ? -3.622 13.293 7.696 1.00 86.62 410 ASP A N 1
ATOM 3197 C CA . ASP A 1 410 ? -4.635 13.757 6.749 1.00 86.62 410 ASP A CA 1
ATOM 3198 C C . ASP A 1 410 ? -5.060 15.202 7.065 1.00 86.62 410 ASP A C 1
ATOM 3200 O O . ASP A 1 410 ? -4.591 15.805 8.035 1.00 86.62 410 ASP A O 1
ATOM 3204 N N . ASP A 1 411 ? -5.961 15.765 6.256 1.00 82.00 411 ASP A N 1
ATOM 3205 C CA . ASP A 1 411 ? -6.416 17.160 6.363 1.00 82.00 411 ASP A CA 1
ATOM 3206 C C . ASP A 1 411 ? -6.977 17.539 7.755 1.00 82.00 411 ASP A C 1
ATOM 3208 O O . ASP A 1 411 ? -7.018 18.718 8.115 1.00 82.00 411 ASP A O 1
ATOM 3212 N N . ASN A 1 412 ? -7.381 16.565 8.584 1.00 87.00 412 ASN A N 1
ATOM 3213 C CA . ASN A 1 412 ? -7.868 16.817 9.943 1.00 87.00 412 ASN A CA 1
ATOM 3214 C C . ASN A 1 412 ? -6.737 17.047 10.959 1.00 87.00 412 ASN A C 1
ATOM 3216 O O . ASN A 1 412 ? -6.998 17.618 12.023 1.00 87.00 412 ASN A O 1
ATOM 3220 N N . ALA A 1 413 ? -5.495 16.641 10.665 1.00 86.94 413 ALA A N 1
ATOM 3221 C CA . ALA A 1 413 ? -4.355 16.798 11.572 1.00 86.94 413 ALA A CA 1
ATOM 3222 C C . ALA A 1 413 ? -4.148 18.265 11.982 1.00 86.94 413 ALA A C 1
ATOM 3224 O O . ALA A 1 413 ? -3.941 18.563 13.160 1.00 86.94 413 ALA A O 1
ATOM 3225 N N . TYR A 1 414 ? -4.313 19.198 11.037 1.00 86.88 414 TYR A N 1
ATOM 3226 C CA . TYR A 1 414 ? -4.221 20.633 11.310 1.00 86.88 414 TYR A CA 1
ATOM 3227 C C . TYR A 1 414 ? -5.347 21.150 12.222 1.00 86.88 414 TYR A C 1
ATOM 3229 O O . TYR A 1 414 ? -5.113 21.952 13.129 1.00 86.88 414 TYR A O 1
ATOM 3237 N N . GLY A 1 415 ? -6.567 20.630 12.056 1.00 87.75 415 GLY A N 1
ATOM 3238 C CA . GLY A 1 415 ? -7.679 20.917 12.966 1.00 87.75 415 GLY A CA 1
ATOM 3239 C C . GLY A 1 415 ? -7.394 20.443 14.395 1.00 87.75 415 GLY A C 1
ATOM 3240 O O . GLY A 1 415 ? -7.663 21.164 15.359 1.00 87.75 415 GLY A O 1
ATOM 3241 N N . ILE A 1 416 ? -6.777 19.265 14.542 1.00 89.25 416 ILE A N 1
ATOM 3242 C CA . ILE A 1 416 ? -6.349 18.729 15.841 1.00 89.25 416 ILE A CA 1
ATOM 3243 C C . ILE A 1 416 ? -5.273 19.629 16.462 1.00 89.25 416 ILE A C 1
ATOM 3245 O O . ILE A 1 416 ? -5.433 20.012 17.623 1.00 89.25 416 ILE A O 1
ATOM 3249 N N . LEU A 1 417 ? -4.254 20.040 15.692 1.00 88.88 417 LEU A N 1
ATOM 3250 C CA . LEU A 1 417 ? -3.188 20.949 16.142 1.00 88.88 417 LEU A CA 1
ATOM 3251 C C . LEU A 1 417 ? -3.737 22.236 16.782 1.00 88.88 417 LEU A C 1
ATOM 3253 O O . LEU A 1 417 ? -3.280 22.643 17.850 1.00 88.88 417 LEU A O 1
ATOM 3257 N N . LYS A 1 418 ? -4.755 22.854 16.173 1.00 88.19 418 LYS A N 1
ATOM 3258 C CA . LYS A 1 418 ? -5.354 24.101 16.684 1.00 88.19 418 LYS A CA 1
ATOM 3259 C C . LYS A 1 418 ? -6.411 23.902 17.774 1.00 88.19 418 LYS A C 1
ATOM 3261 O O . LYS A 1 418 ? -6.649 24.821 18.554 1.00 88.19 418 LYS A O 1
ATOM 3266 N N . SER A 1 419 ? -7.006 22.715 17.895 1.00 87.62 419 SER A N 1
ATOM 3267 C CA . SER A 1 419 ? -8.071 22.444 18.879 1.00 87.62 419 SER A CA 1
ATOM 3268 C C . SER A 1 419 ? -7.619 22.402 20.349 1.00 87.62 419 SER A C 1
ATOM 3270 O O . SER A 1 419 ? -8.463 22.468 21.239 1.00 87.62 419 SER A O 1
ATOM 3272 N N . GLN A 1 420 ? -6.314 22.276 20.619 1.00 89.56 420 GLN A N 1
ATOM 3273 C CA . GLN A 1 420 ? -5.781 22.033 21.971 1.00 89.56 420 GLN A CA 1
ATOM 3274 C C . GLN A 1 420 ? -5.336 23.302 22.724 1.00 89.56 420 GLN A C 1
ATOM 3276 O O . GLN A 1 420 ? -4.910 23.201 23.871 1.00 89.56 420 GLN A O 1
ATOM 3281 N N . GLY A 1 421 ? -5.410 24.489 22.106 1.00 89.06 421 GLY A N 1
ATOM 3282 C CA . GLY A 1 421 ? -5.074 25.762 22.766 1.00 89.06 421 GLY A CA 1
ATOM 3283 C C . GLY A 1 421 ? -3.589 25.957 23.110 1.00 89.06 421 GLY A C 1
ATOM 3284 O O . GLY A 1 421 ? -3.277 26.684 24.049 1.00 89.06 421 GLY A O 1
ATOM 3285 N N . ALA A 1 422 ? -2.681 25.301 22.385 1.00 95.75 422 ALA A N 1
ATOM 3286 C CA . ALA A 1 422 ? -1.238 25.419 22.595 1.00 95.75 422 ALA A CA 1
ATOM 3287 C C . ALA A 1 422 ? -0.664 26.742 22.059 1.00 95.75 422 ALA A C 1
ATOM 3289 O O . ALA A 1 422 ? -1.099 27.223 21.011 1.00 95.75 422 ALA A O 1
ATOM 3290 N N . THR A 1 423 ? 0.354 27.287 22.735 1.00 96.94 423 THR A N 1
ATOM 3291 C CA . THR A 1 423 ? 1.120 28.451 22.251 1.00 96.94 423 THR A CA 1
ATOM 3292 C C . THR A 1 423 ? 2.015 28.063 21.075 1.00 96.94 423 THR A C 1
ATOM 3294 O O . THR A 1 423 ? 2.128 28.811 20.106 1.00 96.94 423 THR A O 1
ATOM 3297 N N . VAL A 1 424 ? 2.634 26.880 21.153 1.00 97.56 424 VAL A N 1
ATOM 3298 C CA . VAL A 1 424 ? 3.430 26.278 20.077 1.00 97.56 424 VAL A CA 1
ATOM 3299 C C . VAL A 1 424 ? 3.119 24.790 19.952 1.00 97.56 424 VAL A C 1
ATOM 3301 O O . VAL A 1 424 ? 2.763 24.113 20.921 1.00 97.56 424 VAL A O 1
ATOM 3304 N N . THR A 1 425 ? 3.269 24.267 18.742 1.00 97.81 425 THR A N 1
ATOM 3305 C CA . THR A 1 425 ? 3.084 22.843 18.446 1.00 97.81 425 THR A CA 1
ATOM 3306 C C . THR A 1 425 ? 4.196 22.335 17.549 1.00 97.81 425 THR A C 1
ATOM 3308 O O . THR A 1 425 ? 4.789 23.095 16.784 1.00 97.81 425 THR A O 1
ATOM 3311 N N . TRP A 1 426 ? 4.469 21.038 17.607 1.00 96.75 426 TRP A N 1
ATOM 3312 C CA . TRP A 1 426 ? 5.331 20.398 16.622 1.00 96.75 426 TRP A CA 1
ATOM 3313 C C . TRP A 1 426 ? 4.875 18.985 16.314 1.00 96.75 426 TRP A C 1
ATOM 3315 O O . TRP A 1 426 ? 4.178 18.354 17.112 1.00 96.75 426 TRP A O 1
ATOM 3325 N N . GLN A 1 427 ? 5.278 18.497 15.145 1.00 95.50 427 GLN A N 1
ATOM 3326 C CA . GLN A 1 427 ? 4.953 17.155 14.690 1.00 95.50 427 GLN A CA 1
ATOM 3327 C C . GLN A 1 427 ? 6.162 16.419 14.127 1.00 95.50 427 GLN A C 1
ATOM 3329 O O . GLN A 1 427 ? 7.069 17.015 13.544 1.00 95.50 427 GLN A O 1
ATOM 3334 N N . THR A 1 428 ? 6.137 15.098 14.264 1.00 94.50 428 THR A N 1
ATOM 3335 C CA . THR A 1 428 ? 7.002 14.186 13.515 1.00 94.50 428 THR A CA 1
ATOM 3336 C C . THR A 1 428 ? 6.194 12.970 13.085 1.00 94.50 428 THR A C 1
ATOM 3338 O O . THR A 1 428 ? 5.183 12.631 13.708 1.00 94.50 428 THR A O 1
ATOM 3341 N N . CYS A 1 429 ? 6.647 12.288 12.042 1.00 93.31 429 CYS A N 1
ATOM 3342 C CA . CYS A 1 429 ? 6.075 11.009 11.654 1.00 93.31 429 CYS A CA 1
ATOM 3343 C C . CYS A 1 429 ? 6.454 9.923 12.678 1.00 93.31 429 CYS A C 1
ATOM 3345 O O . CYS A 1 429 ? 7.613 9.792 13.078 1.00 93.31 429 CYS A O 1
ATOM 3347 N N . ASP A 1 430 ? 5.500 9.082 13.072 1.00 91.06 430 ASP A N 1
ATOM 3348 C CA . ASP A 1 430 ? 5.745 7.925 13.943 1.00 91.06 430 ASP A CA 1
ATOM 3349 C C . ASP A 1 430 ? 6.803 6.969 13.342 1.00 91.06 430 ASP A C 1
ATOM 3351 O O . ASP A 1 430 ? 7.592 6.357 14.067 1.00 91.06 430 ASP A O 1
ATOM 3355 N N . SER A 1 431 ? 6.907 6.926 12.011 1.00 86.69 431 SER A N 1
ATOM 3356 C CA . SER A 1 431 ? 7.884 6.170 11.220 1.00 86.69 431 SER A CA 1
ATOM 3357 C C . SER A 1 431 ? 8.332 6.957 9.977 1.00 86.69 431 SER A C 1
ATOM 3359 O O . SER A 1 431 ? 7.626 7.848 9.522 1.00 86.69 431 SER A O 1
ATOM 3361 N N . ALA A 1 432 ? 9.489 6.631 9.393 1.00 78.38 432 ALA A N 1
ATOM 3362 C CA . ALA A 1 432 ? 10.034 7.331 8.216 1.00 78.38 432 ALA A CA 1
ATOM 3363 C C . ALA A 1 432 ? 9.339 6.949 6.885 1.00 78.38 432 ALA A C 1
ATOM 3365 O O . ALA A 1 432 ? 9.978 6.892 5.837 1.00 78.38 432 ALA A O 1
ATOM 3366 N N . ASN A 1 433 ? 8.042 6.622 6.923 1.00 75.38 433 ASN A N 1
ATOM 3367 C CA . ASN A 1 433 ? 7.273 6.184 5.760 1.00 75.38 433 ASN A CA 1
ATOM 3368 C C . ASN A 1 433 ? 6.258 7.272 5.327 1.00 75.38 433 ASN A C 1
ATOM 3370 O O . ASN A 1 433 ? 5.702 7.940 6.200 1.00 75.38 433 ASN A O 1
ATOM 3374 N N . PRO A 1 434 ? 5.967 7.448 4.018 1.00 67.50 434 PRO A N 1
ATOM 3375 C CA . PRO A 1 434 ? 5.098 8.534 3.534 1.00 67.50 434 PRO A CA 1
ATOM 3376 C C . PRO A 1 434 ? 3.662 8.545 4.078 1.00 67.50 434 PRO A C 1
ATOM 3378 O O . PRO A 1 434 ? 3.038 9.598 4.113 1.00 67.50 434 PRO A O 1
ATOM 3381 N N . ASN A 1 435 ? 3.148 7.390 4.510 1.00 75.12 435 ASN A N 1
ATOM 3382 C CA . ASN A 1 435 ? 1.790 7.208 5.033 1.00 75.12 435 ASN A CA 1
ATOM 3383 C C . ASN A 1 435 ? 1.794 7.026 6.561 1.00 75.12 435 ASN A C 1
ATOM 3385 O O . ASN A 1 435 ? 0.865 6.457 7.134 1.00 75.12 435 ASN A O 1
ATOM 3389 N N . SER A 1 436 ? 2.868 7.456 7.229 1.00 85.50 436 SER A N 1
ATOM 3390 C CA . SER A 1 436 ? 2.975 7.377 8.679 1.00 85.50 436 SER A CA 1
ATOM 3391 C C . SER A 1 436 ? 1.930 8.265 9.339 1.00 85.50 436 SER A C 1
ATOM 3393 O O . SER A 1 436 ? 1.742 9.416 8.949 1.00 85.50 436 SER A O 1
ATOM 3395 N N . THR A 1 437 ? 1.331 7.766 10.415 1.00 93.81 437 THR A N 1
ATOM 3396 C CA . THR A 1 437 ? 0.687 8.622 11.407 1.00 93.81 437 THR A CA 1
ATOM 3397 C C . THR A 1 437 ? 1.699 9.579 12.037 1.00 93.81 437 THR A C 1
ATOM 3399 O O . THR A 1 437 ? 2.916 9.364 11.970 1.00 93.81 437 THR A O 1
ATOM 3402 N N . LEU A 1 438 ? 1.183 10.647 12.634 1.00 95.00 438 LEU A N 1
ATOM 3403 C CA . LEU A 1 438 ? 1.942 11.676 13.324 1.00 95.00 438 LEU A CA 1
ATOM 3404 C C . LEU A 1 438 ? 1.892 11.458 14.839 1.00 95.00 438 LEU A C 1
ATOM 3406 O O . LEU A 1 438 ? 0.843 11.107 15.395 1.00 95.00 438 LEU A O 1
ATOM 3410 N N . THR A 1 439 ? 2.993 11.804 15.506 1.00 97.06 439 THR A N 1
ATOM 3411 C CA . THR A 1 439 ? 2.933 12.277 16.887 1.00 97.06 439 THR A CA 1
ATOM 3412 C C . THR A 1 439 ? 2.975 13.799 16.883 1.00 97.06 439 THR A C 1
ATOM 3414 O O . THR A 1 439 ? 3.847 14.408 16.261 1.00 97.06 439 THR A O 1
ATOM 3417 N N . LEU A 1 440 ? 2.004 14.396 17.572 1.00 97.31 440 LEU A N 1
ATOM 3418 C CA . LEU A 1 440 ? 1.845 15.831 17.775 1.00 97.31 440 LEU A CA 1
ATOM 3419 C C . LEU A 1 440 ? 2.158 16.166 19.235 1.00 97.31 440 LEU A C 1
ATOM 3421 O O . LEU A 1 440 ? 1.640 15.510 20.142 1.00 97.31 440 LEU A O 1
ATOM 3425 N N . TRP A 1 441 ? 2.943 17.212 19.466 1.00 98.12 441 TRP A N 1
ATOM 3426 C CA . TRP A 1 441 ? 3.196 17.775 20.791 1.00 98.12 441 TRP A CA 1
ATOM 3427 C C . TRP A 1 441 ? 2.594 19.171 20.902 1.00 98.12 441 TRP A C 1
ATOM 3429 O O . TRP A 1 441 ? 2.565 19.943 19.941 1.00 98.12 441 TRP A O 1
ATOM 3439 N N . PHE A 1 442 ? 2.160 19.492 22.116 1.00 98.12 442 PHE A N 1
ATOM 3440 C CA . PHE A 1 442 ? 1.479 20.730 22.460 1.00 98.12 442 PHE A CA 1
ATOM 3441 C C . PHE A 1 442 ? 2.164 21.342 23.677 1.00 98.12 442 PHE A C 1
ATOM 3443 O O . PHE A 1 442 ? 2.232 20.703 24.734 1.00 98.12 442 PHE A O 1
ATOM 3450 N N . ALA A 1 443 ? 2.672 22.564 23.531 1.00 98.00 443 ALA A N 1
ATOM 3451 C CA . ALA A 1 443 ? 3.348 23.280 24.603 1.00 98.00 443 ALA A CA 1
ATOM 3452 C C . ALA A 1 443 ? 2.840 24.721 24.732 1.00 98.00 443 ALA A C 1
ATOM 3454 O O . ALA A 1 443 ? 2.357 25.325 23.767 1.00 98.00 443 ALA A O 1
ATOM 3455 N N . ALA A 1 444 ? 2.916 25.246 25.953 1.00 94.50 444 ALA A N 1
ATOM 3456 C CA . ALA A 1 444 ? 2.473 26.589 26.312 1.00 94.50 444 ALA A CA 1
ATOM 3457 C C . ALA A 1 444 ? 3.549 27.343 27.094 1.00 94.50 444 ALA A C 1
ATOM 3459 O O . ALA A 1 444 ? 4.356 26.669 27.784 1.00 94.50 444 ALA A O 1
#

Secondary structure (DSSP, 8-state):
----------HHHHHHHHHHHHHHHHHHHHHHHHHHHHHHHHHHHHHHHHHHHHHHHHTT-HHHHHHS-HHHHHHHHHHHHHHHHHHHHHHTTS-HHHHHHHHHHHHHHHHHHHHHHHHHHHHHHHHHTBSS-SEETTEE-TTPPBPTT--HHHHHHHHHHHHT-TT-HHHHHHHHHHHHHHHHHHHHHHHHHHHHHHHTT---HHHHHHHHHHHHH-SSGGGGHHHHHHHHHHHHHHHHHHHHHHHHHHHHHHHHHHHHHHHHHHHHHHHHTT-S-------------------------------------------PPPP-PPPPPPP-SSEEETTEEE-EEEE-SSSPPPTT-SPEEEESS-TTEEEE-TTSHHHHHGGG--TT-EEEETTEEEEEEEEEEEE-SSTHHHHHHHHT--SEEEEEESSSSTTPPEEEEEE-

Radius of gyration: 46.53 Å; chains: 1; bounding box: 119×52×184 Å

Organism: NCBI:txid1274384